Protein 4V0W (pdb70)

CATH classification: 3.60.21.10

Radius of gyration: 26.81 Å; Cα contacts (8 Å, |Δi|>4): 1479; chains: 4; bounding box: 70×72×64 Å

Secondary structure (DSSP, 8-state):
---HHHHHHHHHTTTTSPTT------HHHHHHHHHHHHHHHHHS-SEEEE-SSEEEE-B-TT-HHHHHHHHHHH--TTSS-EEE-S--SSSSS-HHHHHHHHHHHHHHSTTTEEE---TTSSHHHHTTSSHHHHHHHHS-HHHHHHHHHHHTT---EEEETTTEEEESS---TT-S-THHHHT--SS-PPPSSSHHHHHHH-EE-TT-SSEEE-TTSSSEEE-HHHHHHHHHHHT-SEEEE--S--TTSEEEETTTTEEEEB--TTGGGTS---EEEEEE-TT-EEEEEEEEE--/---EE-SPPEEEEE--/---HHHHHHHHHTT-------HHHHHHHHHHHHHHHHHS-SEEEE-SSEEEE-B-TT-HHHHHHHHHHH-STTSS-EEE-S--SSSSS-HHHHHHHHHHHHHHSTTTEEEPPPTTSSHHHHTTSSHHHHHHHHS-HHHHHHHHHHHTT---EEEETTTEEEESS---TT-S-THHHHT--SS-PPPSSSHHHHHHH-EE-SS-SSEEE-TTSSSEEE-HHHHHHHHHHTT-SEEEE--S--TTSEEEETTTTEEEEB--TTGGGT----EEEEEE-TT-EEEEEEEEE--/---EE-S--EEEEE-SS-----

InterPro domains:
  IPR004843 Calci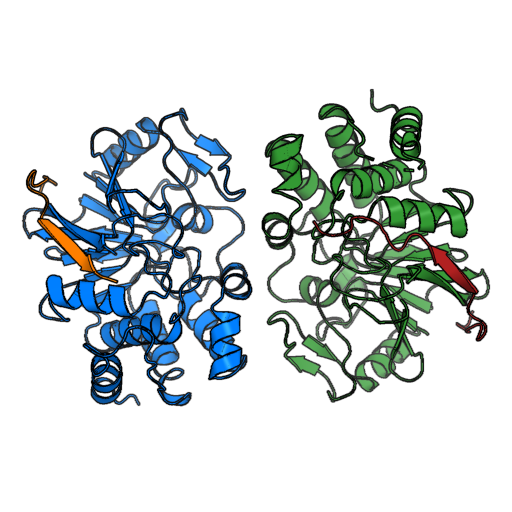neurin-like, phosphoesterase domain [PF00149] (59-251)
  IPR006186 Serine/threonine-specific protein phosphatase/bis(5-nucleosyl)-tetraphosphatase [PR00114] (58-85)
  IPR006186 Serine/threonine-specific protein phosphatase/bis(5-nucleosyl)-tetraphosphatase [PR00114] (87-114)
  IPR006186 Serine/threonine-specific protein phosphatase/bis(5-nucleosyl)-tetraphosphatase [PR00114] (120-144)
  IPR006186 Serine/threonine-specific protein phosphatase/bis(5-nucleosyl)-tetraphosphatase [PR00114] (154-180)
  IPR006186 Serine/threonine-specific protein phosphatase/bis(5-nucleosyl)-tetraphosphatase [PR00114] (183-210)
  IPR006186 Serine/threonine-specific protein phosphatase/bis(5-nucleosyl)-tetraphosphatase [PR00114] (240-260)
  IPR006186 Serine/threonine-specific protein phosphatase/bis(5-nucleosyl)-tetraphosphatase [PR00114] (262-278)
  IPR006186 Serine/threonine-specific protein phosphatase/bis(5-nucleosyl)-tetraphosphatase [PS00125] (121-126)
  IPR006186 Serine/threonine-specific protein phosphatase/bis(5-nucleosyl)-tetraphosphatase [SM00156] (30-300)
  IPR029052 Metallo-dependent phosphatase-like [G3DSA:3.60.21.10] (2-308)
  IPR029052 Metallo-dependent phosphatase-like [SSF56300] (9-301)
  IPR031675 Serine-threonine protein phosphatase, N-terminal [PF16891] (9-56)
  IPR050341 Serine/threonine-protein phosphatase PP1 catalytic subunit [PTHR11668] (12-305)

Foldseek 3Di:
DAPLVVLLCQLLPCQPPDQPDDRQDDLVNLLVLLVQLLVLLQVAFLAAEAEDFAKEFEAAAQRSNLVVVCCVVVPPPPVGAYEYAEHQHFLYDGSPSRVSNLSSSCNVPVRRYAYAYALCLACVNVVPRPPCVNCCVSPRNVSVVSSNLSSLRHRAWYDYPLAETEHAADAAPQDDDCVVSRPDDPSDGQDQDDGSQRRRHEEEDQPDDAWAPDPVNGHIYGYLVVLVVVCVSSVYQAYEYEHDQDAAQKDAHNVNRYMYGHAHACRSVPRQHKGWMWGQHNVRDIDIDIGGDDD/DDDDDDPDDDDDDDDD/DQPLVVLLVQLVVVCPDRQDPLVNLLVLLVLLLVLLQVAFLAAEAEDFAKEFEAAAQVSVLVVVCCVVVPPPPVHAYEYAEHQHFLDDGSSSRVSNLSSSCNVPVRRYAYAYALCLACVRVCPRPPCVVCPVSPRNVSVVSSNLRSLSHRAWYDYPLAETEHAADAAPPDDDPVVSRVDDPSDGQDQDDGSQRRRHEHEDDPDDAWAPDPVNGGIYGYLVVLVVVCVSSVYQAYEYENDADAFQKDAHNVNRYMYGHRHACRSVPHQHWGWMWGQHNVRDIDIDIGGDDD/DDDDDDPDDDDDDDDPPDDPDD

Solvent-accessible surface area: 25692 Å² total; per-residue (Å²): 244,49,96,30,59,35,0,12,120,65,0,23,125,6,112,84,31,163,88,42,111,79,14,109,5,119,60,111,30,3,47,14,0,2,80,90,0,74,107,19,2,78,94,21,77,9,1,5,124,14,136,10,83,7,39,0,0,0,2,0,3,1,29,2,19,19,0,2,53,0,0,80,90,8,15,42,10,69,141,21,38,0,0,0,0,0,3,0,0,0,111,19,164,10,1,3,2,0,0,2,0,0,0,0,4,2,20,74,42,43,120,54,0,12,1,0,0,0,5,20,0,7,17,37,12,1,33,30,47,25,0,6,77,8,0,83,160,33,39,50,29,127,0,8,62,20,0,22,70,1,2,21,0,1,5,0,0,0,20,0,31,141,35,0,0,0,0,0,0,0,2,7,54,79,11,105,52,22,70,57,0,101,174,34,153,39,92,33,56,14,66,87,147,33,20,11,0,2,0,0,20,0,6,16,50,177,125,32,167,26,82,20,89,4,90,70,5,20,16,73,15,0,1,47,82,28,0,29,131,18,11,159,118,37,100,14,26,0,0,0,0,0,11,58,46,10,130,62,0,41,92,52,29,16,187,118,43,0,0,5,0,2,0,0,6,59,22,51,49,136,117,105,3,2,0,0,0,0,20,2,48,112,88,0,63,0,24,5,31,4,1,47,34,34,188,134,133,12,69,40,62,142,123,48,60,92,54,140,19,90,97,231,46,85,31,72,37,0,13,132,71,1,41,134,32,152,181,62,15,163,6,107,43,97,23,2,77,14,0,0,92,106,0,52,119,29,2,69,90,18,80,8,2,4,124,15,135,11,84,6,41,0,0,0,2,0,4,0,9,2,49,2,0,5,40,0,0,78,91,7,13,46,10,72,144,19,38,0,0,0,0,0,2,0,0,0,86,11,94,16,1,3,3,0,1,2,0,0,0,0,6,2,32,76,43,44,120,54,0,11,1,0,1,0,4,14,0,9,31,40,11,0,36,33,67,25,0,9,86,11,0,87,163,50,47,64,25,114,0,2,63,10,1,25,57,0,2,28,0,2,5,0,0,0,18,0,30,142,48,0,0,0,0,0,0,0,2,5,48,66,11,103,49,25,99,53,0,97,184,32,152,38,74,30,69,13,58,69,146,26,26,11,0,1,0,0,21,0,6,19,50,189,135,34,148,24,82,21,97,3,99,71,10,19,12,58,16,0,1,44,123,24,0,39,139,16,10,157,94,40,102,13,29,0,0,0,0,0,14,59,49,11,133,76,0,43,98,56,31,17,199,104,53,0,0,6,0,2,0,0,0,27,13,10,34,131,90,127,4,1,0,0,1,0,18,2,58,112,78,0,76,0,30,6,31,10,2,72,13,48,232,140,140,12,63,38,77,149,134,45,63,121,50,176,15,40,25,147,65,106,10,140,80

B-factor: mean 25.32, std 13.74, range [8.3, 112.19]

Structure (mmCIF, N/CA/C/O backbone):
data_4V0W
#
_entry.id   4V0W
#
_cell.length_a   67.010
_cell.length_b   67.860
_cell.length_c   156.750
_cell.angle_alpha   90.00
_cell.angle_beta   90.00
_cell.angle_gamma   90.00
#
_symmetry.space_group_name_H-M   'P 21 21 21'
#
loop_
_entity.id
_entity.type
_entity.pdbx_description
1 polymer 'SERINE/THREONINE-PROTEIN PHOSPHATASE PP1-GAMMA CATALYTIC SUBUNIT'
2 polymer 'PROTEIN PHOSPHATASE 1 REGULATORY SUBUNIT 15B'
3 non-polymer 'MANGANESE (II) ION'
4 water water
#
loop_
_atom_site.group_PDB
_atom_site.id
_atom_site.type_symbol
_atom_site.label_atom_id
_atom_site.label_alt_id
_atom_site.label_comp_id
_atom_site.label_asym_id
_atom_site.label_entity_id
_atom_site.label_seq_id
_atom_site.pdbx_PDB_ins_code
_atom_site.Cartn_x
_atom_site.Cartn_y
_atom_site.Cartn_z
_atom_site.occupancy
_atom_site.B_iso_or_equiv
_atom_site.auth_seq_id
_atom_site.auth_comp_id
_atom_site.auth_asym_id
_atom_site.auth_atom_id
_atom_site.pdbx_PDB_model_num
ATOM 1 N N . MET A 1 1 ? 19.006 88.092 -11.163 1.00 59.02 6 MET A N 1
ATOM 2 C CA . MET A 1 1 ? 17.835 88.913 -11.442 1.00 54.14 6 MET A CA 1
ATOM 3 C C . MET A 1 1 ? 16.555 88.144 -11.136 1.00 50.44 6 MET A C 1
ATOM 4 O O . MET A 1 1 ? 16.252 87.129 -11.766 1.00 50.78 6 MET A O 1
ATOM 9 N N . LEU A 1 2 ? 15.805 88.635 -10.159 1.00 40.27 7 LEU A N 1
ATOM 10 C CA . LEU A 1 2 ? 14.615 87.938 -9.701 1.00 36.26 7 LEU A CA 1
ATOM 11 C C . LEU A 1 2 ? 13.379 88.275 -10.522 1.00 36.76 7 LEU A C 1
ATOM 12 O O . LEU A 1 2 ? 13.206 89.414 -10.965 1.00 46.22 7 LEU A O 1
ATOM 17 N N . ASN A 1 3 ? 12.523 87.281 -10.736 1.00 27.69 8 ASN A N 1
ATOM 18 C CA . ASN A 1 3 ? 11.154 87.584 -11.102 1.00 27.93 8 ASN A CA 1
ATOM 19 C C . ASN A 1 3 ? 10.319 87.522 -9.832 1.00 26.82 8 ASN A C 1
ATOM 20 O O . ASN A 1 3 ? 9.639 86.527 -9.558 1.00 23.16 8 ASN A O 1
ATOM 25 N N . ILE A 1 4 ? 10.388 88.600 -9.064 1.00 24.02 9 ILE A N 1
ATOM 26 C CA . ILE A 1 4 ? 9.780 88.623 -7.742 1.00 22.24 9 ILE A CA 1
ATOM 27 C C . ILE A 1 4 ? 8.268 88.447 -7.852 1.00 21.81 9 ILE A C 1
ATOM 28 O O . ILE A 1 4 ? 7.655 87.780 -7.021 1.00 21.99 9 ILE A O 1
ATOM 33 N N . ASP A 1 5 ? 7.665 88.999 -8.895 1.00 23.47 10 ASP A N 1
ATOM 34 C CA . ASP A 1 5 ? 6.230 88.868 -9.025 1.00 23.68 10 ASP A CA 1
ATOM 35 C C . ASP A 1 5 ? 5.836 87.423 -9.251 1.00 25.40 10 ASP A C 1
ATOM 36 O O . ASP A 1 5 ? 4.881 86.951 -8.653 1.00 23.72 10 ASP A O 1
ATOM 41 N N . SER A 1 6 ? 6.575 86.730 -10.114 1.00 23.64 11 SER A N 1
ATOM 42 C CA . SER A 1 6 ? 6.321 85.318 -10.383 1.00 24.40 11 SER A CA 1
ATOM 43 C C . SER A 1 6 ? 6.446 84.465 -9.125 1.00 21.20 11 SER A C 1
ATOM 44 O O . SER A 1 6 ? 5.648 83.563 -8.883 1.00 25.10 11 SER A O 1
ATOM 47 N N . ILE A 1 7 ? 7.466 84.751 -8.331 1.00 20.29 12 ILE A N 1
ATOM 48 C CA . ILE A 1 7 ? 7.700 84.003 -7.103 1.00 18.74 12 ILE A CA 1
ATOM 49 C C . ILE A 1 7 ? 6.555 84.221 -6.115 1.00 23.45 12 ILE A C 1
ATOM 50 O O . ILE A 1 7 ? 6.029 83.262 -5.547 1.00 18.44 12 ILE A O 1
ATOM 55 N N . ILE A 1 8 ? 6.143 85.473 -5.934 1.00 19.01 13 ILE A N 1
ATOM 56 C CA . ILE A 1 8 ? 5.061 85.761 -4.995 1.00 17.48 13 ILE A CA 1
ATOM 57 C C . ILE A 1 8 ? 3.746 85.128 -5.469 1.00 17.92 13 ILE A C 1
ATOM 58 O O . ILE A 1 8 ? 3.027 84.528 -4.669 1.00 17.31 13 ILE A O 1
ATOM 63 N N . GLN A 1 9 ? 3.433 85.248 -6.764 1.00 19.38 14 GLN A N 1
ATOM 64 C CA . GLN A 1 9 ? 2.225 84.626 -7.307 1.00 20.41 14 GLN A CA 1
ATOM 65 C C . GLN A 1 9 ? 2.179 83.126 -6.999 1.00 19.50 14 GLN A C 1
ATOM 66 O O . GLN A 1 9 ? 1.136 82.591 -6.614 1.00 20.22 14 GLN A O 1
ATOM 72 N N . ARG A 1 10 ? 3.312 82.450 -7.157 1.00 18.95 15 ARG A N 1
ATOM 73 C CA . ARG A 1 10 ? 3.347 81.012 -6.907 1.00 19.11 15 ARG A CA 1
ATOM 74 C C . ARG A 1 10 ? 3.233 80.661 -5.429 1.00 17.24 15 ARG A C 1
ATOM 75 O O . ARG A 1 10 ? 2.638 79.642 -5.076 1.00 18.15 15 ARG A O 1
ATOM 83 N N . LEU A 1 11 ? 3.793 81.504 -4.570 1.00 16.22 16 LEU A N 1
ATOM 84 C CA . LEU A 1 11 ? 3.662 81.290 -3.130 1.00 15.35 16 LEU A CA 1
ATOM 85 C C . LEU A 1 11 ? 2.210 81.500 -2.678 1.00 17.56 16 LEU A C 1
ATOM 86 O O . LEU A 1 11 ? 1.724 80.790 -1.795 1.00 16.94 16 LEU A O 1
ATOM 91 N N . LEU A 1 12 ? 1.523 82.474 -3.269 1.00 16.50 17 LEU A N 1
ATOM 92 C CA . LEU A 1 12 ? 0.148 82.777 -2.856 1.00 17.38 17 LEU A CA 1
ATOM 93 C C . LEU A 1 12 ? -0.893 81.871 -3.491 1.00 18.46 17 LEU A C 1
ATOM 94 O O . LEU A 1 12 ? -2.058 81.864 -3.084 1.00 19.47 17 LEU A O 1
ATOM 99 N N . GLU A 1 13 ? -0.520 81.122 -4.517 1.00 19.81 18 GLU A N 1
ATOM 100 C CA . GLU A 1 13 ? -1.580 80.437 -5.236 1.00 21.56 18 GLU A CA 1
ATOM 101 C C . GLU A 1 13 ? -2.096 79.215 -4.492 1.00 20.29 18 GLU A C 1
ATOM 102 O O . GLU A 1 13 ? -3.127 78.661 -4.859 1.00 21.93 18 GLU A O 1
ATOM 108 N N . VAL A 1 14 ? -1.405 78.816 -3.431 1.00 18.75 19 VAL A N 1
ATOM 109 C CA . VAL A 1 14 ? -1.866 77.701 -2.611 1.00 21.59 19 VAL A CA 1
ATOM 110 C C . VAL A 1 14 ? -2.916 78.102 -1.559 1.00 19.40 19 VAL A C 1
ATOM 111 O O . VAL A 1 14 ? -3.435 77.237 -0.858 1.00 20.20 19 VAL A O 1
ATOM 115 N N . ARG A 1 15 ? -3.255 79.389 -1.463 1.00 19.68 20 ARG A N 1
ATOM 116 C CA . ARG A 1 15 ? -4.364 79.804 -0.595 1.00 20.90 20 ARG A CA 1
ATOM 117 C C . ARG A 1 15 ? -5.645 79.030 -0.921 1.00 22.89 20 ARG A C 1
ATOM 118 O O . ARG A 1 15 ? -6.051 78.933 -2.086 1.00 24.27 20 ARG A O 1
ATOM 126 N N . GLY A 1 16 ? -6.283 78.475 0.102 1.00 23.60 21 GLY A N 1
ATOM 127 C CA . GLY A 1 16 ? -7.520 77.746 -0.102 1.00 25.85 21 GLY A CA 1
ATOM 128 C C . GLY A 1 16 ? -7.332 76.249 -0.272 1.00 25.77 21 GLY A C 1
ATOM 129 O O . GLY A 1 16 ? -8.288 75.492 -0.192 1.00 27.72 21 GLY A O 1
ATOM 130 N N A SER A 1 17 ? -6.102 75.815 -0.519 0.44 23.92 22 SER A N 1
ATOM 131 N N B SER A 1 17 ? -6.093 75.828 -0.507 0.56 23.90 22 SER A N 1
ATOM 132 C CA A SER A 1 17 ? -5.838 74.386 -0.642 0.44 24.21 22 SER A CA 1
ATOM 133 C CA B SER A 1 17 ? -5.778 74.407 -0.617 0.56 24.10 22 SER A CA 1
ATOM 134 C C A SER A 1 17 ? -5.810 73.741 0.737 0.44 25.97 22 SER A C 1
ATOM 135 C C B SER A 1 17 ? -5.817 73.742 0.754 0.56 25.37 22 SER A C 1
ATOM 136 O O A SER A 1 17 ? -5.730 74.435 1.748 0.44 28.69 22 SER A O 1
ATOM 137 O O B SER A 1 17 ? -5.792 74.425 1.775 0.56 29.06 22 SER A O 1
ATOM 142 N N . LYS A 1 18 ? -5.900 72.416 0.774 1.00 31.40 23 LYS A N 1
ATOM 143 C CA . LYS A 1 18 ? -5.804 71.680 2.033 1.00 42.22 23 LYS A CA 1
ATOM 144 C C . LYS A 1 18 ? -4.453 71.992 2.691 1.00 47.04 23 LYS A C 1
ATOM 145 O O . LYS A 1 18 ? -3.401 71.806 2.078 1.00 47.91 23 LYS A O 1
ATOM 151 N N . PRO A 1 19 ? -4.486 72.512 3.931 1.00 48.77 24 PRO A N 1
ATOM 152 C CA . PRO A 1 19 ? -3.287 72.993 4.632 1.00 47.41 24 PRO A CA 1
ATOM 153 C C . PRO A 1 19 ? -2.170 71.955 4.668 1.00 49.12 24 PRO A C 1
ATOM 154 O O . PRO A 1 19 ? -2.388 70.814 5.084 1.00 47.17 24 PRO A O 1
ATOM 158 N N . GLY A 1 20 ? -0.986 72.358 4.220 1.00 45.82 25 GLY A N 1
ATOM 159 C CA . GLY A 1 20 ? 0.142 71.454 4.114 1.00 45.26 25 GLY A CA 1
ATOM 160 C C . GLY A 1 20 ? 0.687 71.408 2.700 1.00 35.60 25 GLY A C 1
ATOM 161 O O . GLY A 1 20 ? 1.819 70.976 2.482 1.00 33.71 25 GLY A O 1
ATOM 162 N N . LYS A 1 21 ? -0.118 71.849 1.736 1.00 30.53 26 LYS A N 1
ATOM 163 C CA . LYS A 1 21 ? 0.318 71.872 0.339 1.00 30.09 26 LYS A CA 1
ATOM 164 C C . LYS A 1 21 ? 1.553 72.756 0.143 1.00 22.20 26 LYS A C 1
ATOM 165 O O . LYS A 1 21 ? 1.579 73.914 0.582 1.00 20.91 26 LYS A O 1
ATOM 171 N N . ASN A 1 22 ? 2.566 72.195 -0.513 1.00 20.63 27 ASN A N 1
ATOM 172 C CA . ASN A 1 22 ? 3.860 72.854 -0.677 1.00 19.14 27 ASN A CA 1
ATOM 173 C C . ASN A 1 22 ? 3.946 73.724 -1.916 1.00 19.76 27 ASN A C 1
ATOM 174 O O . ASN A 1 22 ? 3.235 73.512 -2.902 1.00 20.24 27 ASN A O 1
ATOM 179 N N . VAL A 1 23 ? 4.839 74.701 -1.856 1.00 20.02 28 VAL A N 1
ATOM 180 C CA . VAL A 1 23 ? 5.258 75.432 -3.035 1.00 17.77 28 VAL A CA 1
ATOM 181 C C . VAL A 1 23 ? 6.689 75.028 -3.315 1.00 21.57 28 VAL A C 1
ATOM 182 O O . VAL A 1 23 ? 7.539 75.116 -2.428 1.00 27.77 28 VAL A O 1
ATOM 186 N N . GLN A 1 24 ? 6.969 74.560 -4.526 1.00 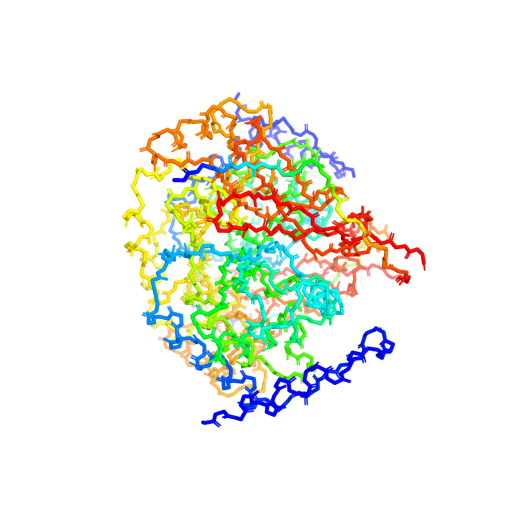24.38 29 GLN A N 1
ATOM 187 C CA . GLN A 1 24 ? 8.335 74.162 -4.821 1.00 27.43 29 GLN A CA 1
ATOM 188 C C . GLN A 1 24 ? 8.963 75.155 -5.785 1.00 26.48 29 GLN A C 1
ATOM 189 O O . GLN A 1 24 ? 8.989 74.948 -6.995 1.00 28.13 29 GLN A O 1
ATOM 195 N N . LEU A 1 25 ? 9.450 76.255 -5.225 1.00 20.72 30 LEU A N 1
ATOM 196 C CA . LEU A 1 25 ? 10.263 77.199 -5.975 1.00 21.25 30 LEU A CA 1
ATOM 197 C C . LEU A 1 25 ? 11.538 76.532 -6.466 1.00 23.61 30 LEU A C 1
ATOM 198 O O . LEU A 1 25 ? 11.957 75.494 -5.943 1.00 24.72 30 LEU A O 1
ATOM 203 N N . GLN A 1 26 ? 12.171 77.129 -7.468 1.00 24.79 31 GLN A N 1
ATOM 204 C CA . GLN A 1 26 ? 13.460 76.633 -7.903 1.00 27.45 31 GLN A CA 1
ATOM 205 C C . GLN A 1 26 ? 14.526 77.021 -6.894 1.00 27.67 31 GLN A C 1
ATOM 206 O O . GLN A 1 26 ? 14.449 78.081 -6.280 1.00 26.05 31 GLN A O 1
ATOM 212 N N . GLU A 1 27 ? 15.514 76.149 -6.728 1.00 20.92 32 GLU A N 1
ATOM 213 C CA . GLU A 1 27 ? 16.634 76.413 -5.835 1.00 18.04 32 GLU A CA 1
ATOM 214 C C . GLU A 1 27 ? 17.263 77.774 -6.114 1.00 22.05 32 GLU A C 1
ATOM 215 O O . GLU A 1 27 ? 17.510 78.553 -5.190 1.00 16.69 32 GLU A O 1
ATOM 221 N N . ASN A 1 28 ? 17.484 78.074 -7.391 1.00 22.85 33 ASN A N 1
ATOM 222 C CA . ASN A 1 28 ? 18.098 79.345 -7.769 1.00 20.53 33 ASN A CA 1
ATOM 223 C C . ASN A 1 28 ? 17.241 80.549 -7.395 1.00 18.43 33 ASN A C 1
ATOM 224 O O . ASN A 1 28 ? 17.762 81.629 -7.074 1.00 18.33 33 ASN A O 1
ATOM 229 N N . GLU A 1 29 ? 15.926 80.366 -7.423 1.00 18.75 34 GLU A N 1
ATOM 230 C CA . GLU A 1 29 ? 15.016 81.430 -6.987 1.00 16.90 34 GLU A CA 1
ATOM 231 C C . GLU A 1 29 ? 15.119 81.697 -5.493 1.00 19.20 34 GLU A C 1
ATOM 232 O O . GLU A 1 29 ? 15.122 82.847 -5.057 1.00 16.40 34 GLU A O 1
ATOM 238 N N . ILE A 1 30 ? 15.205 80.632 -4.706 1.00 15.18 35 ILE A N 1
ATOM 239 C CA . ILE A 1 30 ? 15.333 80.793 -3.266 1.00 13.83 35 ILE A CA 1
ATOM 240 C C . ILE A 1 30 ? 16.680 81.439 -2.925 1.00 14.36 35 ILE A C 1
ATOM 241 O O . ILE A 1 30 ? 16.749 82.338 -2.089 1.00 15.64 35 ILE A O 1
ATOM 246 N N A ARG A 1 31 ? 17.735 80.990 -3.602 0.54 15.86 36 ARG A N 1
ATOM 247 N N B ARG A 1 31 ? 17.746 81.006 -3.595 0.46 15.96 36 ARG A N 1
ATOM 248 C CA A ARG A 1 31 ? 19.056 81.587 -3.440 0.54 17.00 36 ARG A CA 1
ATOM 249 C CA B ARG A 1 31 ? 19.050 81.623 -3.373 0.46 14.25 36 ARG A CA 1
ATOM 250 C C A ARG A 1 31 ? 19.004 83.077 -3.768 0.54 16.43 36 ARG A C 1
ATOM 251 C C B ARG A 1 31 ? 19.000 83.101 -3.756 0.46 16.28 36 ARG A C 1
ATOM 252 O O A ARG A 1 31 ? 19.556 83.900 -3.044 0.54 15.78 36 ARG A O 1
ATOM 253 O O B ARG A 1 31 ? 19.560 83.943 -3.059 0.46 16.21 36 ARG A O 1
ATOM 268 N N . GLY A 1 32 ? 18.309 83.410 -4.849 1.00 17.59 37 GLY A N 1
ATOM 269 C CA . GLY A 1 32 ? 18.132 84.792 -5.265 1.00 19.35 37 GLY A CA 1
ATOM 270 C C . GLY A 1 32 ? 17.444 85.640 -4.207 1.00 14.61 37 GLY A C 1
ATOM 271 O O . GLY A 1 32 ? 17.850 86.768 -3.951 1.00 17.88 37 GLY A O 1
ATOM 272 N N . LEU A 1 33 ? 16.404 85.097 -3.579 1.00 15.33 38 LEU A N 1
ATOM 273 C CA . LEU A 1 33 ? 15.734 85.809 -2.496 1.00 14.31 38 LEU A CA 1
ATOM 274 C C . LEU A 1 33 ? 16.716 86.139 -1.376 1.00 14.73 38 LEU A C 1
ATOM 275 O O . LEU A 1 33 ? 16.711 87.245 -0.827 1.00 14.99 38 LEU A O 1
ATOM 280 N N . CYS A 1 34 ? 17.558 85.169 -1.035 1.00 13.63 39 CYS A N 1
ATOM 281 C CA . CYS A 1 34 ? 18.545 85.361 0.028 1.00 14.25 39 CYS A CA 1
ATOM 282 C C . CYS A 1 34 ? 19.578 86.411 -0.334 1.00 12.82 39 CYS A C 1
ATOM 283 O O . CYS A 1 34 ? 19.879 87.283 0.465 1.00 14.63 39 CYS A O 1
ATOM 286 N N . LEU A 1 35 ? 20.129 86.318 -1.538 1.00 14.74 40 LEU A N 1
ATOM 287 C CA . LEU A 1 35 ? 21.160 87.260 -1.965 1.00 15.24 40 LEU A CA 1
ATOM 288 C C . LEU A 1 35 ? 20.624 88.688 -2.037 1.00 16.56 40 LEU A C 1
ATOM 289 O O . LEU A 1 35 ? 21.276 89.619 -1.562 1.00 16.50 40 LEU A O 1
ATOM 294 N N . LYS A 1 36 ? 19.438 88.862 -2.618 1.00 15.84 41 LYS A N 1
ATOM 295 C CA . LYS A 1 36 ? 18.889 90.207 -2.807 1.00 15.21 41 LYS A CA 1
ATOM 296 C C . LYS A 1 36 ? 18.395 90.787 -1.491 1.00 14.63 41 LYS A C 1
ATOM 297 O O . LYS A 1 36 ? 18.604 91.971 -1.216 1.00 14.99 41 LYS A O 1
ATOM 303 N N . SER A 1 37 ? 17.751 89.973 -0.660 1.00 12.54 42 SER A N 1
ATOM 304 C CA . SER A 1 37 ? 17.302 90.501 0.627 1.00 10.34 42 SER A CA 1
ATOM 305 C C . SER A 1 37 ? 18.488 90.878 1.513 1.00 14.02 42 SER A C 1
ATOM 306 O O . SER A 1 37 ? 18.426 91.898 2.202 1.00 13.10 42 SER A O 1
ATOM 309 N N . ARG A 1 38 ? 19.569 90.097 1.476 1.00 12.24 43 ARG A N 1
ATOM 310 C CA . ARG A 1 38 ? 20.769 90.466 2.238 1.00 13.42 43 ARG A CA 1
ATOM 311 C C . ARG A 1 38 ? 21.274 91.867 1.885 1.00 14.80 43 ARG A C 1
ATOM 312 O O . ARG A 1 38 ? 21.625 92.647 2.771 1.00 14.59 43 ARG A O 1
ATOM 320 N N . GLU A 1 39 ? 21.320 92.179 0.592 1.00 13.41 44 GLU A N 1
ATOM 321 C CA . GLU A 1 39 ? 21.708 93.516 0.154 1.00 14.33 44 GLU A CA 1
ATOM 322 C C . GLU A 1 39 ? 20.820 94.580 0.783 1.00 15.53 44 GLU A C 1
ATOM 323 O O . GLU A 1 39 ? 21.302 95.621 1.248 1.00 15.57 44 GLU A O 1
ATOM 329 N N . ILE A 1 40 ? 19.519 94.313 0.795 1.00 13.48 45 ILE A N 1
ATOM 330 C CA . ILE A 1 40 ? 18.562 95.293 1.286 1.00 13.85 45 ILE A CA 1
ATOM 331 C C . ILE A 1 40 ? 18.709 95.454 2.795 1.00 13.97 45 ILE A C 1
ATOM 332 O O . ILE A 1 40 ? 18.729 96.575 3.296 1.00 14.87 45 ILE A O 1
ATOM 337 N N . PHE A 1 41 ? 18.841 94.334 3.509 1.00 10.30 46 PHE A N 1
ATOM 338 C CA . PHE A 1 41 ? 19.026 94.389 4.959 1.00 12.93 46 PHE A CA 1
ATOM 339 C C . PHE A 1 41 ? 20.263 95.214 5.310 1.00 13.65 46 PHE A C 1
ATOM 340 O O . PHE A 1 41 ? 20.223 96.067 6.197 1.00 14.43 46 PHE A O 1
ATOM 348 N N . LEU A 1 42 ? 21.367 94.976 4.613 1.00 11.98 47 LEU A N 1
ATOM 349 C CA . LEU A 1 42 ? 22.603 95.686 4.929 1.00 14.11 47 LEU A CA 1
ATOM 350 C C . LEU A 1 42 ? 22.526 97.168 4.580 1.00 17.98 47 LEU A C 1
ATOM 351 O O . LEU A 1 42 ? 23.151 97.993 5.249 1.00 17.74 47 LEU A O 1
ATOM 356 N N . SER A 1 43 ? 21.748 97.506 3.555 1.00 13.34 48 SER A N 1
ATOM 357 C CA . SER A 1 43 ? 21.581 98.893 3.128 1.00 14.54 48 SER A CA 1
ATOM 358 C C . SER A 1 43 ? 20.693 99.686 4.101 1.00 16.93 48 SER A C 1
ATOM 359 O O . SER A 1 43 ? 20.782 100.914 4.156 1.00 26.13 48 SER A O 1
ATOM 362 N N . GLN A 1 44 ? 19.846 98.991 4.863 1.00 15.31 49 GLN A N 1
ATOM 363 C CA . GLN A 1 44 ? 18.944 99.654 5.809 1.00 12.88 49 GLN A CA 1
ATOM 364 C C . GLN A 1 44 ? 19.548 99.605 7.211 1.00 14.84 49 GLN A C 1
ATOM 365 O O . GLN A 1 44 ? 20.437 98.799 7.460 1.00 15.63 49 GLN A O 1
ATOM 371 N N . PRO A 1 45 ? 19.088 100.485 8.125 1.00 15.47 50 PRO A N 1
ATOM 372 C CA . PRO A 1 45 ? 19.659 100.452 9.476 1.00 17.22 50 PRO A CA 1
ATOM 373 C C . PRO A 1 45 ? 19.459 99.126 10.199 1.00 13.61 50 PRO A C 1
ATOM 374 O O . PRO A 1 45 ? 18.489 98.401 9.944 1.00 14.43 50 PRO A O 1
ATOM 378 N N . ILE A 1 46 ? 20.355 98.836 11.134 1.00 13.00 51 ILE A N 1
ATOM 379 C CA . ILE A 1 46 ? 20.195 97.671 11.993 1.00 13.60 51 ILE A CA 1
ATOM 380 C C . ILE A 1 46 ? 19.169 97.962 13.100 1.00 12.58 51 ILE A C 1
ATOM 381 O O . ILE A 1 46 ? 18.555 97.035 13.653 1.00 12.36 51 ILE A O 1
ATOM 386 N N . LEU A 1 47 ? 18.962 99.248 13.384 1.00 14.22 52 LEU A N 1
ATOM 387 C CA . LEU A 1 47 ? 17.903 99.715 14.277 1.00 12.77 52 LEU A CA 1
ATOM 388 C C . LEU A 1 47 ? 16.925 100.526 13.440 1.00 12.82 52 LEU A C 1
ATOM 389 O O . LEU A 1 47 ? 17.193 101.684 13.108 1.00 15.85 52 LEU A O 1
ATOM 394 N N . LEU A 1 48 ? 15.804 99.904 13.079 1.00 12.04 53 LEU A N 1
ATOM 395 C CA . LEU A 1 48 ? 14.872 100.536 12.146 1.00 13.34 53 LEU A CA 1
ATOM 396 C C . LEU A 1 48 ? 14.140 101.695 12.791 1.00 15.52 53 LEU A C 1
ATOM 397 O O . LEU A 1 48 ? 13.857 101.680 14.002 1.00 14.68 53 LEU A O 1
ATOM 402 N N . GLU A 1 49 ? 13.858 102.713 11.981 1.00 13.97 54 GLU A N 1
ATOM 403 C CA . GLU A 1 49 ? 13.027 103.843 12.386 1.00 14.90 54 GLU A CA 1
ATOM 404 C C . GLU A 1 49 ? 11.777 103.876 11.510 1.00 16.32 54 GLU A C 1
ATOM 405 O O . GLU A 1 49 ? 11.824 104.263 10.331 1.00 19.67 54 GLU A O 1
ATOM 411 N N . LEU A 1 50 ? 10.662 103.439 12.085 1.00 13.53 55 LEU A N 1
ATOM 412 C CA . LEU A 1 50 ? 9.452 103.186 11.313 1.00 13.80 55 LEU A CA 1
ATOM 413 C C . LEU A 1 50 ? 8.360 104.163 11.661 1.00 18.34 55 LEU A C 1
ATOM 414 O O . LEU A 1 50 ? 8.313 104.685 12.779 1.00 18.75 55 LEU A O 1
ATOM 419 N N . GLU A 1 51 ? 7.489 104.414 10.687 1.00 17.04 56 GLU A N 1
ATOM 420 C CA . GLU A 1 51 ? 6.360 105.304 10.883 1.00 23.00 56 GLU A CA 1
ATOM 421 C C . GLU A 1 51 ? 5.058 104.525 10.817 1.00 22.05 56 GLU A C 1
ATOM 422 O O . GLU A 1 51 ? 4.863 103.700 9.926 1.00 26.20 56 GLU A O 1
ATOM 428 N N . ALA A 1 52 ? 4.180 104.776 11.778 1.00 17.54 57 ALA A N 1
ATOM 429 C CA . ALA A 1 52 ? 2.840 104.214 11.758 1.00 16.05 57 ALA A CA 1
ATOM 430 C C . ALA A 1 52 ? 2.017 104.933 10.678 1.00 16.89 57 ALA A C 1
ATOM 431 O O . ALA A 1 52 ? 2.333 106.068 10.312 1.00 24.23 57 ALA A O 1
ATOM 433 N N . PRO A 1 53 ? 0.940 104.303 10.173 1.00 17.44 58 PRO A N 1
ATOM 434 C CA . PRO A 1 53 ? 0.353 103.014 10.558 1.00 17.87 58 PRO A CA 1
ATOM 435 C C . PRO A 1 53 ? 1.140 101.809 10.090 1.00 15.27 58 PRO A C 1
ATOM 436 O O . PRO A 1 53 ? 1.805 101.849 9.051 1.00 16.94 58 PRO A O 1
ATOM 440 N N . LEU A 1 54 ? 1.057 100.736 10.870 1.00 13.27 59 LEU A N 1
ATOM 441 C CA . LEU A 1 54 ? 1.610 99.465 10.445 1.00 12.65 59 LEU A CA 1
ATOM 442 C C . LEU A 1 54 ? 1.046 98.365 11.311 1.00 16.60 59 LEU A C 1
ATOM 443 O O . LEU A 1 54 ? 0.432 98.633 12.337 1.00 16.73 59 LEU A O 1
ATOM 448 N N . LYS A 1 55 ? 1.244 97.130 10.877 1.00 13.47 60 LYS A N 1
ATOM 449 C CA . LYS A 1 55 ? 0.804 95.977 11.656 1.00 15.62 60 LYS A CA 1
ATOM 450 C C . LYS A 1 55 ? 2.019 95.201 12.114 1.00 13.91 60 LYS A C 1
ATOM 451 O O . LYS A 1 55 ? 2.960 94.995 11.353 1.00 12.85 60 LYS A O 1
ATOM 457 N N . ILE A 1 56 ? 2.008 94.799 13.385 1.00 11.60 61 ILE A N 1
ATOM 458 C CA . ILE A 1 56 ? 3.138 94.102 13.966 1.00 12.00 61 ILE A CA 1
ATOM 459 C C . ILE A 1 56 ? 2.756 92.674 14.321 1.00 11.77 61 ILE A C 1
ATOM 460 O O . ILE A 1 56 ? 1.715 92.441 14.942 1.00 12.09 61 ILE A O 1
ATOM 465 N N . CYS A 1 57 ? 3.607 91.730 13.912 1.00 13.32 62 CYS A N 1
ATOM 466 C CA . CYS A 1 57 ? 3.377 90.303 14.162 1.00 14.58 62 CYS A CA 1
ATOM 467 C C . CYS A 1 57 ? 4.528 89.673 14.905 1.00 10.59 62 CYS A C 1
ATOM 468 O O . CYS A 1 57 ? 5.682 90.033 14.682 1.00 13.37 62 CYS A O 1
ATOM 471 N N . GLY A 1 58 ? 4.209 88.698 15.752 1.00 12.95 63 GLY A N 1
ATOM 472 C CA . GLY A 1 58 ? 5.218 87.912 16.441 1.00 12.71 63 GLY A CA 1
ATOM 473 C C . GLY A 1 58 ? 5.545 86.608 15.722 1.00 12.68 63 GLY A C 1
ATOM 474 O O . GLY A 1 58 ? 5.414 86.518 14.495 1.00 13.70 63 GLY A O 1
ATOM 475 N N . ASP A 1 59 ? 5.978 85.607 16.497 1.00 12.72 64 ASP A N 1
ATOM 476 C CA . ASP A 1 59 ? 6.525 84.363 15.937 1.00 13.74 64 ASP A CA 1
ATOM 477 C C . ASP A 1 59 ? 5.584 83.697 14.939 1.00 11.08 64 ASP A C 1
ATOM 478 O O . ASP A 1 59 ? 4.378 83.623 15.188 1.00 12.42 64 ASP A O 1
ATOM 483 N N . ILE A 1 60 ? 6.153 83.161 13.864 1.00 13.58 65 ILE A N 1
ATOM 484 C CA . ILE A 1 60 ? 5.404 82.392 12.862 1.00 11.17 65 ILE A CA 1
ATOM 485 C C . ILE A 1 60 ? 5.797 80.908 12.863 1.00 11.71 65 ILE A C 1
ATOM 486 O O . ILE A 1 60 ? 4.947 80.018 12.734 1.00 12.85 65 ILE A O 1
ATOM 491 N N . HIS A 1 61 ? 7.090 80.646 13.034 1.00 13.88 66 HIS A N 1
ATOM 492 C CA . HIS A 1 61 ? 7.601 79.280 13.134 1.00 12.01 66 HIS A CA 1
ATOM 493 C C . HIS A 1 61 ? 7.083 78.339 12.049 1.00 13.87 66 HIS A C 1
ATOM 494 O O . HIS A 1 61 ? 6.596 77.247 12.326 1.00 15.97 66 HIS A O 1
ATOM 501 N N . GLY A 1 62 ? 7.200 78.772 10.801 1.00 14.20 67 GLY A N 1
ATOM 502 C CA . GLY A 1 62 ? 6.921 77.868 9.701 1.00 12.65 67 GLY A CA 1
ATOM 503 C C . GLY A 1 62 ? 5.470 77.489 9.510 1.00 15.91 67 GLY A C 1
ATOM 504 O O . GLY A 1 62 ? 5.173 76.591 8.722 1.00 14.91 67 GLY A O 1
ATOM 505 N N . GLN A 1 63 ? 4.560 78.156 10.215 1.00 14.21 68 GLN A N 1
ATOM 506 C CA . GLN A 1 63 ? 3.134 77.863 10.062 1.00 14.45 68 GLN A CA 1
ATOM 507 C C . GLN A 1 63 ? 2.589 78.697 8.901 1.00 14.30 68 GLN A C 1
ATOM 508 O O . GLN A 1 63 ? 1.917 79.708 9.099 1.00 15.41 68 GLN A O 1
ATOM 514 N N . TYR A 1 64 ? 2.904 78.250 7.688 1.00 14.97 69 TYR A N 1
ATOM 515 C CA . TYR A 1 64 ? 2.672 79.034 6.474 1.00 15.55 69 TYR A CA 1
ATOM 516 C C . TYR A 1 64 ? 1.210 79.396 6.233 1.00 15.68 69 TYR A C 1
ATOM 517 O O . TYR A 1 64 ? 0.909 80.527 5.823 1.00 15.44 69 TYR A O 1
ATOM 526 N N . TYR A 1 65 ? 0.297 78.460 6.464 1.00 16.01 70 TYR A N 1
ATOM 527 C CA . TYR A 1 65 ? -1.093 78.763 6.175 1.00 16.90 70 TYR A CA 1
ATOM 528 C C . TYR A 1 65 ? -1.660 79.725 7.210 1.00 19.05 70 TYR A C 1
ATOM 529 O O . TYR A 1 65 ? -2.598 80.463 6.908 1.00 18.77 70 TYR A O 1
ATOM 538 N N . ASP A 1 66 ? -1.063 79.760 8.403 1.00 16.05 71 ASP A N 1
ATOM 539 C CA . ASP A 1 66 ? -1.431 80.785 9.384 1.00 16.82 71 ASP A CA 1
ATOM 540 C C . ASP A 1 66 ? -0.887 82.166 8.991 1.00 17.09 71 ASP A C 1
ATOM 541 O O . ASP A 1 66 ? -1.563 83.178 9.177 1.00 17.98 71 ASP A O 1
ATOM 546 N N . LEU A 1 67 ? 0.322 82.213 8.439 1.00 14.32 72 LEU A N 1
ATOM 547 C CA . LEU A 1 67 ? 0.838 83.458 7.871 1.00 13.09 72 LEU A CA 1
ATOM 548 C C . LEU A 1 67 ? -0.083 83.968 6.754 1.00 16.50 72 LEU A C 1
ATOM 549 O O . LEU A 1 67 ? -0.407 85.162 6.699 1.00 14.54 72 LEU A O 1
ATOM 554 N N . LEU A 1 68 ? -0.544 83.068 5.892 1.00 14.25 73 LEU A N 1
ATOM 555 C CA . LEU A 1 68 ? -1.452 83.490 4.827 1.00 14.99 73 LEU A CA 1
ATOM 556 C C . LEU A 1 68 ? -2.732 84.095 5.412 1.00 16.95 73 LEU A C 1
ATOM 557 O O . LEU A 1 68 ? -3.241 85.093 4.902 1.00 17.51 73 LEU A O 1
ATOM 562 N N . ARG A 1 69 ? -3.259 83.494 6.473 1.00 16.16 74 ARG A N 1
ATOM 563 C CA . ARG A 1 69 ? -4.456 84.024 7.115 1.00 20.61 74 ARG A CA 1
ATOM 564 C C . ARG A 1 69 ? -4.207 85.398 7.751 1.00 18.26 74 ARG A C 1
ATOM 565 O O . ARG A 1 69 ? -5.079 86.271 7.704 1.00 17.58 74 ARG A O 1
ATOM 573 N N . LEU A 1 70 ? -3.028 85.593 8.333 1.00 15.71 75 LEU A N 1
ATOM 574 C CA . LEU A 1 70 ? -2.674 86.913 8.854 1.00 16.23 75 LEU A CA 1
ATOM 575 C C . LEU A 1 70 ? -2.796 87.965 7.744 1.00 16.59 75 LEU A C 1
ATOM 576 O O . LEU A 1 70 ? -3.422 89.010 7.928 1.00 16.45 75 LEU A O 1
ATOM 581 N N . PHE A 1 71 ? -2.233 87.677 6.580 1.00 14.00 76 PHE A N 1
ATOM 582 C CA . PHE A 1 71 ? -2.313 88.627 5.473 1.00 18.88 76 PHE A CA 1
ATOM 583 C C . PHE A 1 71 ? -3.742 88.783 4.964 1.00 19.36 76 PHE A C 1
ATOM 584 O O . PHE A 1 71 ? -4.147 89.882 4.577 1.00 16.04 76 PHE A O 1
ATOM 592 N N . GLU A 1 72 ? -4.505 87.691 4.964 1.00 16.27 77 GLU A N 1
ATOM 593 C CA . GLU A 1 72 ? -5.894 87.741 4.507 1.00 17.70 77 GLU A CA 1
ATOM 594 C C . GLU A 1 72 ? -6.720 88.703 5.362 1.00 23.19 77 GLU A C 1
ATOM 595 O O . GLU A 1 72 ? -7.576 89.431 4.838 1.00 25.93 77 GLU A O 1
ATOM 601 N N . TYR A 1 73 ? -6.453 88.727 6.668 1.00 21.53 78 TYR A N 1
ATOM 602 C CA . TYR A 1 73 ? -7.180 89.617 7.573 1.00 19.47 78 TYR A CA 1
ATOM 603 C C . TYR A 1 73 ? -6.537 90.992 7.707 1.00 26.57 78 TYR A C 1
ATOM 604 O O . TYR A 1 73 ? -7.233 91.985 7.915 1.00 34.76 78 TYR A O 1
ATOM 613 N N . GLY A 1 74 ? -5.215 91.052 7.588 1.00 20.37 79 GLY A N 1
ATOM 614 C CA . GLY A 1 74 ? -4.498 92.301 7.773 1.00 23.59 79 GLY A CA 1
ATOM 615 C C . GLY A 1 74 ? -4.406 93.113 6.496 1.00 23.13 79 GLY A C 1
ATOM 616 O O . GLY A 1 74 ? -4.242 94.329 6.536 1.00 25.39 79 GLY A O 1
ATOM 617 N N . GLY A 1 75 ? -4.506 92.429 5.361 1.00 17.09 80 GLY A N 1
ATOM 618 C CA . GLY A 1 75 ? -4.315 93.045 4.058 1.00 21.96 80 GLY A CA 1
ATOM 619 C C . GLY A 1 75 ? -2.968 92.657 3.475 1.00 18.92 80 GLY A C 1
ATOM 620 O O . GLY A 1 75 ? -1.951 92.759 4.150 1.00 20.14 80 GLY A O 1
ATOM 621 N N . PHE A 1 76 ? -2.949 92.196 2.226 1.00 17.51 81 PHE A N 1
ATOM 622 C CA . PHE A 1 76 ? -1.683 91.835 1.586 1.00 16.12 81 PHE A CA 1
ATOM 623 C C . PHE A 1 76 ? -0.842 93.049 1.245 1.00 16.65 81 PHE A C 1
ATOM 624 O O . PHE A 1 76 ? -1.373 94.072 0.827 1.00 20.66 81 PHE A O 1
ATOM 632 N N . PRO A 1 77 ? 0.472 92.934 1.424 1.00 14.63 82 PRO A N 1
ATOM 633 C CA . PRO A 1 77 ? 1.361 94.046 1.075 1.00 15.48 82 PRO A CA 1
ATOM 634 C C . PRO A 1 77 ? 1.104 94.506 -0.362 1.00 18.71 82 PRO A C 1
ATOM 635 O O . PRO A 1 77 ? 0.882 93.666 -1.233 1.00 18.29 82 PRO A O 1
ATOM 639 N N . PRO A 1 78 ? 1.125 95.822 -0.614 1.00 16.67 83 PRO A N 1
ATOM 640 C CA . PRO A 1 78 ? 1.407 96.913 0.320 1.00 17.82 83 PRO A CA 1
ATOM 641 C C . PRO A 1 78 ? 0.141 97.591 0.831 1.00 15.98 83 PRO A C 1
ATOM 642 O O . PRO A 1 78 ? 0.197 98.783 1.134 1.00 23.01 83 PRO A O 1
ATOM 646 N N . GLU A 1 79 ? -0.982 96.875 0.891 1.00 17.32 84 GLU A N 1
ATOM 647 C CA . GLU A 1 79 ? -2.224 97.456 1.417 1.00 21.38 84 GLU A CA 1
ATOM 648 C C . GLU A 1 79 ? -2.016 97.940 2.853 1.00 17.56 84 GLU A C 1
ATOM 649 O O . GLU A 1 79 ? -2.574 98.952 3.276 1.00 22.91 84 GLU A O 1
ATOM 655 N N . SER A 1 80 ? -1.211 97.187 3.587 1.00 14.48 85 SER A N 1
ATOM 656 C CA . SER A 1 80 ? -0.799 97.523 4.944 1.00 14.78 85 SER A CA 1
ATOM 657 C C . SER A 1 80 ? 0.696 97.389 5.049 1.00 13.22 85 SER A C 1
ATOM 658 O O . SER A 1 80 ? 1.288 96.538 4.380 1.00 15.59 85 SER A O 1
ATOM 661 N N . ASN A 1 81 ? 1.308 98.198 5.915 1.00 13.43 86 ASN A N 1
ATOM 662 C CA . ASN A 1 81 ? 2.720 98.032 6.260 1.00 11.73 86 ASN A CA 1
ATOM 663 C C . ASN A 1 81 ? 2.869 96.976 7.345 1.00 12.03 86 ASN A C 1
ATOM 664 O O . ASN A 1 81 ? 2.015 96.898 8.231 1.00 13.41 86 ASN A O 1
ATOM 669 N N . TYR A 1 82 ? 3.945 96.198 7.287 1.00 10.98 87 TYR A N 1
ATOM 670 C CA . TYR A 1 82 ? 4.189 95.153 8.281 1.00 11.41 87 TYR A CA 1
ATOM 671 C C . TYR A 1 82 ? 5.556 95.233 8.920 1.00 11.14 87 TYR A C 1
ATOM 672 O O . TYR A 1 82 ? 6.545 95.552 8.255 1.00 11.15 87 TYR A O 1
ATOM 681 N N . LEU A 1 83 ? 5.588 94.925 10.219 1.00 9.64 88 LEU A N 1
ATOM 682 C CA . LEU A 1 83 ? 6.802 94.622 10.952 1.00 10.37 88 LEU A CA 1
ATOM 683 C C . LEU A 1 83 ? 6.641 93.255 11.593 1.00 11.81 88 LEU A C 1
ATOM 684 O O . LEU A 1 83 ? 5.712 93.045 12.353 1.00 11.80 88 LEU A O 1
ATOM 689 N N . PHE A 1 84 ? 7.530 92.325 11.264 1.00 9.38 89 PHE A N 1
ATOM 690 C CA . PHE A 1 84 ? 7.560 91.020 11.928 1.00 9.63 89 PHE A CA 1
ATOM 691 C C . PHE A 1 84 ? 8.719 90.998 12.896 1.00 10.08 89 PHE A C 1
ATOM 692 O O . PHE A 1 84 ? 9.782 91.567 12.605 1.00 13.30 89 PHE A O 1
ATOM 700 N N . LEU A 1 85 ? 8.545 90.320 14.032 1.00 8.58 90 LEU A N 1
ATOM 701 C CA . LEU A 1 85 ? 9.515 90.387 15.125 1.00 10.99 90 LEU A CA 1
ATOM 702 C C . LEU A 1 85 ? 10.479 89.188 15.209 1.00 13.35 90 LEU A C 1
ATOM 703 O O . LEU A 1 85 ? 11.192 89.028 16.207 1.00 14.05 90 LEU A O 1
ATOM 708 N N . GLY A 1 86 ? 10.503 88.352 14.170 1.00 10.77 91 GLY A N 1
ATOM 709 C CA . GLY A 1 86 ? 11.426 87.225 14.131 1.00 10.11 91 GLY A CA 1
ATOM 710 C C . GLY A 1 86 ? 10.807 85.840 14.298 1.00 10.83 91 GLY A C 1
ATOM 711 O O . GLY A 1 86 ? 9.589 85.702 14.448 1.00 13.44 91 GLY A O 1
ATOM 712 N N . ASP A 1 87 ? 11.660 84.818 14.284 1.00 10.41 92 ASP A N 1
ATOM 713 C CA . ASP A 1 87 ? 11.248 83.413 14.463 1.00 9.92 92 ASP A CA 1
ATOM 714 C C . ASP A 1 87 ? 10.272 83.006 13.366 1.00 12.23 92 ASP A C 1
ATOM 715 O O . ASP A 1 87 ? 9.101 82.652 13.612 1.00 12.38 92 ASP A O 1
ATOM 720 N N . TYR A 1 88 ? 10.807 83.010 12.157 1.00 10.62 93 TYR A N 1
ATOM 721 C CA . TYR A 1 88 ? 10.079 82.651 10.943 1.00 11.19 93 TYR A CA 1
ATOM 722 C C . TYR A 1 88 ? 10.141 81.167 10.672 1.00 11.97 93 TYR A C 1
ATOM 723 O O . TYR A 1 88 ? 9.232 80.610 10.055 1.00 13.49 93 TYR A O 1
ATOM 732 N N . VAL A 1 89 ? 11.211 80.539 11.142 1.00 12.24 94 VAL A N 1
ATOM 733 C CA . VAL A 1 89 ? 11.500 79.144 10.830 1.00 12.25 94 VAL A CA 1
ATOM 734 C C . VAL A 1 89 ? 11.528 78.273 12.102 1.00 12.99 94 VAL A C 1
ATOM 735 O O . VAL A 1 89 ? 11.429 78.801 13.218 1.00 14.60 94 VAL A O 1
ATOM 739 N N . ASP A 1 90 ? 11.670 76.957 11.897 1.00 13.85 95 ASP A N 1
ATOM 740 C CA . ASP A 1 90 ? 11.665 75.897 12.925 1.00 13.27 95 ASP A CA 1
ATOM 741 C C . ASP A 1 90 ? 10.278 75.551 13.445 1.00 16.15 95 ASP A C 1
ATOM 742 O O . ASP A 1 90 ? 9.375 76.389 13.444 1.00 17.87 95 ASP A O 1
ATOM 747 N N . ARG A 1 91 ? 10.157 74.298 13.878 1.00 17.76 96 ARG A N 1
ATOM 748 C CA . ARG A 1 91 ? 8.994 73.730 14.580 1.00 21.37 96 ARG A CA 1
ATOM 749 C C . ARG A 1 91 ? 7.824 73.430 13.648 1.00 21.75 96 ARG A C 1
ATOM 750 O O . ARG A 1 91 ? 7.306 72.316 13.652 1.00 24.12 96 ARG A O 1
ATOM 758 N N . GLY A 1 92 ? 7.414 74.410 12.853 1.00 20.01 97 GLY A N 1
ATOM 759 C CA . GLY A 1 92 ? 6.338 74.211 11.899 1.00 19.20 97 GLY A CA 1
ATOM 760 C C . GLY A 1 92 ? 6.780 73.381 10.709 1.00 17.46 97 GLY A C 1
ATOM 761 O O . GLY A 1 92 ? 7.948 72.990 10.600 1.00 25.25 97 GLY A O 1
ATOM 762 N N . LYS A 1 93 ? 5.842 73.109 9.809 1.00 20.32 98 LYS A N 1
ATOM 763 C CA . LYS A 1 93 ? 6.102 72.158 8.735 1.00 21.22 98 LYS A CA 1
ATOM 764 C C . LYS A 1 93 ? 6.492 72.827 7.422 1.00 18.59 98 LYS A C 1
ATOM 765 O O . LYS A 1 93 ? 6.918 72.142 6.493 1.00 21.91 98 LYS A O 1
ATOM 771 N N . GLN A 1 94 ? 6.359 74.147 7.341 1.00 15.67 99 GLN A N 1
ATOM 772 C CA . GLN A 1 94 ? 6.625 74.861 6.083 1.00 15.11 99 GLN A CA 1
ATOM 773 C C . GLN A 1 94 ? 7.420 76.143 6.304 1.00 14.21 99 GLN A C 1
ATOM 774 O O . GLN A 1 94 ? 7.012 77.241 5.892 1.00 13.75 99 GLN A O 1
ATOM 780 N N . SER A 1 95 ? 8.573 75.984 6.938 1.00 16.18 100 SER A N 1
ATOM 781 C CA . SER A 1 95 ? 9.483 77.099 7.155 1.00 12.96 100 SER A CA 1
ATOM 782 C C . SER A 1 95 ? 9.940 77.698 5.834 1.00 13.79 100 SER A C 1
ATOM 783 O O . SER A 1 95 ? 10.094 78.910 5.741 1.00 13.92 100 SER A O 1
ATOM 786 N N . LEU A 1 96 ? 10.170 76.864 4.819 1.00 14.86 101 LEU A N 1
ATOM 787 C CA . LEU A 1 96 ? 10.673 77.381 3.540 1.00 13.48 101 LEU A CA 1
ATOM 788 C C . LEU A 1 96 ? 9.677 78.336 2.885 1.00 13.58 101 LEU A C 1
ATOM 789 O O . LEU A 1 96 ? 10.044 79.446 2.497 1.00 14.17 101 LEU A O 1
ATOM 794 N N . GLU A 1 97 ? 8.422 77.910 2.762 1.00 13.70 102 GLU A N 1
ATOM 795 C CA . GLU A 1 97 ? 7.413 78.777 2.161 1.00 13.32 102 GLU A CA 1
ATOM 796 C C . GLU A 1 97 ? 7.258 80.074 2.955 1.00 14.44 102 GLU A C 1
ATOM 797 O O . GLU A 1 97 ? 7.127 81.154 2.374 1.00 14.71 102 GLU A O 1
ATOM 803 N N . THR A 1 98 ? 7.267 79.950 4.280 1.00 11.96 103 THR A N 1
ATOM 804 C CA . THR A 1 98 ? 7.158 81.096 5.168 1.00 11.12 103 THR A CA 1
ATOM 805 C C . THR A 1 98 ? 8.279 82.113 4.945 1.00 11.22 103 THR A C 1
ATOM 806 O O . THR A 1 98 ? 8.018 83.284 4.682 1.00 12.67 103 THR A O 1
ATOM 810 N N . ILE A 1 99 ? 9.532 81.681 5.036 1.00 12.30 104 ILE A N 1
ATOM 811 C CA . ILE A 1 99 ? 10.610 82.657 4.913 1.00 10.60 104 ILE A CA 1
ATOM 812 C C . ILE A 1 99 ? 10.699 83.161 3.469 1.00 11.78 104 ILE A C 1
ATOM 813 O O . ILE A 1 99 ? 10.992 84.326 3.239 1.00 12.12 104 ILE A O 1
ATOM 818 N N . CYS A 1 100 ? 10.387 82.317 2.491 1.00 10.64 105 CYS A N 1
ATOM 819 C CA . CYS A 1 100 ? 10.422 82.787 1.104 1.00 13.21 105 CYS A CA 1
ATOM 820 C C . CYS A 1 100 ? 9.403 83.884 0.818 1.00 15.01 105 CYS A C 1
ATOM 821 O O . CYS A 1 100 ? 9.724 84.844 0.134 1.00 13.92 105 CYS A O 1
ATOM 824 N N . LEU A 1 101 ? 8.184 83.757 1.327 1.00 11.58 106 LEU A N 1
ATOM 825 C CA . LEU A 1 101 ? 7.200 84.819 1.118 1.00 9.91 106 LEU A CA 1
ATOM 826 C C . LEU A 1 101 ? 7.620 86.109 1.808 1.00 10.32 106 LEU A C 1
ATOM 827 O O . LEU A 1 101 ? 7.479 87.209 1.250 1.00 12.96 106 LEU A O 1
ATOM 832 N N . LEU A 1 102 ? 8.113 85.987 3.036 1.00 10.46 107 LEU A N 1
ATOM 833 C CA . LEU A 1 102 ? 8.542 87.168 3.774 1.00 10.51 107 LEU A CA 1
ATOM 834 C C . LEU A 1 102 ? 9.720 87.870 3.086 1.00 11.58 107 LEU A C 1
ATOM 835 O O . LEU A 1 102 ? 9.737 89.101 2.953 1.00 13.35 107 LEU A O 1
ATOM 840 N N . LEU A 1 103 ? 10.706 87.103 2.636 1.00 10.86 108 LEU A N 1
ATOM 841 C CA . LEU A 1 103 ? 11.827 87.709 1.935 1.00 10.44 108 LEU A CA 1
ATOM 842 C C . LEU A 1 103 ? 11.375 88.318 0.615 1.00 12.51 108 LEU A C 1
ATOM 843 O O . LEU A 1 103 ? 11.859 89.379 0.228 1.00 12.80 108 LEU A O 1
ATOM 848 N N . ALA A 1 104 ? 10.473 87.641 -0.089 1.00 10.98 109 ALA A N 1
ATOM 849 C CA . ALA A 1 104 ? 9.971 88.176 -1.358 1.00 10.74 109 ALA A CA 1
ATOM 850 C C . ALA A 1 104 ? 9.270 89.523 -1.156 1.00 14.61 109 ALA A C 1
ATOM 851 O O . ALA A 1 104 ? 9.501 90.457 -1.917 1.00 13.96 109 ALA A O 1
ATOM 853 N N . TYR A 1 105 ? 8.422 89.636 -0.140 1.00 12.76 110 TYR A N 1
ATOM 854 C CA . TYR A 1 105 ? 7.764 90.917 0.144 1.00 12.11 110 TYR A CA 1
ATOM 855 C C . TYR A 1 105 ? 8.759 91.995 0.579 1.00 12.88 110 TYR A C 1
ATOM 856 O O . TYR A 1 105 ? 8.570 93.180 0.287 1.00 14.44 110 TYR A O 1
ATOM 865 N N . LYS A 1 106 ? 9.798 91.606 1.320 1.00 11.95 111 LYS A N 1
ATOM 866 C CA . LYS A 1 106 ? 10.838 92.564 1.680 1.00 10.10 111 LYS A CA 1
ATOM 867 C C . LYS A 1 106 ? 11.521 93.132 0.438 1.00 15.00 111 LYS A C 1
ATOM 868 O O . LYS A 1 106 ? 11.811 94.327 0.351 1.00 14.66 111 LYS A O 1
ATOM 874 N N . ILE A 1 107 ? 11.768 92.271 -0.537 1.00 12.29 112 ILE A N 1
ATOM 875 C CA . ILE A 1 107 ? 12.403 92.708 -1.780 1.00 12.78 112 ILE A CA 1
ATOM 876 C C . ILE A 1 107 ? 11.474 93.577 -2.639 1.00 15.25 112 ILE A C 1
ATOM 877 O O . ILE A 1 107 ? 11.906 94.575 -3.225 1.00 14.90 112 ILE A O 1
ATOM 882 N N . LYS A 1 108 ? 10.197 93.215 -2.699 1.00 13.26 113 LYS A N 1
ATOM 883 C CA . LYS A 1 108 ? 9.273 93.965 -3.531 1.00 14.31 113 LYS A CA 1
ATOM 884 C C . LYS A 1 108 ? 8.896 95.310 -2.912 1.00 15.76 113 LYS A C 1
ATOM 885 O O . LYS A 1 108 ? 8.764 96.301 -3.631 1.00 14.98 113 LYS A O 1
ATOM 891 N N . TYR A 1 109 ? 8.721 95.341 -1.589 1.00 12.30 114 TYR A N 1
ATOM 892 C CA . TYR A 1 109 ? 8.273 96.556 -0.900 1.00 13.52 114 TYR A CA 1
ATOM 893 C C . TYR A 1 109 ? 9.184 96.895 0.286 1.00 12.14 114 TYR A C 1
ATOM 894 O O . TYR A 1 109 ? 8.755 96.872 1.442 1.00 12.72 114 TYR A O 1
ATOM 903 N N . PRO A 1 110 ? 10.448 97.237 -0.003 1.00 12.08 115 PRO A N 1
ATOM 904 C CA . PRO A 1 110 ? 11.461 97.349 1.056 1.00 13.23 115 PRO A CA 1
ATOM 905 C C . PRO A 1 110 ? 11.218 98.481 2.038 1.00 12.36 115 PRO A C 1
ATOM 906 O O . PRO A 1 110 ? 11.797 98.430 3.126 1.00 13.42 115 PRO A O 1
ATOM 910 N N . GLU A 1 111 ? 10.395 99.470 1.699 1.00 13.60 116 GLU A N 1
ATOM 911 C CA . GLU A 1 111 ? 10.091 100.509 2.688 1.00 13.91 116 GLU A CA 1
ATOM 912 C C . GLU A 1 111 ? 8.670 100.385 3.257 1.00 13.57 116 GLU A C 1
ATOM 913 O O . GLU A 1 111 ? 8.202 101.272 3.995 1.00 15.91 116 GLU A O 1
ATOM 919 N N . ASN A 1 112 ? 7.998 99.276 2.956 1.00 11.42 117 ASN A N 1
ATOM 920 C CA . ASN A 1 112 ? 6.645 99.026 3.484 1.00 10.00 117 ASN A CA 1
ATOM 921 C C . ASN A 1 112 ? 6.578 97.734 4.275 1.00 13.26 117 ASN A C 1
ATOM 922 O O . ASN A 1 112 ? 5.530 97.375 4.798 1.00 13.52 117 ASN A O 1
ATOM 927 N N . PHE A 1 113 ? 7.696 97.027 4.338 1.00 10.85 118 PHE A N 1
ATOM 928 C CA . PHE A 1 113 ? 7.696 95.667 4.857 1.00 13.44 118 PHE A CA 1
ATOM 929 C C . PHE A 1 113 ? 9.001 95.422 5.581 1.00 10.89 118 PHE A C 1
ATOM 930 O O . PHE A 1 113 ? 10.071 95.638 5.009 1.00 12.62 118 PHE A O 1
ATOM 938 N N . PHE A 1 114 ? 8.921 94.962 6.831 1.00 11.11 119 PHE A N 1
ATOM 939 C CA . PHE A 1 114 ? 10.113 94.866 7.670 1.00 10.97 119 PHE A CA 1
ATOM 940 C C . PHE A 1 114 ? 10.154 93.593 8.481 1.00 8.30 119 PHE A C 1
ATOM 941 O O . PHE A 1 114 ? 9.126 93.135 8.992 1.00 11.49 119 PHE A O 1
ATOM 949 N N . LEU A 1 115 ? 11.367 93.047 8.573 1.00 10.09 120 LEU A N 1
ATOM 950 C CA . LEU A 1 115 ? 11.644 91.802 9.274 1.00 9.71 120 LEU A CA 1
ATOM 951 C C . LEU A 1 115 ? 12.772 91.977 10.266 1.00 8.40 120 LEU A C 1
ATOM 952 O O . LEU A 1 115 ? 13.861 92.388 9.874 1.00 11.47 120 LEU A O 1
ATOM 957 N N . LEU A 1 116 ? 12.520 91.644 11.537 1.00 9.82 121 LEU A N 1
ATOM 958 C CA . LEU A 1 116 ? 13.589 91.591 12.521 1.00 9.70 121 LEU A CA 1
ATOM 959 C C . LEU A 1 116 ? 14.109 90.183 12.706 1.00 11.74 121 LEU A C 1
ATOM 960 O O . LEU A 1 116 ? 13.464 89.203 12.338 1.00 11.69 121 LEU A O 1
ATOM 965 N N . ARG A 1 117 ? 15.277 90.102 13.321 1.00 9.25 122 ARG A N 1
ATOM 966 C CA . ARG A 1 117 ? 15.882 88.816 13.616 1.00 10.30 122 ARG A CA 1
ATOM 967 C C . ARG A 1 117 ? 15.325 88.220 14.908 1.00 10.79 122 ARG A C 1
ATOM 968 O O . ARG A 1 117 ? 15.270 88.899 15.931 1.00 13.09 122 ARG A O 1
ATOM 976 N N . GLY A 1 118 ? 14.941 86.949 14.878 1.00 9.64 123 GLY A N 1
ATOM 977 C CA . GLY A 1 118 ? 14.609 86.247 16.114 1.00 11.47 123 GLY A CA 1
ATOM 978 C C . GLY A 1 118 ? 15.706 85.261 16.502 1.00 10.14 123 GLY A C 1
ATOM 979 O O . GLY A 1 118 ? 16.678 85.082 15.767 1.00 11.53 123 GLY A O 1
ATOM 980 N N . ASN A 1 119 ? 15.563 84.587 17.640 1.00 10.30 124 ASN A N 1
ATOM 981 C CA . ASN A 1 119 ? 16.638 83.695 18.052 1.00 10.40 124 ASN A CA 1
ATOM 982 C C . ASN A 1 119 ? 16.694 82.420 17.205 1.00 13.65 124 ASN A C 1
ATOM 983 O O . ASN A 1 119 ? 17.704 81.708 17.218 1.00 13.47 124 ASN A O 1
ATOM 988 N N . HIS A 1 120 ? 15.641 82.138 16.445 1.00 13.39 125 HIS A N 1
ATOM 989 C CA . HIS A 1 120 ? 15.692 80.994 15.536 1.00 12.24 125 HIS A CA 1
ATOM 990 C C . HIS A 1 120 ? 16.307 81.339 14.196 1.00 13.42 125 HIS A C 1
ATOM 991 O O . HIS A 1 120 ? 16.546 80.444 13.398 1.00 15.29 125 HIS A O 1
ATOM 998 N N . GLU A 1 121 ? 16.579 82.619 13.940 1.00 12.26 126 GLU A N 1
ATOM 999 C CA . GLU A 1 121 ? 17.296 82.990 12.714 1.00 12.20 126 GLU A CA 1
ATOM 1000 C C . GLU A 1 121 ? 18.783 82.979 13.029 1.00 13.70 126 GLU A C 1
ATOM 1001 O O . GLU A 1 121 ? 19.520 83.958 12.824 1.00 14.77 126 GLU A O 1
ATOM 1007 N N A CYS A 1 122 ? 19.220 81.812 13.480 0.67 13.06 127 CYS A N 1
ATOM 1008 N N B CYS A 1 122 ? 19.199 81.854 13.601 0.33 14.03 127 CYS A N 1
ATOM 1009 C CA A CYS A 1 122 ? 20.566 81.577 13.957 0.67 15.37 127 CYS A CA 1
ATOM 1010 C CA B CYS A 1 122 ? 20.577 81.580 13.969 0.33 15.29 127 CYS A CA 1
ATOM 1011 C C A CYS A 1 122 ? 20.887 80.115 13.713 0.67 14.70 127 CYS A C 1
ATOM 1012 C C B CYS A 1 122 ? 20.840 80.130 13.609 0.33 14.84 127 CYS A C 1
ATOM 1013 O O A CYS A 1 122 ? 20.113 79.235 14.105 0.67 16.97 127 CYS A O 1
ATOM 1014 O O B CYS A 1 122 ? 19.984 79.269 13.824 0.33 14.74 127 CYS A O 1
ATOM 1019 N N . ALA A 1 123 ? 22.016 79.854 13.061 1.00 14.58 128 ALA A N 1
ATOM 1020 C CA . ALA A 1 123 ? 22.332 78.505 12.598 1.00 18.26 128 ALA A CA 1
ATOM 1021 C C . ALA A 1 123 ? 22.409 77.499 13.740 1.00 22.41 128 ALA A C 1
ATOM 1022 O O . ALA A 1 123 ? 21.991 76.355 13.576 1.00 20.73 128 ALA A O 1
ATOM 1024 N N . SER A 1 124 ? 22.930 77.903 14.895 1.00 15.90 129 SER A N 1
ATOM 1025 C CA . SER A 1 124 ? 23.116 76.929 15.970 1.00 18.87 129 SER A CA 1
ATOM 1026 C C . SER A 1 124 ? 21.766 76.441 16.482 1.00 18.73 129 SER A C 1
ATOM 1027 O O . SER A 1 124 ? 21.661 75.343 17.035 1.00 28.45 129 SER A O 1
ATOM 1030 N N . ILE A 1 125 ? 20.739 77.264 16.302 1.00 16.15 130 ILE A N 1
ATOM 1031 C CA . ILE A 1 125 ? 19.392 76.916 16.730 1.00 16.38 130 ILE A CA 1
ATOM 1032 C C . ILE A 1 125 ? 18.605 76.220 15.620 1.00 16.05 130 ILE A C 1
ATOM 1033 O O . ILE A 1 125 ? 18.044 75.145 15.840 1.00 15.47 130 ILE A O 1
ATOM 1038 N N . ASN A 1 126 ? 18.565 76.807 14.426 1.00 12.63 131 ASN A N 1
ATOM 1039 C CA . ASN A 1 126 ? 17.708 76.213 13.409 1.00 12.22 131 ASN A CA 1
ATOM 1040 C C . ASN A 1 126 ? 18.338 75.007 12.715 1.00 14.55 131 ASN A C 1
ATOM 1041 O O . ASN A 1 126 ? 17.659 74.322 11.955 1.00 15.91 131 ASN A O 1
ATOM 1046 N N . ARG A 1 127 ? 19.598 74.697 13.026 1.00 13.55 132 ARG A N 1
ATOM 1047 C CA . ARG A 1 127 ? 20.176 73.426 12.598 1.00 15.04 132 ARG A CA 1
ATOM 1048 C C . ARG A 1 127 ? 19.432 72.286 13.277 1.00 15.73 132 ARG A C 1
ATOM 1049 O O . ARG A 1 127 ? 19.268 71.209 12.711 1.00 16.67 132 ARG A O 1
ATOM 1057 N N . ILE A 1 128 ? 18.979 72.550 14.503 1.00 15.10 133 ILE A N 1
ATOM 1058 C CA . ILE A 1 128 ? 18.414 71.524 15.361 1.00 17.77 133 ILE A CA 1
ATOM 1059 C C . ILE A 1 128 ? 16.888 71.444 15.339 1.00 18.86 133 ILE A C 1
ATOM 1060 O O . ILE A 1 128 ? 16.321 70.337 15.363 1.00 21.74 133 ILE A O 1
ATOM 1065 N N . TYR A 1 129 ? 16.227 72.599 15.283 1.00 16.44 134 TYR A N 1
ATOM 1066 C CA . TYR A 1 129 ? 14.782 72.651 15.524 1.00 17.62 134 TYR A CA 1
ATOM 1067 C C . TYR A 1 129 ? 13.929 72.610 14.252 1.00 16.49 134 TYR A C 1
ATOM 1068 O O . TYR A 1 129 ? 12.727 72.875 14.293 1.00 16.55 134 TYR A O 1
ATOM 1077 N N . GLY A 1 130 ? 14.540 72.245 13.134 1.00 15.63 135 GLY A N 1
ATOM 1078 C CA . GLY A 1 130 ? 13.752 71.838 11.984 1.00 18.98 135 GLY A CA 1
ATOM 1079 C C . GLY A 1 130 ? 14.123 72.422 10.637 1.00 19.75 135 GLY A C 1
ATOM 1080 O O . GLY A 1 130 ? 13.911 71.779 9.612 1.00 18.92 135 GLY A O 1
ATOM 1081 N N . PHE A 1 131 ? 14.676 73.629 10.624 1.00 13.25 136 PHE A N 1
ATOM 1082 C CA . PHE A 1 131 ? 14.878 74.314 9.347 1.00 12.52 136 PHE A CA 1
ATOM 1083 C C . PHE A 1 131 ? 15.941 73.638 8.508 1.00 14.04 136 PHE A C 1
ATOM 1084 O O . PHE A 1 131 ? 15.750 73.447 7.315 1.00 14.80 136 PHE A O 1
ATOM 1092 N N . TYR A 1 132 ? 17.059 73.270 9.123 1.00 15.94 137 TYR A N 1
ATOM 1093 C CA . TYR A 1 132 ? 18.107 72.580 8.391 1.00 14.86 137 TYR A CA 1
ATOM 1094 C C . TYR A 1 132 ? 17.585 71.277 7.790 1.00 20.86 137 TYR A C 1
ATOM 1095 O O . TYR A 1 132 ? 17.882 70.953 6.639 1.00 20.88 137 TYR A O 1
ATOM 1104 N N . ASP A 1 133 ? 16.800 70.536 8.564 1.00 17.79 138 ASP A N 1
ATOM 1105 C CA . ASP A 1 133 ? 16.209 69.295 8.059 1.00 18.66 138 ASP A CA 1
ATOM 1106 C C . ASP A 1 133 ? 15.293 69.537 6.874 1.00 22.31 138 ASP A C 1
ATOM 1107 O O . ASP A 1 133 ? 15.298 68.763 5.911 1.00 21.24 138 ASP A O 1
ATOM 1112 N N . GLU A 1 134 ? 14.498 70.599 6.941 1.00 17.16 139 GLU A N 1
ATOM 1113 C CA . GLU A 1 134 ? 13.581 70.898 5.850 1.00 15.97 139 GLU A CA 1
ATOM 1114 C C . GLU A 1 134 ? 14.372 71.262 4.585 1.00 16.33 139 GLU A C 1
ATOM 1115 O O . GLU A 1 134 ? 14.034 70.818 3.473 1.00 18.31 139 GLU A O 1
ATOM 1121 N N . CYS A 1 135 ? 15.431 72.050 4.758 1.00 18.78 140 CYS A N 1
ATOM 1122 C CA . CYS A 1 135 ? 16.287 72.446 3.639 1.00 19.05 140 CYS A CA 1
ATOM 1123 C C . CYS A 1 135 ? 16.964 71.257 2.975 1.00 19.14 140 CYS A C 1
ATOM 1124 O O . CYS A 1 135 ? 16.991 71.158 1.746 1.00 19.88 140 CYS A O 1
ATOM 1127 N N . LYS A 1 136 ? 17.538 70.380 3.788 1.00 19.79 141 LYS A N 1
ATOM 1128 C CA . LYS A 1 136 ? 18.258 69.215 3.282 1.00 22.86 141 LYS A CA 1
ATOM 1129 C C . LYS A 1 136 ? 17.310 68.244 2.574 1.00 25.73 141 LYS A C 1
ATOM 1130 O O . LYS A 1 136 ? 17.662 67.628 1.560 1.00 26.36 141 LYS A O 1
ATOM 1136 N N . ARG A 1 137 ? 16.109 68.099 3.121 1.00 20.98 142 ARG A N 1
ATOM 1137 C CA . ARG A 1 137 ? 15.110 67.191 2.559 1.00 22.75 142 ARG A CA 1
ATOM 1138 C C . ARG A 1 137 ? 14.606 67.665 1.198 1.00 18.58 142 ARG A C 1
ATOM 1139 O O . ARG A 1 137 ? 14.539 66.878 0.247 1.00 23.17 142 ARG A O 1
ATOM 1147 N N . ARG A 1 138 ? 14.276 68.950 1.106 1.00 18.60 143 ARG A N 1
ATOM 1148 C CA . ARG A 1 138 ? 13.616 69.494 -0.078 1.00 18.58 143 ARG A CA 1
ATOM 1149 C C . ARG A 1 138 ? 14.582 70.091 -1.097 1.00 22.88 143 ARG A C 1
ATOM 1150 O O . ARG A 1 138 ? 14.267 70.153 -2.295 1.00 20.68 143 ARG A O 1
ATOM 1158 N N . TYR A 1 139 ? 15.752 70.514 -0.627 1.00 21.86 144 TYR A N 1
ATOM 1159 C CA . TYR A 1 139 ? 16.777 71.064 -1.515 1.00 17.85 144 TYR A CA 1
ATOM 1160 C C . TYR A 1 139 ? 18.144 70.457 -1.178 1.00 20.43 144 TYR A C 1
ATOM 1161 O O . TYR A 1 139 ? 18.396 69.293 -1.517 1.00 24.19 144 TYR A O 1
ATOM 1170 N N . ASN A 1 140 ? 19.022 71.225 -0.531 1.00 18.79 145 ASN A N 1
ATOM 1171 C CA . ASN A 1 140 ? 20.328 70.705 -0.110 1.00 18.07 145 ASN A CA 1
ATOM 1172 C C . ASN A 1 140 ? 20.954 71.510 1.027 1.00 17.07 145 ASN A C 1
ATOM 1173 O O . ASN A 1 140 ? 20.438 72.550 1.416 1.00 17.69 145 ASN A O 1
ATOM 1178 N N . ILE A 1 141 ? 22.066 71.000 1.558 1.00 20.48 146 ILE A N 1
ATOM 1179 C CA . ILE A 1 141 ? 22.776 71.643 2.666 1.00 20.08 146 ILE A CA 1
ATOM 1180 C C . ILE A 1 141 ? 23.208 73.054 2.309 1.00 18.90 146 ILE A C 1
ATOM 1181 O O . ILE A 1 141 ? 23.121 73.975 3.130 1.00 18.88 146 ILE A O 1
ATOM 1186 N N . LYS A 1 142 ? 23.655 73.217 1.069 1.00 21.11 147 LYS A N 1
ATOM 1187 C CA . LYS A 1 142 ? 24.165 74.490 0.584 1.00 22.37 147 LYS A CA 1
ATOM 1188 C C . LYS A 1 142 ? 23.125 75.603 0.683 1.00 18.59 147 LYS A C 1
ATOM 1189 O O . LYS A 1 142 ? 23.458 76.744 0.977 1.00 18.10 147 LYS A O 1
ATOM 1195 N N . LEU A 1 143 ? 21.864 75.269 0.444 1.00 16.67 148 LEU A N 1
ATOM 1196 C CA . LEU A 1 143 ? 20.813 76.273 0.513 1.00 15.02 148 LEU A CA 1
ATOM 1197 C C . LEU A 1 143 ? 20.618 76.733 1.962 1.00 15.47 148 LEU A C 1
ATOM 1198 O O . LEU A 1 143 ? 20.408 77.916 2.230 1.00 14.67 148 LEU A O 1
ATOM 1203 N N . TRP A 1 144 ? 20.714 75.800 2.903 1.00 14.37 149 TRP A N 1
ATOM 1204 C CA . TRP A 1 144 ? 20.620 76.174 4.312 1.00 14.61 149 TRP A CA 1
ATOM 1205 C C . TRP A 1 144 ? 21.737 77.133 4.709 1.00 16.76 149 TRP A C 1
ATOM 1206 O O . TRP A 1 144 ? 21.511 78.077 5.466 1.00 16.48 149 TRP A O 1
ATOM 1217 N N . LYS A 1 145 ? 22.940 76.897 4.202 1.00 16.76 150 LYS A N 1
ATOM 1218 C CA . LYS A 1 145 ? 24.065 77.772 4.522 1.00 17.37 150 LYS A CA 1
ATOM 1219 C C . LYS A 1 145 ? 23.850 79.146 3.910 1.00 17.61 150 LYS A C 1
ATOM 1220 O O . LYS A 1 145 ? 24.255 80.156 4.476 1.00 16.84 150 LYS A O 1
ATOM 1226 N N . THR A 1 146 ? 23.181 79.178 2.763 1.00 15.82 151 THR A N 1
ATOM 1227 C CA . THR A 1 146 ? 22.826 80.435 2.121 1.00 15.38 151 THR A CA 1
ATOM 1228 C C . THR A 1 146 ? 21.823 81.222 2.974 1.00 15.54 151 THR A C 1
ATOM 1229 O O . THR A 1 146 ? 21.986 82.433 3.149 1.00 16.50 151 THR A O 1
ATOM 1233 N N . PHE A 1 147 ? 20.805 80.547 3.515 1.00 14.25 152 PHE A N 1
ATOM 1234 C CA . PHE A 1 147 ? 19.882 81.200 4.444 1.00 11.77 152 PHE A CA 1
ATOM 1235 C C . PHE A 1 147 ? 20.621 81.753 5.666 1.00 12.84 152 PHE A C 1
ATOM 1236 O O . PHE A 1 147 ? 20.314 82.836 6.152 1.00 15.13 152 PHE A O 1
ATOM 1244 N N . THR A 1 148 ? 21.585 81.000 6.178 1.00 13.92 153 THR A N 1
ATOM 1245 C CA . THR A 1 148 ? 22.322 81.440 7.352 1.00 13.51 153 THR A CA 1
ATOM 1246 C C . THR A 1 148 ? 23.025 82.764 7.102 1.00 15.14 153 THR A C 1
ATOM 1247 O O . THR A 1 148 ? 22.989 83.669 7.936 1.00 14.77 153 THR A O 1
ATOM 1251 N N . ASP A 1 149 ? 23.667 82.881 5.948 1.00 14.98 154 ASP A N 1
ATOM 1252 C CA . ASP A 1 149 ? 24.366 84.115 5.622 1.00 15.12 154 ASP A CA 1
ATOM 1253 C C . ASP A 1 149 ? 23.387 85.287 5.470 1.00 15.82 154 ASP A C 1
ATOM 1254 O O . ASP A 1 149 ? 23.718 86.425 5.825 1.00 18.82 154 ASP A O 1
ATOM 1259 N N . CYS A 1 150 ? 22.184 85.007 4.979 1.00 14.63 155 CYS A N 1
ATOM 1260 C CA . CYS A 1 150 ? 21.127 86.009 4.878 1.00 15.55 155 CYS A CA 1
ATOM 1261 C C . CYS A 1 150 ? 20.639 86.427 6.286 1.00 17.02 155 CYS A C 1
ATOM 1262 O O . CYS A 1 150 ? 20.562 87.616 6.600 1.00 16.08 155 CYS A O 1
ATOM 1265 N N . PHE A 1 151 ? 20.309 85.441 7.122 1.00 10.82 156 PHE A N 1
ATOM 1266 C CA . PHE A 1 151 ? 19.825 85.706 8.484 1.00 11.25 156 PHE A CA 1
ATOM 1267 C C . PHE A 1 151 ? 20.818 86.509 9.313 1.00 12.41 156 PHE A C 1
ATOM 1268 O O . PHE A 1 151 ? 20.426 87.297 10.198 1.00 12.85 156 PHE A O 1
ATOM 1276 N N . ASN A 1 152 ? 22.103 86.283 9.069 1.00 11.64 157 ASN A N 1
ATOM 1277 C CA . ASN A 1 152 ? 23.145 87.006 9.794 1.00 10.63 157 ASN A CA 1
ATOM 1278 C C . ASN A 1 152 ? 23.129 88.509 9.523 1.00 12.15 157 ASN A C 1
ATOM 1279 O O . ASN A 1 152 ? 23.830 89.265 10.197 1.00 12.21 157 ASN A O 1
ATOM 1284 N N . CYS A 1 153 ? 22.343 88.943 8.540 1.00 12.22 158 CYS A N 1
ATOM 1285 C CA . CYS A 1 153 ? 22.254 90.358 8.195 1.00 11.39 158 CYS A CA 1
ATOM 1286 C C . CYS A 1 153 ? 20.926 91.013 8.584 1.00 10.82 158 CYS A C 1
ATOM 1287 O O . CYS A 1 153 ? 20.720 92.189 8.280 1.00 13.10 158 CYS A O 1
ATOM 1290 N N . LEU A 1 154 ? 20.014 90.272 9.217 1.00 12.08 159 LEU A N 1
ATOM 1291 C CA . LEU A 1 154 ? 18.721 90.853 9.609 1.00 11.45 159 LEU A CA 1
ATOM 1292 C C . LEU A 1 154 ? 18.916 91.978 10.621 1.00 10.82 159 LEU A C 1
ATOM 1293 O O . LEU A 1 154 ? 19.847 91.937 11.444 1.00 13.08 159 LEU A O 1
ATOM 1298 N N . PRO A 1 155 ? 18.049 92.997 10.563 1.00 10.98 160 PRO A N 1
ATOM 1299 C CA . PRO A 1 155 ? 18.139 94.010 11.623 1.00 10.53 160 PRO A CA 1
ATOM 1300 C C . PRO A 1 155 ? 17.620 93.456 12.937 1.00 11.69 160 PRO A C 1
ATOM 1301 O O . PRO A 1 155 ? 16.972 92.417 12.949 1.00 10.91 160 PRO A O 1
ATOM 1305 N N . ILE A 1 156 ? 17.907 94.162 14.020 1.00 11.60 161 ILE A N 1
ATOM 1306 C CA . ILE A 1 156 ? 17.795 93.614 15.372 1.00 12.29 161 ILE A CA 1
ATOM 1307 C C . ILE A 1 156 ? 16.637 94.232 16.148 1.00 12.08 161 ILE A C 1
ATOM 1308 O O . ILE A 1 156 ? 16.029 93.578 16.994 1.00 14.59 161 ILE A O 1
ATOM 1313 N N . ALA A 1 157 ? 16.323 95.493 15.859 1.00 11.56 162 ALA A N 1
ATOM 1314 C CA . ALA A 1 157 ? 15.249 96.164 16.575 1.00 9.80 162 ALA A CA 1
ATOM 1315 C C . ALA A 1 157 ? 14.655 97.275 15.740 1.00 11.41 162 ALA A C 1
ATOM 1316 O O . ALA A 1 157 ? 15.210 97.643 14.706 1.00 11.87 162 ALA A O 1
ATOM 1318 N N . ALA A 1 158 ? 13.515 97.790 16.185 1.00 10.59 163 ALA A N 1
ATOM 1319 C CA . ALA A 1 158 ? 12.852 98.882 15.490 1.00 11.50 163 ALA A CA 1
ATOM 1320 C C . ALA A 1 158 ? 12.202 99.805 16.492 1.00 12.11 163 ALA A C 1
ATOM 1321 O O . ALA A 1 158 ? 11.772 99.372 17.555 1.00 14.66 163 ALA A O 1
ATOM 1323 N N . ILE A 1 159 ? 12.155 101.087 16.161 1.00 12.71 164 ILE A N 1
ATOM 1324 C CA . ILE A 1 159 ? 11.420 102.038 16.968 1.00 11.70 164 ILE A CA 1
ATOM 1325 C C . ILE A 1 159 ? 10.344 102.653 16.096 1.00 13.84 164 ILE A C 1
ATOM 1326 O O . ILE A 1 159 ? 10.640 103.198 15.034 1.00 14.86 164 ILE A O 1
ATOM 1331 N N . VAL A 1 160 ? 9.094 102.544 16.530 1.00 14.00 165 VAL A N 1
ATOM 1332 C CA . VAL A 1 160 ? 7.981 103.090 15.763 1.00 12.85 165 VAL A CA 1
ATOM 1333 C C . VAL A 1 160 ? 7.613 104.465 16.294 1.00 18.34 165 VAL A C 1
ATOM 1334 O O . VAL A 1 160 ? 7.228 104.584 17.456 1.00 16.17 165 VAL A O 1
ATOM 1338 N N . ASP A 1 161 ? 7.734 105.479 15.436 1.00 18.66 166 ASP A N 1
ATOM 1339 C CA . ASP A 1 161 ? 7.441 106.885 15.764 1.00 21.82 166 ASP A CA 1
ATOM 1340 C C . ASP A 1 161 ? 8.022 107.359 17.091 1.00 22.34 166 ASP A C 1
ATOM 1341 O O . ASP A 1 161 ? 7.362 108.075 17.854 1.00 21.45 166 ASP A O 1
ATOM 1346 N N . GLU A 1 162 ? 9.259 106.944 17.352 1.00 17.88 167 GLU A N 1
ATOM 1347 C CA . GLU A 1 162 ? 10.009 107.332 18.541 1.00 16.24 167 GLU A CA 1
ATOM 1348 C C . GLU A 1 162 ? 9.357 106.921 19.860 1.00 18.18 167 GLU A C 1
ATOM 1349 O O . GLU A 1 162 ? 9.757 107.414 20.917 1.00 19.27 167 GLU A O 1
ATOM 1355 N N . LYS A 1 163 ? 8.377 106.017 19.817 1.00 17.13 168 LYS A N 1
ATOM 1356 C CA . LYS A 1 163 ? 7.629 105.683 21.031 1.00 17.70 168 LYS A CA 1
ATOM 1357 C C . LYS A 1 163 ? 7.493 104.190 21.320 1.00 14.09 168 LYS A C 1
ATOM 1358 O O . LYS A 1 163 ? 7.326 103.808 22.473 1.00 15.19 168 LYS A O 1
ATOM 1364 N N . ILE A 1 164 ? 7.530 103.353 20.287 1.00 12.98 169 ILE A N 1
ATOM 1365 C CA . ILE A 1 164 ? 7.426 101.907 20.498 1.00 14.19 169 ILE A CA 1
ATOM 1366 C C . ILE A 1 164 ? 8.724 101.210 20.119 1.00 13.08 169 ILE A C 1
ATOM 1367 O O . ILE A 1 164 ? 9.126 101.244 18.962 1.00 14.83 169 ILE A O 1
ATOM 1372 N N . PHE A 1 165 ? 9.376 100.598 21.109 1.00 14.28 170 PHE A N 1
ATOM 1373 C CA . PHE A 1 165 ? 10.619 99.855 20.898 1.00 11.71 170 PHE A CA 1
ATOM 1374 C C . PHE A 1 165 ? 10.284 98.388 20.671 1.00 11.06 170 PHE A C 1
ATOM 1375 O O . PHE A 1 165 ? 9.628 97.772 21.504 1.00 13.51 170 PHE A O 1
ATOM 1383 N N . CYS A 1 166 ? 10.751 97.849 19.553 1.00 11.65 171 CYS A N 1
ATOM 1384 C CA . CYS A 1 166 ? 10.408 96.501 19.122 1.00 12.29 171 CYS A CA 1
ATOM 1385 C C . CYS A 1 166 ? 11.643 95.631 18.986 1.00 12.62 171 CYS A C 1
ATOM 1386 O O . CYS A 1 166 ? 12.613 96.029 18.363 1.00 11.16 171 CYS A O 1
ATOM 1389 N N . CYS A 1 167 ? 11.599 94.438 19.566 1.00 11.91 172 CYS A N 1
ATOM 1390 C CA . CYS A 1 167 ? 12.641 93.450 19.323 1.00 10.61 172 CYS A CA 1
ATOM 1391 C C . CYS A 1 167 ? 12.055 92.075 19.591 1.00 12.99 172 CYS A C 1
ATOM 1392 O O . CYS A 1 167 ? 10.931 91.959 20.067 1.00 12.91 172 CYS A O 1
ATOM 1395 N N . HIS A 1 168 ? 12.801 91.031 19.263 1.00 10.33 173 HIS A N 1
ATOM 1396 C CA . HIS A 1 168 ? 12.241 89.693 19.403 1.00 8.37 173 HIS A CA 1
ATOM 1397 C C . HIS A 1 168 ? 12.128 89.273 20.879 1.00 10.01 173 HIS A C 1
ATOM 1398 O O . HIS A 1 168 ? 11.068 88.825 21.336 1.00 11.35 173 HIS A O 1
ATOM 1405 N N . GLY A 1 169 ? 13.239 89.393 21.599 1.00 11.23 174 GLY A N 1
ATOM 1406 C CA . GLY A 1 169 ? 13.330 88.894 22.958 1.00 11.94 174 GLY A CA 1
ATOM 1407 C C . GLY A 1 169 ? 13.008 89.968 23.972 1.00 12.65 174 GLY A C 1
ATOM 1408 O O . GLY A 1 169 ? 11.887 90.081 24.418 1.00 15.50 174 GLY A O 1
ATOM 1409 N N . GLY A 1 170 ? 13.988 90.778 24.329 1.00 10.57 175 GLY A N 1
ATOM 1410 C CA . GLY A 1 170 ? 13.713 91.805 25.303 1.00 10.91 175 GLY A CA 1
ATOM 1411 C C . GLY A 1 170 ? 14.887 92.696 25.607 1.00 15.15 175 GLY A C 1
ATOM 1412 O O . GLY A 1 170 ? 15.782 92.894 24.794 1.00 13.15 175 GLY A O 1
ATOM 1413 N N . LEU A 1 171 ? 14.864 93.242 26.810 1.00 12.52 176 LEU A N 1
ATOM 1414 C CA . LEU A 1 171 ? 15.858 94.209 27.241 1.00 14.02 176 LEU A CA 1
ATOM 1415 C C . LEU A 1 171 ? 17.176 93.548 27.630 1.00 11.44 176 LEU A C 1
ATOM 1416 O O . LEU A 1 171 ? 17.278 92.331 27.716 1.00 16.17 176 LEU A O 1
ATOM 1421 N N . SER A 1 172 ? 18.200 94.364 27.834 1.00 12.38 177 SER A N 1
ATOM 1422 C CA . SER A 1 172 ? 19.538 93.874 28.165 1.00 14.13 177 SER A CA 1
ATOM 1423 C C . SER A 1 172 ? 20.105 94.720 29.294 1.00 13.97 177 SER A C 1
ATOM 1424 O O . SER A 1 172 ? 19.981 95.945 29.266 1.00 18.26 177 SER A O 1
ATOM 1427 N N . PRO A 1 173 ? 20.737 94.091 30.301 1.00 14.94 178 PRO A N 1
ATOM 1428 C CA . PRO A 1 173 ? 21.349 94.934 31.339 1.00 16.64 178 PRO A CA 1
ATOM 1429 C C . PRO A 1 173 ? 22.533 95.730 30.798 1.00 17.62 178 PRO A C 1
ATOM 1430 O O . PRO A 1 173 ? 23.031 96.665 31.434 1.00 24.29 178 PRO A O 1
ATOM 1434 N N . ASP A 1 174 ? 22.988 95.347 29.621 1.00 18.97 179 ASP A N 1
ATOM 1435 C CA . ASP A 1 174 ? 24.122 95.980 28.977 1.00 26.49 179 ASP A CA 1
ATOM 1436 C C . ASP A 1 174 ? 23.731 97.242 28.193 1.00 23.75 179 ASP A C 1
ATOM 1437 O O . ASP A 1 174 ? 24.593 98.049 27.842 1.00 32.15 179 ASP A O 1
ATOM 1442 N N . LEU A 1 175 ? 22.434 97.416 27.938 1.00 20.73 180 LEU A N 1
ATOM 1443 C CA . LEU A 1 175 ? 21.936 98.431 26.994 1.00 18.75 180 LEU A CA 1
ATOM 1444 C C . LEU A 1 175 ? 21.695 99.785 27.667 1.00 23.27 180 LEU A C 1
ATOM 1445 O O . LEU A 1 175 ? 20.786 99.920 28.481 1.00 24.83 180 LEU A O 1
ATOM 1450 N N . GLN A 1 176 ? 22.507 100.779 27.322 1.00 21.21 181 GLN A N 1
ATOM 1451 C CA . GLN A 1 176 ? 22.375 102.114 27.896 1.00 21.51 181 GLN A CA 1
ATOM 1452 C C . GLN A 1 176 ? 21.993 103.162 26.849 1.00 21.80 181 GLN A C 1
ATOM 1453 O O . GLN A 1 176 ? 21.266 104.111 27.143 1.00 24.26 181 GLN A O 1
ATOM 1459 N N . SER A 1 177 ? 22.493 102.991 25.632 1.00 20.86 182 SER A N 1
ATOM 1460 C CA . SER A 1 177 ? 22.146 103.880 24.530 1.00 19.94 182 SER A CA 1
ATOM 1461 C C . SER A 1 177 ? 21.762 103.067 23.306 1.00 19.33 182 SER A C 1
ATOM 1462 O O . SER A 1 177 ? 22.360 102.028 23.039 1.00 19.14 182 SER A O 1
ATOM 1465 N N . MET A 1 178 ? 20.786 103.556 22.546 1.00 17.87 183 MET A N 1
ATOM 1466 C CA . MET A 1 178 ? 20.412 102.888 21.300 1.00 17.39 183 MET A CA 1
ATOM 1467 C C . MET A 1 178 ? 21.612 102.817 20.363 1.00 18.95 183 MET A C 1
ATOM 1468 O O . MET A 1 178 ? 21.681 101.951 19.486 1.00 20.04 183 MET A O 1
ATOM 1473 N N . GLU A 1 179 ? 22.550 103.738 20.548 1.00 18.62 184 GLU A N 1
ATOM 1474 C CA . GLU A 1 179 ? 23.751 103.763 19.735 1.00 19.36 184 GLU A CA 1
ATOM 1475 C C . GLU A 1 179 ? 24.499 102.429 19.799 1.00 21.64 184 GLU A C 1
ATOM 1476 O O . GLU A 1 179 ? 25.140 102.034 18.823 1.00 19.28 184 GLU A O 1
ATOM 1482 N N . GLN A 1 180 ? 24.409 101.736 20.936 1.00 18.71 185 GLN A N 1
ATOM 1483 C CA . GLN A 1 180 ? 25.040 100.422 21.086 1.00 18.77 185 GLN A CA 1
ATOM 1484 C C . GLN A 1 180 ? 24.493 99.411 20.083 1.00 18.34 185 GLN A C 1
ATOM 1485 O O . GLN A 1 180 ? 25.229 98.568 19.582 1.00 20.60 185 GLN A O 1
ATOM 1491 N N . ILE A 1 181 ? 23.191 99.478 19.828 1.00 16.30 186 ILE A N 1
ATOM 1492 C CA . ILE A 1 181 ? 22.580 98.614 18.816 1.00 13.36 186 ILE A CA 1
ATOM 1493 C C . ILE A 1 181 ? 23.053 99.033 17.433 1.00 15.66 186 ILE A C 1
ATOM 1494 O O . ILE A 1 181 ? 23.390 98.193 16.599 1.00 16.77 186 ILE A O 1
ATOM 1499 N N . ARG A 1 182 ? 23.083 100.339 17.193 1.00 14.98 187 ARG A N 1
ATOM 1500 C CA . ARG A 1 182 ? 23.471 100.852 15.889 1.00 16.21 187 ARG A CA 1
ATOM 1501 C C . ARG A 1 182 ? 24.886 100.464 15.505 1.00 20.20 187 ARG A C 1
ATOM 1502 O O . ARG A 1 182 ? 25.205 100.339 14.318 1.00 24.61 187 ARG A O 1
ATOM 1510 N N . ARG A 1 183 ? 25.735 100.279 16.511 1.00 19.74 188 ARG A N 1
ATOM 1511 C CA . ARG A 1 183 ? 27.142 99.989 16.269 1.00 22.90 188 ARG A CA 1
ATOM 1512 C C . ARG A 1 183 ? 27.434 98.494 16.134 1.00 25.24 188 ARG A C 1
ATOM 1513 O O . ARG A 1 183 ? 28.584 98.102 15.938 1.00 27.46 188 ARG A O 1
ATOM 1521 N N . ILE A 1 184 ? 26.400 97.661 16.214 1.00 16.28 189 ILE A N 1
ATOM 1522 C CA . ILE A 1 184 ? 26.578 96.232 15.972 1.00 19.08 189 ILE A CA 1
ATOM 1523 C C . ILE A 1 184 ? 26.787 96.050 14.476 1.00 20.71 189 ILE A C 1
ATOM 1524 O O . ILE A 1 184 ? 25.984 96.530 13.680 1.00 21.27 189 ILE A O 1
ATOM 1529 N N . MET A 1 185 ? 27.879 95.387 14.102 1.00 23.37 190 MET A N 1
ATOM 1530 C CA . MET A 1 185 ? 28.228 95.236 12.697 1.00 21.65 190 MET A CA 1
ATOM 1531 C C . MET A 1 185 ? 27.623 93.959 12.142 1.00 19.91 190 MET A C 1
ATOM 1532 O O . MET A 1 185 ? 27.486 92.965 12.857 1.00 23.73 190 MET A O 1
ATOM 1537 N N . ARG A 1 186 ? 27.219 94.009 10.879 1.00 16.35 191 ARG A N 1
ATOM 1538 C CA . ARG A 1 186 ? 26.665 92.838 10.222 1.00 15.65 191 ARG A CA 1
ATOM 1539 C C . ARG A 1 186 ? 27.520 92.516 9.008 1.00 17.12 191 ARG A C 1
ATOM 1540 O O . ARG A 1 186 ? 28.165 93.403 8.430 1.00 19.75 191 ARG A O 1
ATOM 1548 N N . PRO A 1 187 ? 27.574 91.237 8.621 1.00 17.28 192 PRO A N 1
ATOM 1549 C CA . PRO A 1 187 ? 26.939 90.048 9.196 1.00 16.32 192 PRO A CA 1
ATOM 1550 C C . PRO A 1 187 ? 27.496 89.666 10.557 1.00 16.78 192 PRO A C 1
ATOM 1551 O O . PRO A 1 187 ? 28.664 89.887 10.862 1.00 17.88 192 PRO A O 1
ATOM 1555 N N . THR A 1 188 ? 26.646 89.067 11.368 1.00 15.53 193 THR A N 1
ATOM 1556 C CA . THR A 1 188 ? 27.098 88.555 12.634 1.00 18.75 193 THR A CA 1
ATOM 1557 C C . THR A 1 188 ? 26.274 87.354 13.024 1.00 19.05 193 THR A C 1
ATOM 1558 O O . THR A 1 188 ? 25.096 87.257 12.672 1.00 17.73 193 THR A O 1
ATOM 1562 N N . ASP A 1 189 ? 26.904 86.427 13.732 1.00 20.44 194 ASP A N 1
ATOM 1563 C CA . ASP A 1 189 ? 26.170 85.372 14.408 1.00 18.28 194 ASP A CA 1
ATOM 1564 C C . ASP A 1 189 ? 25.636 85.955 15.706 1.00 21.06 194 ASP A C 1
ATOM 1565 O O . ASP A 1 189 ? 25.992 87.070 16.098 1.00 21.74 194 ASP A O 1
ATOM 1570 N N . VAL A 1 190 ? 24.766 85.214 16.369 1.00 16.91 195 VAL A N 1
ATOM 1571 C CA . VAL A 1 190 ? 24.307 85.635 17.680 1.00 19.93 195 VAL A CA 1
ATOM 1572 C C . VAL A 1 190 ? 25.177 84.976 18.729 1.00 20.21 195 VAL A C 1
ATOM 1573 O O . VAL A 1 190 ? 25.290 83.754 18.766 1.00 26.10 195 VAL A O 1
ATOM 1577 N N . PRO A 1 191 ? 25.821 85.794 19.576 1.00 21.48 196 PRO A N 1
ATOM 1578 C CA . PRO A 1 191 ? 26.710 85.300 20.630 1.00 23.21 196 PRO A CA 1
ATOM 1579 C C . PRO A 1 191 ? 25.941 84.597 21.749 1.00 17.36 196 PRO A C 1
ATOM 1580 O O . PRO A 1 191 ? 24.733 84.790 21.877 1.00 18.50 196 PRO A O 1
ATOM 1584 N N . ASP A 1 192 ? 26.643 83.785 22.530 1.00 24.81 197 ASP A N 1
ATOM 1585 C CA . ASP A 1 192 ? 26.025 83.023 23.615 1.00 27.03 197 ASP A CA 1
ATOM 1586 C C . ASP A 1 192 ? 25.625 83.910 24.792 1.00 21.93 197 ASP A C 1
ATOM 1587 O O . ASP A 1 192 ? 24.851 83.498 25.654 1.00 24.05 197 ASP A O 1
ATOM 1592 N N . GLN A 1 193 ? 26.178 85.116 24.832 1.00 20.56 198 GLN A N 1
ATOM 1593 C CA . GLN A 1 193 ? 25.814 86.104 25.840 1.00 19.49 198 GLN A CA 1
ATOM 1594 C C . GLN A 1 193 ? 26.072 87.514 25.326 1.00 20.75 198 GLN A C 1
ATOM 1595 O O . GLN A 1 193 ? 26.748 87.702 24.317 1.00 20.67 198 GLN A O 1
ATOM 1601 N N . GLY A 1 194 ? 25.528 88.507 26.018 1.00 17.18 199 GLY A N 1
ATOM 1602 C CA . GLY A 1 194 ? 25.758 89.893 25.656 1.00 16.63 199 GLY A CA 1
ATOM 1603 C C . GLY A 1 194 ? 24.542 90.589 25.070 1.00 15.54 199 GLY A C 1
ATOM 1604 O O . GLY A 1 194 ? 23.449 90.024 25.010 1.00 17.41 199 GLY A O 1
ATOM 1605 N N . LEU A 1 195 ? 24.745 91.823 24.614 1.00 15.45 200 LEU A N 1
ATOM 1606 C CA . LEU A 1 195 ? 23.654 92.673 24.132 1.00 14.57 200 LEU A CA 1
ATOM 1607 C C . LEU A 1 195 ? 22.781 92.025 23.055 1.00 14.27 200 LEU A C 1
ATOM 1608 O O . LEU A 1 195 ? 21.547 91.971 23.159 1.00 15.41 200 LEU A O 1
ATOM 1613 N N . LEU A 1 196 ? 23.424 91.546 21.997 1.00 13.65 201 LEU A N 1
ATOM 1614 C CA . LEU A 1 196 ? 22.675 90.986 20.883 1.00 13.88 201 LEU A CA 1
ATOM 1615 C C . LEU A 1 196 ? 21.907 89.736 21.322 1.00 13.48 201 LEU A C 1
ATOM 1616 O O . LEU A 1 196 ? 20.735 89.558 20.962 1.00 14.74 201 LEU A O 1
ATOM 1621 N N . CYS A 1 197 ? 22.550 88.899 22.123 1.00 15.15 202 CYS A N 1
ATOM 1622 C CA . CYS A 1 197 ? 21.886 87.729 22.681 1.00 12.72 202 CYS A CA 1
ATOM 1623 C C . CYS A 1 197 ? 20.635 88.134 23.469 1.00 12.08 202 CYS A C 1
ATOM 1624 O O . CYS A 1 197 ? 19.537 87.620 23.232 1.00 12.55 202 CYS A O 1
ATOM 1627 N N . ASP A 1 198 ? 20.799 89.067 24.400 1.00 12.36 203 ASP A N 1
ATOM 1628 C CA . ASP A 1 198 ? 19.671 89.514 25.213 1.00 14.09 203 ASP A CA 1
ATOM 1629 C C . ASP A 1 198 ? 18.500 90.037 24.380 1.00 14.10 203 ASP A C 1
ATOM 1630 O O . ASP A 1 198 ? 17.338 89.736 24.671 1.00 14.63 203 ASP A O 1
ATOM 1635 N N . LEU A 1 199 ? 18.793 90.816 23.333 1.00 11.40 204 LEU A N 1
ATOM 1636 C CA . LEU A 1 199 ? 17.735 91.396 22.515 1.00 12.57 204 LEU A CA 1
ATOM 1637 C C . LEU A 1 199 ? 16.901 90.328 21.832 1.00 11.70 204 LEU A C 1
ATOM 1638 O O . LEU A 1 199 ? 15.742 90.552 21.537 1.00 14.42 204 LEU A O 1
ATOM 1643 N N . LEU A 1 200 ? 17.508 89.169 21.595 1.00 12.82 205 LEU A N 1
ATOM 1644 C CA . LEU A 1 200 ? 16.823 88.054 20.949 1.00 10.35 205 LEU A CA 1
ATOM 1645 C C . LEU A 1 200 ? 16.313 86.988 21.915 1.00 11.07 205 LEU A C 1
ATOM 1646 O O . LEU A 1 200 ? 15.497 86.170 21.507 1.00 12.09 205 LEU A O 1
ATOM 1651 N N . TRP A 1 201 ? 16.747 87.013 23.182 1.00 11.78 206 TRP A N 1
ATOM 1652 C CA . TRP A 1 201 ? 16.458 85.895 24.088 1.00 12.63 206 TRP A CA 1
ATOM 1653 C C . TRP A 1 201 ? 15.783 86.227 25.419 1.00 12.28 206 TRP A C 1
ATOM 1654 O O . TRP A 1 201 ? 15.218 85.332 26.051 1.00 13.10 206 TRP A O 1
ATOM 1665 N N . SER A 1 202 ? 15.870 87.469 25.890 1.00 12.35 207 SER A N 1
ATOM 1666 C CA . SER A 1 202 ? 15.448 87.731 27.270 1.00 12.15 207 SER A CA 1
ATOM 1667 C C . SER A 1 202 ? 13.919 87.784 27.395 1.00 11.68 207 SER A C 1
ATOM 1668 O O . SER A 1 202 ? 13.210 87.894 26.396 1.00 12.42 207 SER A O 1
ATOM 1671 N N . ASP A 1 203 ? 13.426 87.636 28.627 1.00 11.68 208 ASP A N 1
ATOM 1672 C CA . ASP A 1 203 ? 11.987 87.596 28.912 1.00 13.37 208 ASP A CA 1
ATOM 1673 C C . ASP A 1 203 ? 11.633 88.496 30.080 1.00 14.14 208 ASP A C 1
ATOM 1674 O O . ASP A 1 203 ? 12.391 88.585 31.043 1.00 14.04 208 ASP A O 1
ATOM 1679 N N . PRO A 1 204 ? 10.442 89.107 30.037 1.00 12.28 209 PRO A N 1
ATOM 1680 C CA . PRO A 1 204 ? 9.902 89.741 31.238 1.00 13.35 209 PRO A CA 1
ATOM 1681 C C . PRO A 1 204 ? 9.439 88.675 32.222 1.00 16.63 209 PRO A C 1
ATOM 1682 O O . PRO A 1 204 ? 9.015 87.595 31.803 1.00 17.74 209 PRO A O 1
ATOM 1686 N N . ASP A 1 205 ? 9.532 88.976 33.510 1.00 15.54 210 ASP A N 1
ATOM 1687 C CA . ASP A 1 205 ? 9.065 88.068 34.555 1.00 18.02 210 ASP A CA 1
ATOM 1688 C C . ASP A 1 205 ? 8.446 88.893 35.681 1.00 18.23 210 ASP A C 1
ATOM 1689 O O . ASP A 1 205 ? 9.072 89.814 36.205 1.00 25.51 210 ASP A O 1
ATOM 1694 N N . LYS A 1 206 ? 7.215 88.571 36.060 1.00 22.76 211 LYS A N 1
ATOM 1695 C CA . LYS A 1 206 ? 6.539 89.342 37.103 1.00 25.49 211 LYS A CA 1
ATOM 1696 C C . LYS A 1 206 ? 7.106 89.088 38.500 1.00 30.33 211 LYS A C 1
ATOM 1697 O O . LYS A 1 206 ? 6.842 89.854 39.434 1.00 30.38 211 LYS A O 1
ATOM 1703 N N . ASP A 1 207 ? 7.883 88.019 38.649 1.00 24.91 212 ASP A N 1
ATOM 1704 C CA . ASP A 1 207 ? 8.384 87.641 39.964 1.00 27.25 212 ASP A CA 1
ATOM 1705 C C . ASP A 1 207 ? 9.840 88.035 40.206 1.00 26.08 212 ASP A C 1
ATOM 1706 O O . ASP A 1 207 ? 10.387 87.762 41.275 1.00 38.98 212 ASP A O 1
ATOM 1711 N N . VAL A 1 208 ? 10.467 88.691 39.240 1.00 23.69 213 VAL A N 1
ATOM 1712 C CA . VAL A 1 208 ? 11.849 89.110 39.412 1.00 24.41 213 VAL A CA 1
ATOM 1713 C C . VAL A 1 208 ? 11.912 90.605 39.742 1.00 23.51 213 VAL A C 1
ATOM 1714 O O . VAL A 1 208 ? 11.135 91.409 39.217 1.00 25.68 213 VAL A O 1
ATOM 1718 N N . LEU A 1 209 ? 12.822 90.966 40.635 1.00 25.62 214 LEU A N 1
ATOM 1719 C CA . LEU A 1 209 ? 13.132 92.361 40.907 1.00 26.63 214 LEU A CA 1
ATOM 1720 C C . LEU A 1 209 ? 14.525 92.625 40.364 1.00 23.99 214 LEU A C 1
ATOM 1721 O O . LEU A 1 209 ? 15.506 92.051 40.849 1.00 26.55 214 LEU A O 1
ATOM 1726 N N . GLY A 1 210 ? 14.603 93.478 39.350 1.00 22.75 215 GLY A N 1
ATOM 1727 C CA . GLY A 1 210 ? 15.830 93.669 38.600 1.00 22.02 215 GLY A CA 1
ATOM 1728 C C . GLY A 1 210 ? 15.998 92.618 37.512 1.00 20.25 215 GLY A C 1
ATOM 1729 O O . GLY A 1 210 ? 15.081 92.370 36.713 1.00 18.93 215 GLY A O 1
ATOM 1730 N N . TRP A 1 211 ? 17.177 92.001 37.497 1.00 17.60 216 TRP A N 1
ATOM 1731 C CA . TRP A 1 211 ? 17.531 90.966 36.529 1.00 16.67 216 TRP A CA 1
ATOM 1732 C C . TRP A 1 211 ? 17.660 89.613 37.199 1.00 17.45 216 TRP A C 1
ATOM 1733 O O . TRP A 1 211 ? 18.071 89.523 38.347 1.00 19.30 216 TRP A O 1
ATOM 1744 N N . GLY A 1 212 ? 17.304 88.567 36.470 1.00 16.42 217 GLY A N 1
ATOM 1745 C CA . GLY A 1 212 ? 17.445 87.217 36.970 1.00 15.51 217 GLY A CA 1
ATOM 1746 C C . GLY A 1 212 ? 17.960 86.302 35.882 1.00 15.68 217 GLY A C 1
ATOM 1747 O O . GLY A 1 212 ? 17.989 86.656 34.706 1.00 14.40 217 GLY A O 1
ATOM 1748 N N . GLU A 1 213 ? 18.399 85.119 36.293 1.00 20.91 218 GLU A N 1
ATOM 1749 C CA . GLU A 1 213 ? 18.815 84.088 35.350 1.00 18.56 218 GLU A CA 1
ATOM 1750 C C . GLU A 1 213 ? 17.582 83.481 34.689 1.00 18.46 218 GLU A C 1
ATOM 1751 O O . GLU A 1 213 ? 16.628 83.103 35.367 1.00 24.97 218 GLU A O 1
ATOM 1757 N N . ASN A 1 214 ? 17.600 83.407 33.362 1.00 16.35 219 ASN A N 1
ATOM 1758 C CA . ASN A 1 214 ? 16.458 82.909 32.607 1.00 14.63 219 ASN A CA 1
ATOM 1759 C C . ASN A 1 214 ? 16.404 81.383 32.633 1.00 17.57 219 ASN A C 1
ATOM 1760 O O . ASN A 1 214 ? 17.415 80.720 32.381 1.00 18.30 219 ASN A O 1
ATOM 1765 N N . ASP A 1 215 ? 15.226 80.829 32.938 1.00 20.16 220 ASP A N 1
ATOM 1766 C CA . ASP A 1 215 ? 15.003 79.376 32.934 1.00 25.35 220 ASP A CA 1
ATOM 1767 C C . ASP A 1 215 ? 15.313 78.689 31.602 1.00 26.79 220 ASP A C 1
ATOM 1768 O O . ASP A 1 215 ? 15.541 77.470 31.568 1.00 27.39 220 ASP A O 1
ATOM 1773 N N . ARG A 1 216 ? 15.306 79.457 30.513 1.00 20.96 221 ARG A N 1
ATOM 1774 C CA . ARG A 1 216 ? 15.688 78.943 29.202 1.00 23.98 221 ARG A CA 1
ATOM 1775 C C . ARG A 1 216 ? 17.122 78.437 29.190 1.00 21.65 221 ARG A C 1
ATOM 1776 O O . ARG A 1 216 ? 17.478 77.582 28.380 1.00 22.49 221 ARG A O 1
ATOM 1784 N N . GLY A 1 217 ? 17.958 78.994 30.059 1.00 19.88 222 GLY A N 1
ATOM 1785 C CA . GLY A 1 217 ? 19.365 78.641 30.044 1.00 21.44 222 GLY A CA 1
ATOM 1786 C C . GLY A 1 217 ? 20.203 79.609 29.233 1.00 20.53 222 GLY A C 1
ATOM 1787 O O . GLY A 1 217 ? 21.420 79.452 29.149 1.00 19.32 222 GLY A O 1
ATOM 1788 N N . VAL A 1 218 ? 19.539 80.596 28.632 1.00 16.07 223 VAL A N 1
ATOM 1789 C CA . VAL A 1 218 ? 20.182 81.658 27.862 1.00 13.49 223 VAL A CA 1
ATOM 1790 C C . VAL A 1 218 ? 19.674 83.005 28.365 1.00 13.02 223 VAL A C 1
ATOM 1791 O O . VAL A 1 218 ? 18.475 83.149 28.621 1.00 14.00 223 VAL A O 1
ATOM 1795 N N . SER A 1 219 ? 20.576 83.973 28.530 1.00 13.39 224 SER A N 1
ATOM 1796 C CA . SER A 1 219 ? 20.194 85.354 28.852 1.00 12.31 224 SER A CA 1
ATOM 1797 C C . SER A 1 219 ? 19.464 85.467 30.191 1.00 13.44 224 SER A C 1
ATOM 1798 O O . SER A 1 219 ? 19.687 84.656 31.101 1.00 13.77 224 SER A O 1
ATOM 1801 N N . PHE A 1 220 ? 18.594 86.471 30.288 1.00 12.68 225 PHE A N 1
ATOM 1802 C CA . PHE A 1 220 ? 18.047 86.931 31.562 1.00 12.45 225 PHE A CA 1
ATOM 1803 C C . PHE A 1 220 ? 16.530 87.072 31.561 1.00 13.10 225 PHE A C 1
ATOM 1804 O O . PHE A 1 220 ? 15.894 87.088 30.504 1.00 13.37 225 PHE A O 1
ATOM 1812 N N . THR A 1 221 ? 15.961 87.178 32.758 1.00 11.67 226 THR A N 1
ATOM 1813 C CA . THR A 1 221 ? 14.639 87.757 32.950 1.00 13.65 226 THR A CA 1
ATOM 1814 C C . THR A 1 221 ? 14.796 89.174 33.466 1.00 16.12 226 THR A C 1
ATOM 1815 O O . THR A 1 221 ? 15.820 89.508 34.063 1.00 15.10 226 THR A O 1
ATOM 1819 N N . PHE A 1 222 ? 13.782 90.005 33.244 1.00 13.38 227 PHE A N 1
ATOM 1820 C CA . PHE A 1 222 ? 13.790 91.353 33.801 1.00 13.49 227 PHE A CA 1
ATOM 1821 C C . PHE A 1 222 ? 12.399 91.690 34.307 1.00 16.23 227 PHE A C 1
ATOM 1822 O O . PHE A 1 222 ? 11.390 91.178 33.802 1.00 14.69 227 PHE A O 1
ATOM 1830 N N . GLY A 1 223 ? 12.345 92.547 35.321 1.00 15.11 228 GLY A N 1
ATOM 1831 C CA . GLY A 1 223 ? 11.089 92.865 35.962 1.00 15.83 228 GLY A CA 1
ATOM 1832 C C . GLY A 1 223 ? 10.439 94.146 35.488 1.00 15.97 228 GLY A C 1
ATOM 1833 O O . GLY A 1 223 ? 10.949 94.838 34.600 1.00 15.88 228 GLY A O 1
ATOM 1834 N N . ALA A 1 224 ? 9.319 94.470 36.121 1.00 17.50 229 ALA A N 1
ATOM 1835 C CA . ALA A 1 224 ? 8.499 95.599 35.703 1.00 16.49 229 ALA A CA 1
ATOM 1836 C C . ALA A 1 224 ? 9.160 96.960 35.915 1.00 22.59 229 ALA A C 1
ATOM 1837 O O . ALA A 1 224 ? 8.895 97.899 35.163 1.00 19.78 229 ALA A O 1
ATOM 1839 N N . GLU A 1 225 ? 9.996 97.089 36.937 1.00 20.09 230 GLU A N 1
ATOM 1840 C CA . GLU A 1 225 ? 10.652 98.374 37.151 1.00 20.24 230 GLU A CA 1
ATOM 1841 C C . GLU A 1 225 ? 11.781 98.596 36.135 1.00 21.61 230 GLU A C 1
ATOM 1842 O O . GLU A 1 225 ? 12.059 99.737 35.756 1.00 21.72 230 GLU A O 1
ATOM 1848 N N . VAL A 1 226 ? 12.427 97.517 35.691 1.00 16.49 231 VAL A N 1
ATOM 1849 C CA . VAL A 1 226 ? 13.423 97.624 34.628 1.00 15.18 231 VAL A CA 1
ATOM 1850 C C . VAL A 1 226 ? 12.778 98.215 33.376 1.00 19.69 231 VAL A C 1
ATOM 1851 O O . VAL A 1 226 ? 13.338 99.080 32.702 1.00 18.74 231 VAL A O 1
ATOM 1855 N N . VAL A 1 227 ? 11.580 97.736 33.081 1.00 14.79 232 VAL A N 1
ATOM 1856 C CA . VAL A 1 227 ? 10.812 98.232 31.951 1.00 12.72 232 VAL A CA 1
ATOM 1857 C C . VAL A 1 227 ? 10.476 99.714 32.124 1.00 15.22 232 VAL A C 1
ATOM 1858 O O . VAL A 1 227 ? 10.685 100.529 31.216 1.00 15.06 232 VAL A O 1
ATOM 1862 N N . ALA A 1 228 ? 9.968 100.073 33.296 1.00 16.83 233 ALA A N 1
ATOM 1863 C CA . ALA A 1 228 ? 9.611 101.462 33.542 1.00 18.44 233 ALA A CA 1
ATOM 1864 C C . ALA A 1 228 ? 10.812 102.394 33.385 1.00 16.81 233 ALA A C 1
ATOM 1865 O O . ALA A 1 228 ? 10.696 103.468 32.795 1.00 20.03 233 ALA A O 1
ATOM 1867 N N . LYS A 1 229 ? 11.959 101.996 33.931 1.00 20.28 234 LYS A N 1
ATOM 1868 C CA . LYS A 1 229 ? 13.150 102.839 33.861 1.00 20.51 234 LYS A CA 1
ATOM 1869 C C . LYS A 1 229 ? 13.616 102.983 32.412 1.00 19.42 234 LYS A C 1
ATOM 1870 O O . LYS A 1 229 ? 14.024 104.071 31.987 1.00 22.42 234 LYS A O 1
ATOM 1876 N N . PHE A 1 230 ? 13.531 101.889 31.663 1.00 15.11 235 PHE A N 1
ATOM 1877 C CA . PHE A 1 230 ? 13.917 101.891 30.247 1.00 16.40 235 PHE A CA 1
ATOM 1878 C C . PHE A 1 230 ? 13.053 102.878 29.466 1.00 18.70 235 PHE A C 1
ATOM 1879 O O . PHE A 1 230 ? 13.558 103.718 28.708 1.00 19.60 235 PHE A O 1
ATOM 1887 N N . LEU A 1 231 ? 11.743 102.792 29.664 1.00 17.18 236 LEU A N 1
ATOM 1888 C CA . LEU A 1 231 ? 10.833 103.680 28.961 1.00 19.54 236 LEU A CA 1
ATOM 1889 C C . LEU A 1 231 ? 11.105 105.134 29.321 1.00 18.15 236 LEU A C 1
ATOM 1890 O O . LEU A 1 231 ? 11.054 106.006 28.454 1.00 19.99 236 LEU A O 1
ATOM 1895 N N . HIS A 1 232 ? 11.400 105.408 30.592 1.00 18.80 237 HIS A N 1
ATOM 1896 C CA . HIS A 1 232 ? 11.632 106.791 30.970 1.00 20.97 237 HIS A CA 1
ATOM 1897 C C . HIS A 1 232 ? 12.954 107.333 30.440 1.00 23.35 237 HIS A C 1
ATOM 1898 O O . HIS A 1 232 ? 13.026 108.489 30.017 1.00 23.90 237 HIS A O 1
ATOM 1905 N N . LYS A 1 233 ? 13.998 106.513 30.457 1.00 24.15 238 LYS A N 1
ATOM 1906 C CA . LYS A 1 233 ? 15.306 106.978 30.010 1.00 22.92 238 LYS A CA 1
ATOM 1907 C C . LYS A 1 233 ? 15.318 107.299 28.519 1.00 26.09 238 LYS A C 1
ATOM 1908 O O . LYS A 1 233 ? 15.985 108.238 28.080 1.00 27.44 238 LYS A O 1
ATOM 1914 N N . HIS A 1 234 ? 14.576 106.518 27.742 1.00 20.72 239 HIS A N 1
ATOM 1915 C CA . HIS A 1 234 ? 14.600 106.669 26.292 1.00 21.66 239 HIS A CA 1
ATOM 1916 C C . HIS A 1 234 ? 13.368 107.379 25.732 1.00 22.19 239 HIS A C 1
ATOM 1917 O O . HIS A 1 234 ? 13.193 107.460 24.512 1.00 26.46 239 HIS A O 1
ATOM 1924 N N . ASP A 1 235 ? 12.522 107.892 26.623 1.00 22.98 240 ASP A N 1
ATOM 1925 C CA . ASP A 1 235 ? 11.337 108.644 26.222 1.00 23.91 240 ASP A CA 1
ATOM 1926 C C . ASP A 1 235 ? 10.416 107.800 25.340 1.00 23.38 240 ASP A C 1
ATOM 1927 O O . ASP A 1 235 ? 9.893 108.270 24.326 1.00 25.25 240 ASP A O 1
ATOM 1932 N N . LEU A 1 236 ? 10.233 106.545 25.734 1.00 18.71 241 LEU A N 1
ATOM 1933 C CA . LEU A 1 236 ? 9.351 105.621 25.034 1.00 19.81 241 LEU A CA 1
ATOM 1934 C C . LEU A 1 236 ? 8.048 105.364 25.796 1.00 18.35 241 LEU A C 1
ATOM 1935 O O . LEU A 1 236 ? 7.975 105.593 27.010 1.00 20.31 241 LEU A O 1
ATOM 1940 N N . ASP A 1 237 ? 7.033 104.874 25.081 1.00 18.87 242 ASP A N 1
ATOM 1941 C CA . ASP A 1 237 ? 5.743 104.540 25.691 1.00 23.74 242 ASP A CA 1
ATOM 1942 C C . ASP A 1 237 ? 5.529 103.037 25.857 1.00 18.28 242 ASP A C 1
ATOM 1943 O O . ASP A 1 237 ? 4.789 102.613 26.744 1.00 21.31 242 ASP A O 1
ATOM 1948 N N . LEU A 1 238 ? 6.153 102.234 24.998 1.00 15.84 243 LEU A N 1
ATOM 1949 C CA . LEU A 1 238 ? 5.820 100.813 24.913 1.00 14.29 243 LEU A CA 1
ATOM 1950 C C . LEU A 1 238 ? 7.001 99.975 24.433 1.00 15.66 243 LEU A C 1
ATOM 1951 O O . LEU A 1 238 ? 7.730 100.397 23.533 1.00 15.07 243 LEU A O 1
ATOM 1956 N N . ILE A 1 239 ? 7.196 98.808 25.044 1.00 12.33 244 ILE A N 1
ATOM 1957 C CA . ILE A 1 239 ? 8.083 97.788 24.478 1.00 14.39 244 ILE A CA 1
ATOM 1958 C C . ILE A 1 239 ? 7.194 96.751 23.834 1.00 13.92 244 ILE A C 1
ATOM 1959 O O . ILE A 1 239 ? 6.248 96.292 24.470 1.00 13.58 244 ILE A O 1
ATOM 1964 N N . CYS A 1 240 ? 7.487 96.402 22.580 1.00 13.62 245 CYS A N 1
ATOM 1965 C CA . CYS A 1 240 ? 6.726 95.391 21.835 1.00 12.34 245 CYS A CA 1
ATOM 1966 C C . CYS A 1 240 ? 7.681 94.268 21.452 1.00 11.22 245 CYS A C 1
ATOM 1967 O O . CYS A 1 240 ? 8.667 94.487 20.762 1.00 15.23 245 CYS A O 1
ATOM 1970 N N . ARG A 1 241 ? 7.400 93.065 21.924 1.00 10.75 246 ARG A N 1
ATOM 1971 C CA . ARG A 1 241 ? 8.314 91.959 21.688 1.00 10.46 246 ARG A CA 1
ATOM 1972 C C . ARG A 1 241 ? 7.522 90.672 21.465 1.00 10.64 246 ARG A C 1
ATOM 1973 O O . ARG A 1 241 ? 6.299 90.698 21.437 1.00 11.91 246 ARG A O 1
ATOM 1981 N N . ALA A 1 242 ? 8.229 89.560 21.282 1.00 10.64 247 ALA A N 1
ATOM 1982 C CA . ALA A 1 242 ? 7.584 88.310 20.908 1.00 10.50 247 ALA A CA 1
ATOM 1983 C C . ALA A 1 242 ? 8.130 87.190 21.774 1.00 13.36 247 ALA A C 1
ATOM 1984 O O . ALA A 1 242 ? 8.166 87.355 22.985 1.00 12.88 247 ALA A O 1
ATOM 1986 N N . HIS A 1 243 ? 8.483 86.050 21.172 1.00 12.72 248 HIS A N 1
ATOM 1987 C CA . HIS A 1 243 ? 9.385 85.059 21.798 1.00 12.21 248 HIS A CA 1
ATOM 1988 C C . HIS A 1 243 ? 8.733 84.146 22.842 1.00 15.76 248 HIS A C 1
ATOM 1989 O O . HIS A 1 243 ? 9.246 83.067 23.114 1.00 21.00 248 HIS A O 1
ATOM 1996 N N . GLN A 1 244 ? 7.612 84.557 23.423 1.00 15.07 249 GLN A N 1
ATOM 1997 C CA . GLN A 1 244 ? 6.917 83.692 24.368 1.00 16.54 249 GLN A CA 1
ATOM 1998 C C . GLN A 1 244 ? 5.515 83.365 23.904 1.00 14.98 249 GLN A C 1
ATOM 1999 O O . GLN A 1 244 ? 4.770 84.258 23.518 1.00 16.38 249 GLN A O 1
ATOM 2005 N N . VAL A 1 245 ? 5.152 82.089 23.967 1.00 18.56 250 VAL A N 1
ATOM 2006 C CA . VAL A 1 245 ? 3.786 81.689 23.675 1.00 20.86 250 VAL A CA 1
ATOM 2007 C C . VAL A 1 245 ? 2.870 82.236 24.756 1.00 23.18 250 VAL A C 1
ATOM 2008 O O . VAL A 1 245 ? 3.118 82.053 25.949 1.00 28.24 250 VAL A O 1
ATOM 2012 N N . VAL A 1 246 ? 1.826 82.936 24.342 1.00 19.70 251 VAL A N 1
ATOM 2013 C CA . VAL A 1 246 ? 0.868 83.474 25.283 1.00 19.74 251 VAL A CA 1
ATOM 2014 C C . VAL A 1 246 ? -0.528 83.066 24.809 1.00 22.78 251 VAL A C 1
ATOM 2015 O O . VAL A 1 246 ? -0.791 82.998 23.605 1.00 22.94 251 VAL A O 1
ATOM 2019 N N . GLU A 1 247 ? -1.416 82.768 25.753 1.00 22.55 252 GLU A N 1
ATOM 2020 C CA . GLU A 1 247 ? -2.648 82.050 25.428 1.00 26.94 252 GLU A CA 1
ATOM 2021 C C . GLU A 1 247 ? -3.570 82.809 24.473 1.00 28.64 252 GLU A C 1
ATOM 2022 O O . GLU A 1 247 ? -4.265 82.195 23.650 1.00 26.77 252 GLU A O 1
ATOM 2028 N N . ASP A 1 248 ? -3.572 84.136 24.568 1.00 23.58 253 ASP A N 1
ATOM 2029 C CA . ASP A 1 248 ? -4.476 84.936 23.753 1.00 26.36 253 ASP A CA 1
ATOM 2030 C C . ASP A 1 248 ? -3.752 85.587 22.583 1.00 21.86 253 ASP A C 1
ATOM 2031 O O . ASP A 1 248 ? -4.309 86.450 21.907 1.00 22.17 253 ASP A O 1
ATOM 2036 N N . GLY A 1 249 ? -2.511 85.176 22.343 1.00 20.05 254 GLY A N 1
ATOM 2037 C CA . GLY A 1 249 ? -1.727 85.743 21.256 1.00 18.30 254 GLY A CA 1
ATOM 2038 C C . GLY A 1 249 ? -1.024 87.039 21.615 1.00 16.98 254 GLY A C 1
ATOM 2039 O O . GLY A 1 249 ? 0.023 87.379 21.051 1.00 17.71 254 GLY A O 1
ATOM 2040 N N . TYR A 1 250 ? -1.602 87.789 22.548 1.00 17.91 255 TYR A N 1
ATOM 2041 C CA . TYR A 1 250 ? -0.925 88.966 23.061 1.00 16.84 255 TYR A CA 1
ATOM 2042 C C . TYR A 1 250 ? -1.095 88.980 24.561 1.00 17.81 255 TYR A C 1
ATOM 2043 O O . TYR A 1 250 ? -2.073 88.446 25.089 1.00 19.64 255 TYR A O 1
ATOM 2052 N N . GLU A 1 251 ? -0.146 89.607 25.241 1.00 18.07 256 GLU A N 1
ATOM 2053 C CA . GLU A 1 251 ? -0.177 89.659 26.692 1.00 17.98 256 GLU A CA 1
ATOM 2054 C C . GLU A 1 251 ? 0.585 90.883 27.179 1.00 17.23 256 GLU A C 1
ATOM 2055 O O . GLU A 1 251 ? 1.726 91.104 26.793 1.00 15.65 256 GLU A O 1
ATOM 2061 N N . PHE A 1 252 ? -0.070 91.684 28.014 1.00 18.65 257 PHE A N 1
ATOM 2062 C CA . PHE A 1 252 ? 0.569 92.867 28.578 1.00 19.30 257 PHE A CA 1
ATOM 2063 C C . PHE A 1 252 ? 1.415 92.512 29.787 1.00 18.66 257 PHE A C 1
ATOM 2064 O O . PHE A 1 252 ? 1.146 91.531 30.489 1.00 20.28 257 PHE A O 1
ATOM 2072 N N . PHE A 1 253 ? 2.414 93.350 30.035 1.00 17.86 258 PHE A N 1
ATOM 2073 C CA . PHE A 1 253 ? 3.293 93.235 31.195 1.00 18.47 258 PHE A CA 1
ATOM 2074 C C . PHE A 1 253 ? 3.499 94.635 31.758 1.00 19.40 258 PHE A C 1
ATOM 2075 O O . PHE A 1 253 ? 3.566 95.592 30.986 1.00 18.24 258 PHE A O 1
ATOM 2083 N N . ALA A 1 254 ? 3.617 94.755 33.076 1.00 20.65 259 ALA A N 1
ATOM 2084 C CA . ALA A 1 254 ? 3.959 96.025 33.723 1.00 22.18 259 ALA A CA 1
ATOM 2085 C C . ALA A 1 254 ? 2.998 97.166 33.373 1.00 21.85 259 ALA A C 1
ATOM 2086 O O . ALA A 1 254 ? 3.426 98.209 32.862 1.00 21.02 259 ALA A O 1
ATOM 2088 N N . LYS A 1 255 ? 1.713 96.949 33.635 1.00 23.52 260 LYS A N 1
ATOM 2089 C CA . LYS A 1 255 ? 0.658 97.941 33.390 1.00 24.70 260 LYS A CA 1
ATOM 2090 C C . LYS A 1 255 ? 0.701 98.483 31.956 1.00 29.10 260 LYS A C 1
ATOM 2091 O O . LYS A 1 255 ? 0.732 99.695 31.716 1.00 26.68 260 LYS A O 1
ATOM 2097 N N . ARG A 1 256 ? 0.698 97.547 31.019 1.00 24.23 261 ARG A N 1
ATOM 2098 C CA . ARG A 1 256 ? 0.695 97.829 29.583 1.00 21.41 261 ARG A CA 1
ATOM 2099 C C . ARG A 1 256 ? 1.918 98.601 29.078 1.00 19.21 261 ARG A C 1
ATOM 2100 O O . ARG A 1 256 ? 1.876 99.200 27.997 1.00 21.65 261 ARG A O 1
ATOM 2108 N N . GLN A 1 257 ? 3.018 98.559 29.822 1.00 18.10 262 GLN A N 1
ATOM 2109 C CA . GLN A 1 257 ? 4.252 99.184 29.350 1.00 16.87 262 GLN A CA 1
ATOM 2110 C C . GLN A 1 257 ? 5.011 98.279 28.397 1.00 17.71 262 GLN A C 1
ATOM 2111 O O . GLN A 1 257 ? 5.904 98.729 27.667 1.00 15.25 262 GLN A O 1
ATOM 2117 N N . LEU A 1 258 ? 4.664 96.999 28.408 1.00 14.89 263 LEU A N 1
ATOM 2118 C CA . LEU A 1 258 ? 5.263 96.050 27.483 1.00 13.52 263 LEU A CA 1
ATOM 2119 C C . LEU A 1 258 ? 4.177 95.123 26.975 1.00 13.71 263 LEU A C 1
ATOM 2120 O O . LEU A 1 258 ? 3.259 94.786 27.710 1.00 16.21 263 LEU A O 1
ATOM 2125 N N . VAL A 1 259 ? 4.267 94.734 25.708 1.00 13.93 264 VAL A N 1
ATOM 2126 C CA . VAL A 1 259 ? 3.332 93.740 25.189 1.00 14.55 264 VAL A CA 1
ATOM 2127 C C . VAL A 1 259 ? 4.126 92.656 24.480 1.00 12.07 264 VAL A C 1
ATOM 2128 O O . VAL A 1 259 ? 5.135 92.928 23.824 1.00 14.49 264 VAL A O 1
ATOM 2132 N N . THR A 1 260 ? 3.695 91.416 24.695 1.00 12.66 265 THR A N 1
ATOM 2133 C CA . THR A 1 260 ? 4.206 90.242 23.987 1.00 13.20 265 THR A CA 1
ATOM 2134 C C . THR A 1 260 ? 3.218 89.841 22.905 1.00 13.77 265 THR A C 1
ATOM 2135 O O . THR A 1 260 ? 2.022 89.738 23.175 1.00 14.98 265 THR A O 1
ATOM 2139 N N . LEU A 1 261 ? 3.720 89.642 21.687 1.00 12.28 266 LEU A N 1
ATOM 2140 C CA . LEU A 1 261 ? 2.921 89.162 20.564 1.00 13.60 266 LEU A CA 1
ATOM 2141 C C . LEU A 1 261 ? 3.451 87.822 20.073 1.00 15.14 266 LEU A C 1
ATOM 2142 O O . LEU A 1 261 ? 4.660 87.640 19.907 1.00 14.50 266 LEU A O 1
ATOM 2147 N N . PHE A 1 262 ? 2.547 86.888 19.820 1.00 14.53 267 PHE A N 1
ATOM 2148 C CA . PHE A 1 262 ? 2.921 85.578 19.307 1.00 13.28 267 PHE A CA 1
ATOM 2149 C C . PHE A 1 262 ? 1.901 85.239 18.238 1.00 14.85 267 PHE A C 1
ATOM 2150 O O . PHE A 1 262 ? 0.709 85.317 18.482 1.00 15.36 267 PHE A O 1
ATOM 2158 N N . SER A 1 263 ? 2.348 84.880 17.038 1.00 15.30 268 SER A N 1
ATOM 2159 C CA . SER A 1 263 ? 1.426 84.855 15.906 1.00 15.36 268 SER A CA 1
ATOM 2160 C C . SER A 1 263 ? 1.264 83.481 15.276 1.00 19.13 268 SER A C 1
ATOM 2161 O O . SER A 1 263 ? 0.768 83.362 14.165 1.00 22.08 268 SER A O 1
ATOM 2164 N N . ALA A 1 264 ? 1.654 82.439 15.998 1.00 16.43 269 ALA A N 1
ATOM 2165 C CA . ALA A 1 264 ? 1.501 81.080 15.512 1.00 17.67 269 ALA A CA 1
ATOM 2166 C C . ALA A 1 264 ? 0.470 80.350 16.366 1.00 18.96 269 ALA A C 1
ATOM 2167 O O . ALA A 1 264 ? 0.786 79.872 17.460 1.00 20.30 269 ALA A O 1
ATOM 2169 N N . PRO A 1 265 ? -0.774 80.275 15.879 1.00 20.39 270 PRO A N 1
ATOM 2170 C CA . PRO A 1 265 ? -1.838 79.620 16.646 1.00 22.07 270 PRO A CA 1
ATOM 2171 C C . PRO A 1 265 ? -1.566 78.130 16.826 1.00 23.15 270 PRO A C 1
ATOM 2172 O O . PRO A 1 265 ? -0.960 77.509 15.950 1.00 23.20 270 PRO A O 1
ATOM 2176 N N . ASN A 1 266 ? -2.043 77.577 17.939 1.00 24.37 271 ASN A N 1
ATOM 2177 C CA . ASN A 1 266 ? -1.820 76.175 18.295 1.00 25.82 271 ASN A CA 1
ATOM 2178 C C . ASN A 1 266 ? -0.389 75.733 18.017 1.00 24.79 271 ASN A C 1
ATOM 2179 O O . ASN A 1 266 ? -0.152 74.773 17.285 1.00 27.81 271 ASN A O 1
ATOM 2184 N N . TYR A 1 267 ? 0.551 76.460 18.614 1.00 32.22 272 TYR A N 1
ATOM 2185 C CA . TYR A 1 267 ? 1.980 76.270 18.396 1.00 32.64 272 TYR A CA 1
ATOM 2186 C C . TYR A 1 267 ? 2.423 74.832 18.651 1.00 35.79 272 TYR A C 1
ATOM 2187 O O . TYR A 1 267 ? 2.115 74.261 19.696 1.00 37.46 272 TYR A O 1
ATOM 2196 N N . CYS A 1 268 ? 3.124 74.260 17.670 1.00 39.48 273 CYS A N 1
ATOM 2197 C CA . CYS A 1 268 ? 3.587 72.871 17.694 1.00 43.33 273 CYS A CA 1
ATOM 2198 C C . CYS A 1 268 ? 2.435 71.867 17.775 1.00 43.33 273 CYS A C 1
ATOM 2199 O O . CYS A 1 268 ? 2.663 70.662 17.874 1.00 55.39 273 CYS A O 1
ATOM 2202 N N . GLY A 1 269 ? 1.203 72.363 17.722 1.00 41.48 274 GLY A N 1
ATOM 2203 C CA . GLY A 1 269 ? 0.037 71.525 17.939 1.00 44.70 274 GLY A CA 1
ATOM 2204 C C . GLY A 1 269 ? -0.046 71.064 19.384 1.00 48.27 274 GLY A C 1
ATOM 2205 O O . GLY A 1 269 ? -0.610 70.008 19.678 1.00 50.04 274 GLY A O 1
ATOM 2206 N N . GLU A 1 270 ? 0.513 71.861 20.291 1.00 46.93 275 GLU A N 1
ATOM 2207 C CA . GLU A 1 270 ? 0.591 71.476 21.698 1.00 52.74 275 GLU A CA 1
ATOM 2208 C C . GLU A 1 270 ? -0.042 72.504 22.639 1.00 51.60 275 GLU A C 1
ATOM 2209 O O . GLU A 1 270 ? -0.621 72.139 23.662 1.00 60.97 275 GLU A O 1
ATOM 2215 N N . PHE A 1 271 ? 0.068 73.784 22.294 1.00 43.85 276 PHE A N 1
ATOM 2216 C CA . PHE A 1 271 ? -0.245 74.854 23.243 1.00 45.76 276 PHE A CA 1
ATOM 2217 C C . PHE A 1 271 ? -1.688 75.365 23.209 1.00 48.71 276 PHE A C 1
ATOM 2218 O O . PHE A 1 271 ? -2.158 75.946 24.191 1.00 53.18 276 PHE A O 1
ATOM 2226 N N . ASP A 1 272 ? -2.379 75.155 22.090 1.00 40.93 277 ASP A N 1
ATOM 2227 C CA . ASP A 1 272 ? -3.768 75.599 21.918 1.00 36.62 277 ASP A CA 1
ATOM 2228 C C . ASP A 1 272 ? -3.927 77.116 22.121 1.00 36.01 277 ASP A C 1
ATOM 2229 O O . ASP A 1 272 ? -4.982 77.605 22.522 1.00 37.22 277 ASP A O 1
ATOM 2234 N N . ASN A 1 273 ? -2.866 77.853 21.829 1.00 32.08 278 ASN A N 1
ATOM 2235 C CA . ASN A 1 273 ? -2.867 79.303 21.956 1.00 29.79 278 ASN A CA 1
ATOM 2236 C C . ASN A 1 273 ? -3.466 79.994 20.739 1.00 28.28 278 ASN A C 1
ATOM 2237 O O . ASN A 1 273 ? -3.471 79.436 19.649 1.00 28.57 278 ASN A O 1
ATOM 2242 N N . ALA A 1 274 ? -3.952 81.215 20.924 1.00 26.96 279 ALA A N 1
ATOM 2243 C CA . ALA A 1 274 ? -4.290 82.066 19.787 1.00 25.58 279 ALA A CA 1
ATOM 2244 C C . ALA A 1 274 ? -3.035 82.742 19.262 1.00 23.84 279 ALA A C 1
ATOM 2245 O O . ALA A 1 274 ? -2.018 82.816 19.955 1.00 23.48 279 ALA A O 1
ATOM 2247 N N . GLY A 1 275 ? -3.111 83.231 18.032 1.00 23.05 280 GLY A N 1
ATOM 2248 C CA . GLY A 1 275 ? -2.067 84.071 17.479 1.00 21.53 280 GLY A CA 1
ATOM 2249 C C . GLY A 1 275 ? -2.606 85.483 17.340 1.00 23.22 280 GLY A C 1
ATOM 2250 O O . GLY A 1 275 ? -3.783 85.660 17.033 1.00 27.80 280 GLY A O 1
ATOM 2251 N N . ALA A 1 276 ? -1.773 86.488 17.581 1.00 19.22 281 ALA A N 1
ATOM 2252 C CA . ALA A 1 276 ? -2.227 87.875 17.485 1.00 18.52 281 ALA A CA 1
ATOM 2253 C C . ALA A 1 276 ? -1.411 88.721 16.518 1.00 17.57 281 ALA A C 1
ATOM 2254 O O . ALA A 1 276 ? -0.246 88.435 16.232 1.00 17.90 281 ALA A O 1
ATOM 2256 N N . MET A 1 277 ? -2.045 89.788 16.059 1.00 17.56 282 MET A N 1
ATOM 2257 C CA . MET A 1 277 ? -1.417 90.804 15.242 1.00 16.98 282 MET A CA 1
ATOM 2258 C C . MET A 1 277 ? -1.833 92.136 15.835 1.00 17.21 282 MET A C 1
ATOM 2259 O O . MET A 1 277 ? -3.007 92.327 16.153 1.00 20.00 282 MET A O 1
ATOM 2264 N N . MET A 1 278 ? -0.888 93.051 16.016 1.00 15.91 283 MET A N 1
ATOM 2265 C CA . MET A 1 278 ? -1.216 94.350 16.602 1.00 15.93 283 MET A CA 1
ATOM 2266 C C . MET A 1 278 ? -1.185 95.420 15.518 1.00 16.34 283 MET A C 1
ATOM 2267 O O . MET A 1 278 ? -0.169 95.621 14.864 1.00 18.66 283 MET A O 1
ATOM 2272 N N . SER A 1 279 ? -2.314 96.089 15.331 1.00 17.56 284 SER A N 1
ATOM 2273 C CA . SER A 1 279 ? -2.387 97.227 14.420 1.00 18.46 284 SER A CA 1
ATOM 2274 C C . SER A 1 279 ? -2.072 98.509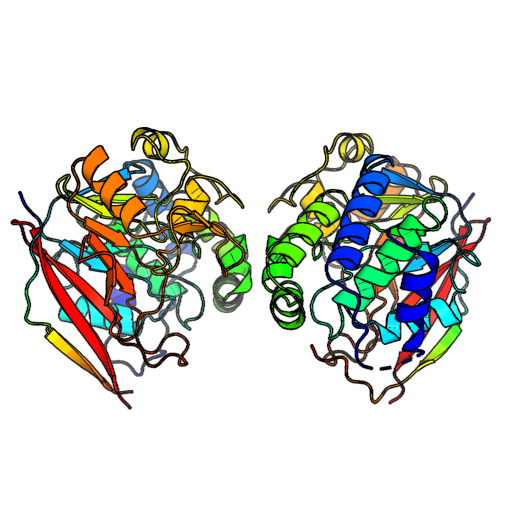 15.173 1.00 23.42 284 SER A C 1
ATOM 2275 O O . SER A 1 279 ? -2.620 98.758 16.247 1.00 21.16 284 SER A O 1
ATOM 2278 N N . VAL A 1 280 ? -1.164 99.303 14.626 1.00 18.13 285 VAL A N 1
ATOM 2279 C CA . VAL A 1 280 ? -0.819 100.592 15.212 1.00 19.23 285 VAL A CA 1
ATOM 2280 C C . VAL A 1 280 ? -1.278 101.676 14.253 1.00 21.14 285 VAL A C 1
ATOM 2281 O O . VAL A 1 280 ? -0.825 101.692 13.123 1.00 20.50 285 VAL A O 1
ATOM 2285 N N . ASP A 1 281 ? -2.189 102.567 14.650 1.00 21.62 286 ASP A N 1
ATOM 2286 C CA . ASP A 1 281 ? -2.628 103.572 13.676 1.00 23.87 286 ASP A CA 1
ATOM 2287 C C . ASP A 1 281 ? -1.737 104.817 13.746 1.00 24.09 286 ASP A C 1
ATOM 2288 O O . ASP A 1 281 ? -0.786 104.863 14.530 1.00 22.42 286 ASP A O 1
ATOM 2293 N N . GLU A 1 282 ? -2.030 105.813 12.917 1.00 26.84 287 GLU A N 1
ATOM 2294 C CA . GLU A 1 282 ? -1.157 106.975 12.801 1.00 27.47 287 GLU A CA 1
ATOM 2295 C C . GLU A 1 282 ? -1.031 107.761 14.112 1.00 27.30 287 GLU A C 1
ATOM 2296 O O . GLU A 1 282 ? -0.050 108.473 14.316 1.00 32.22 287 GLU A O 1
ATOM 2302 N N . THR A 1 283 ? -2.016 107.623 14.998 1.00 29.91 288 THR A N 1
ATOM 2303 C CA . THR A 1 283 ? -1.976 108.292 16.300 1.00 27.05 288 THR A CA 1
ATOM 2304 C C . THR A 1 283 ? -1.332 107.413 17.372 1.00 26.07 288 THR A C 1
ATOM 2305 O O . THR A 1 283 ? -1.260 107.801 18.540 1.00 27.76 288 THR A O 1
ATOM 2309 N N . LEU A 1 284 ? -0.885 106.233 16.952 1.00 22.94 289 LEU A N 1
ATOM 2310 C CA . LEU A 1 284 ? -0.312 105.204 17.822 1.00 23.37 289 LEU A CA 1
ATOM 2311 C C . LEU A 1 284 ? -1.355 104.604 18.754 1.00 23.86 289 LEU A C 1
ATOM 2312 O O . LEU A 1 284 ? -1.027 104.154 19.852 1.00 22.57 289 LEU A O 1
ATOM 2317 N N . MET A 1 285 ? -2.612 104.586 18.319 1.00 23.21 290 MET A N 1
ATOM 2318 C CA . MET A 1 285 ? -3.586 103.728 18.982 1.00 22.53 290 MET A CA 1
ATOM 2319 C C . MET A 1 285 ? -3.381 102.293 18.508 1.00 23.53 290 MET A C 1
ATOM 2320 O O . MET A 1 285 ? -3.424 102.016 17.304 1.00 23.37 290 MET A O 1
ATOM 2325 N N . CYS A 1 286 ? -3.148 101.393 19.459 1.00 21.47 291 CYS A N 1
ATOM 2326 C CA . CYS A 1 286 ? -2.886 99.988 19.166 1.00 20.64 291 CYS A CA 1
ATOM 2327 C C . CYS A 1 286 ? -4.126 99.147 19.405 1.00 26.72 291 CYS A C 1
ATOM 2328 O O . CYS A 1 286 ? -4.836 99.320 20.410 1.00 25.07 291 CYS A O 1
ATOM 2331 N N . SER A 1 287 ? -4.387 98.235 18.476 1.00 19.69 292 SER A N 1
ATOM 2332 C CA . SER A 1 287 ? -5.532 97.345 18.583 1.00 20.75 292 SER A CA 1
ATOM 2333 C C . SER A 1 287 ? -5.103 95.957 18.164 1.00 20.48 292 SER A C 1
ATOM 2334 O O . SER A 1 287 ? -4.092 95.793 17.483 1.00 18.83 292 SER A O 1
ATOM 2337 N N . PHE A 1 288 ? -5.875 94.954 18.563 1.00 20.99 293 PHE A N 1
ATOM 2338 C CA . PHE A 1 288 ? -5.437 93.576 18.398 1.00 19.79 293 PHE A CA 1
ATOM 2339 C C . PHE A 1 288 ? -6.429 92.765 17.593 1.00 21.04 293 PHE A C 1
ATOM 2340 O O . PHE A 1 288 ? -7.643 92.863 17.787 1.00 22.62 293 PHE A O 1
ATOM 2348 N N . GLN A 1 289 ? -5.896 91.984 16.664 1.00 21.26 294 GLN A N 1
ATOM 2349 C CA . GLN A 1 289 ? -6.669 90.975 15.953 1.00 23.46 294 GLN A CA 1
ATOM 2350 C C . GLN A 1 289 ? -6.104 89.639 16.358 1.00 24.95 294 GLN A C 1
ATOM 2351 O O . GLN A 1 289 ? -4.895 89.455 16.348 1.00 22.68 294 GLN A O 1
ATOM 2357 N N . ILE A 1 290 ? -6.955 88.696 16.726 1.00 23.91 295 ILE A N 1
ATOM 2358 C CA . ILE A 1 290 ? -6.398 87.414 17.110 1.00 25.26 295 ILE A CA 1
ATOM 2359 C C . ILE A 1 290 ? -7.020 86.285 16.299 1.00 23.73 295 ILE A C 1
ATOM 2360 O O . ILE A 1 290 ? -8.200 86.328 15.933 1.00 25.11 295 ILE A O 1
ATOM 2365 N N . LEU A 1 291 ? -6.187 85.297 15.988 1.00 24.49 296 LEU A N 1
ATOM 2366 C CA . LEU A 1 291 ? -6.628 84.084 15.314 1.00 24.97 296 LEU A CA 1
ATOM 2367 C C . LEU A 1 291 ? -6.696 82.940 16.315 1.00 25.94 296 LEU A C 1
ATOM 2368 O O . LEU A 1 291 ? -5.668 82.492 16.815 1.00 25.49 296 LEU A O 1
ATOM 2373 N N . LYS A 1 292 ? -7.906 82.459 16.595 1.00 27.59 297 LYS A N 1
ATOM 2374 C CA . LYS A 1 292 ? -8.103 81.415 17.595 1.00 33.87 297 LYS A CA 1
ATOM 2375 C C . LYS A 1 292 ? -8.265 80.048 16.944 1.00 31.86 297 LYS A C 1
ATOM 2376 O O . LYS A 1 292 ? -9.095 79.877 16.054 1.00 33.25 297 LYS A O 1
ATOM 2382 N N . PRO A 1 293 ? -7.481 79.061 17.398 1.00 31.12 298 PRO A N 1
ATOM 2383 C CA . PRO A 1 293 ? -7.575 77.723 16.804 1.00 32.94 298 PRO A CA 1
ATOM 2384 C C . PRO A 1 293 ? -8.882 77.028 17.163 1.00 40.02 298 PRO A C 1
ATOM 2385 O O . PRO A 1 293 ? -9.300 77.051 18.324 1.00 38.83 298 PRO A O 1
ATOM 2389 N N . ALA A 1 294 ? -9.522 76.427 16.166 1.00 36.53 299 ALA A N 1
ATOM 2390 C CA . ALA A 1 294 ? -10.732 75.647 16.395 1.00 39.00 299 ALA A CA 1
ATOM 2391 C C . ALA A 1 294 ? -10.558 74.245 15.831 1.00 43.04 299 ALA A C 1
ATOM 2392 O O . ALA A 1 294 ? -9.713 74.015 14.966 1.00 43.50 299 ALA A O 1
ATOM 2394 N N . GLU A 1 295 ? -11.352 73.310 16.338 1.00 43.47 300 GLU A N 1
ATOM 2395 C CA . GLU A 1 295 ? -11.322 71.935 15.860 1.00 45.81 300 GLU A CA 1
ATOM 2396 C C . GLU A 1 295 ? -11.600 71.880 14.359 1.00 51.98 300 GLU A C 1
ATOM 2397 O O . GLU A 1 295 ? -11.104 71.003 13.648 1.00 53.11 300 GLU A O 1
ATOM 2404 N N . LYS B 2 14 ? 3.361 112.263 19.851 1.00 55.99 639 LYS B N 1
ATOM 2405 C CA . LYS B 2 14 ? 2.288 111.276 19.905 1.00 49.56 639 LYS B CA 1
ATOM 2406 C C . LYS B 2 14 ? 2.325 110.485 21.209 1.00 46.15 639 LYS B C 1
ATOM 2407 O O . LYS B 2 14 ? 3.289 110.568 21.973 1.00 50.42 639 LYS B O 1
ATOM 2413 N N . LYS B 2 15 ? 1.270 109.716 21.457 1.00 35.84 640 LYS B N 1
ATOM 2414 C CA . LYS B 2 15 ? 1.157 108.926 22.675 1.00 30.83 640 LYS B CA 1
ATOM 2415 C C . LYS B 2 15 ? 0.462 107.594 22.398 1.00 29.14 640 LYS B C 1
ATOM 2416 O O . LYS B 2 15 ? -0.633 107.564 21.830 1.00 28.65 640 LYS B O 1
ATOM 2422 N N . VAL B 2 16 ? 1.103 106.496 22.794 1.00 31.00 641 VAL B N 1
ATOM 2423 C CA . VAL B 2 16 ? 0.517 105.173 22.623 1.00 27.74 641 VAL B CA 1
ATOM 2424 C C . VAL B 2 16 ? -0.760 105.026 23.441 1.00 32.01 641 VAL B C 1
ATOM 2425 O O . VAL B 2 16 ? -0.777 105.316 24.637 1.00 34.30 641 VAL B O 1
ATOM 2429 N N . THR B 2 17 ? -1.832 104.591 22.786 1.00 26.89 642 THR B N 1
ATOM 2430 C CA . THR B 2 17 ? -3.064 104.230 23.482 1.00 27.54 642 THR B CA 1
ATOM 2431 C C . THR B 2 17 ? -3.522 102.862 22.995 1.00 27.92 642 THR B C 1
ATOM 2432 O O . THR B 2 17 ? -2.970 102.324 22.031 1.00 26.27 642 THR B O 1
ATOM 2436 N N . PHE B 2 18 ? -4.537 102.307 23.649 1.00 27.14 643 PHE B N 1
ATOM 2437 C CA . PHE B 2 18 ? -4.978 100.956 23.321 1.00 27.11 643 PHE B CA 1
ATOM 2438 C C . PHE B 2 18 ? -6.476 100.892 23.128 1.00 33.66 643 PHE B C 1
ATOM 2439 O O . PHE B 2 18 ? -7.236 101.497 23.880 1.00 31.71 643 PHE B O 1
ATOM 2447 N N . LEU B 2 19 ? -6.890 100.168 22.095 1.00 34.88 644 LEU B N 1
ATOM 2448 C CA . LEU B 2 19 ? -8.299 99.902 21.868 1.00 39.16 644 LEU B CA 1
ATOM 2449 C C . LEU B 2 19 ? -8.727 98.737 22.751 1.00 40.52 644 LEU B C 1
ATOM 2450 O O . LEU B 2 19 ? -8.085 97.688 22.772 1.00 37.62 644 LEU B O 1
ATOM 2455 N N . GLU B 2 20 ? -9.810 98.932 23.490 1.00 51.75 645 GLU B N 1
ATOM 2456 C CA . GLU B 2 20 ? -10.303 97.907 24.396 1.00 55.44 645 GLU B CA 1
ATOM 2457 C C . GLU B 2 20 ? -10.882 96.724 23.627 1.00 53.33 645 GLU B C 1
ATOM 2458 O O . GLU B 2 20 ? -10.709 95.572 24.022 1.00 59.04 645 GLU B O 1
ATOM 2464 N N . GLU B 2 21 ? -11.558 97.014 22.522 1.00 48.92 646 GLU B N 1
ATOM 2465 C CA . GLU B 2 21 ? -12.226 95.976 21.750 1.00 49.54 646 GLU B CA 1
ATOM 2466 C C . GLU B 2 21 ? -11.239 95.135 20.955 1.00 46.61 646 GLU B C 1
ATOM 2467 O O . GLU B 2 21 ? -10.518 95.648 20.101 1.00 41.61 646 GLU B O 1
ATOM 2473 N N . VAL B 2 22 ? -11.224 93.838 21.242 1.00 44.09 647 VAL B N 1
ATOM 2474 C CA . VAL B 2 22 ? -10.371 92.892 20.538 1.00 40.30 647 VAL B CA 1
ATOM 2475 C C . VAL B 2 22 ? -11.172 92.181 19.450 1.00 41.64 647 VAL B C 1
ATOM 2476 O O . VAL B 2 22 ? -12.298 91.744 19.684 1.00 45.28 647 VAL B O 1
ATOM 2480 N N . THR B 2 23 ? -10.594 92.077 18.259 1.00 39.12 648 THR B N 1
ATOM 2481 C CA . THR B 2 23 ? -11.255 91.402 17.146 1.00 40.46 648 THR B CA 1
ATOM 2482 C C . THR B 2 23 ? -10.773 89.959 17.034 1.00 41.10 648 THR B C 1
ATOM 2483 O O . THR B 2 23 ? -9.574 89.707 16.928 1.00 35.82 648 THR B O 1
ATOM 2487 N N . GLU B 2 24 ? -11.705 89.014 17.064 1.00 56.39 649 GLU B N 1
ATOM 2488 C CA . GLU B 2 24 ? -11.341 87.601 17.081 1.00 56.23 649 GLU B CA 1
ATOM 2489 C C . GLU B 2 24 ? -11.802 86.841 15.842 1.00 56.13 649 GLU B C 1
ATOM 2490 O O . GLU B 2 24 ? -12.936 86.995 15.387 1.00 57.05 649 GLU B O 1
ATOM 2496 N N . TYR B 2 25 ? -10.909 86.012 15.311 1.00 55.21 650 TYR B N 1
ATOM 2497 C CA . TYR B 2 25 ? -11.237 85.114 14.213 1.00 55.32 650 TYR B CA 1
ATOM 2498 C C . TYR B 2 25 ? -10.942 83.683 14.633 1.00 56.94 650 TYR B C 1
ATOM 2499 O O . TYR B 2 25 ? -9.954 83.425 15.317 1.00 55.38 650 TYR B O 1
ATOM 2508 N N . TYR B 2 26 ? -11.798 82.754 14.234 1.00 57.20 651 TYR B N 1
ATOM 2509 C CA . TYR B 2 26 ? -11.552 81.349 14.520 1.00 60.84 651 TYR B CA 1
ATOM 2510 C C . TYR B 2 26 ? -10.981 80.642 13.301 1.00 62.10 651 TYR B C 1
ATOM 2511 O O . TYR B 2 26 ? -11.418 80.873 12.174 1.00 65.19 651 TYR B O 1
ATOM 2520 N N . ILE B 2 27 ? -9.993 79.787 13.535 1.00 57.09 652 ILE B N 1
ATOM 2521 C CA . ILE B 2 27 ? -9.386 79.010 12.467 1.00 56.60 652 ILE B CA 1
ATOM 2522 C C . ILE B 2 27 ? -9.707 77.530 12.646 1.00 58.60 652 ILE B C 1
ATOM 2523 O O . ILE B 2 27 ? -9.002 76.821 13.364 1.00 58.96 652 ILE B O 1
ATOM 2528 N N . SER B 2 28 ? -10.774 77.070 11.997 1.00 61.60 653 SER B N 1
ATOM 2529 C CA . SER B 2 28 ? -11.180 75.672 12.093 1.00 69.04 653 SER B CA 1
ATOM 2530 C C . SER B 2 28 ? -10.135 74.764 11.454 1.00 78.85 653 SER B C 1
ATOM 2531 O O . SER B 2 28 ? -9.460 75.155 10.501 1.00 67.18 653 SER B O 1
ATOM 2534 N N . GLY B 2 29 ? -10.006 73.552 11.984 1.00 37.39 654 GLY B N 1
ATOM 2535 C CA . GLY B 2 29 ? -8.964 72.642 11.544 1.00 51.13 654 GLY B CA 1
ATOM 2536 C C . GLY B 2 29 ? -7.696 72.829 12.356 1.00 58.78 654 GLY B C 1
ATOM 2537 O O . GLY B 2 29 ? -6.639 72.296 12.016 1.00 64.23 654 GLY B O 1
ATOM 2538 N N . MET C 1 1 ? 33.593 69.928 53.556 1.00 50.26 6 MET C N 1
ATOM 2539 C CA . MET C 1 1 ? 34.704 69.699 52.641 1.00 39.18 6 MET C CA 1
ATOM 2540 C C . MET C 1 1 ? 34.323 68.705 51.564 1.00 38.67 6 MET C C 1
ATOM 2541 O O . MET C 1 1 ? 33.478 67.838 51.783 1.00 47.02 6 MET C O 1
ATOM 2546 N N . LEU C 1 2 ? 34.956 68.831 50.405 1.00 33.27 7 LEU C N 1
ATOM 2547 C CA . LEU C 1 2 ? 34.821 67.838 49.357 1.00 34.59 7 LEU C CA 1
ATOM 2548 C C . LEU C 1 2 ? 35.576 66.582 49.779 1.00 34.12 7 LEU C C 1
ATOM 2549 O O . LEU C 1 2 ? 36.802 66.532 49.685 1.00 48.25 7 LEU C O 1
ATOM 2554 N N . ASN C 1 3 ? 34.854 65.581 50.268 1.00 34.54 8 ASN C N 1
ATOM 2555 C CA . ASN C 1 3 ? 35.478 64.312 50.636 1.00 34.52 8 ASN C CA 1
ATOM 2556 C C . ASN C 1 3 ? 35.493 63.389 49.423 1.00 35.51 8 ASN C C 1
ATOM 2557 O O . ASN C 1 3 ? 34.528 62.668 49.182 1.00 34.00 8 ASN C O 1
ATOM 2562 N N . ILE C 1 4 ? 36.581 63.412 48.660 1.00 31.97 9 ILE C N 1
ATOM 2563 C CA . ILE C 1 4 ? 36.583 62.727 47.370 1.00 31.04 9 ILE C CA 1
ATOM 2564 C C . ILE C 1 4 ? 36.384 61.216 47.536 1.00 31.86 9 ILE C C 1
ATOM 2565 O O . ILE C 1 4 ? 35.648 60.605 46.760 1.00 32.81 9 ILE C O 1
ATOM 2570 N N . ASP C 1 5 ? 36.986 60.621 48.562 1.00 32.87 10 ASP C N 1
ATOM 2571 C CA . ASP C 1 5 ? 36.840 59.186 48.770 1.00 33.72 10 ASP C CA 1
ATOM 2572 C C . ASP C 1 5 ? 35.380 58.831 49.022 1.00 34.54 10 ASP C C 1
ATOM 2573 O O . ASP C 1 5 ? 34.871 57.852 48.486 1.00 34.68 10 ASP C O 1
ATOM 2578 N N . SER C 1 6 ? 34.716 59.632 49.852 1.00 39.11 11 SER C N 1
ATOM 2579 C CA . SER C 1 6 ? 33.321 59.392 50.202 1.00 36.23 11 SER C CA 1
ATOM 2580 C C . SER C 1 6 ? 32.380 59.572 49.008 1.00 36.83 11 SER C C 1
ATOM 2581 O O . SER C 1 6 ? 31.374 58.871 48.890 1.00 37.90 11 SER C O 1
ATOM 2584 N N . ILE C 1 7 ? 32.705 60.519 48.133 1.00 33.97 12 ILE C N 1
ATOM 2585 C CA . ILE C 1 7 ? 31.897 60.762 46.943 1.00 33.11 12 ILE C CA 1
ATOM 2586 C C . ILE C 1 7 ? 31.990 59.575 45.988 1.00 32.79 12 ILE C C 1
ATOM 2587 O O . ILE C 1 7 ? 30.979 59.105 45.462 1.00 33.03 12 ILE C O 1
ATOM 2592 N N . ILE C 1 8 ? 33.203 59.076 45.792 1.00 32.40 13 ILE C N 1
ATOM 2593 C CA . ILE C 1 8 ? 33.408 57.936 44.908 1.00 32.23 13 ILE C CA 1
ATOM 2594 C C . ILE C 1 8 ? 32.707 56.701 45.475 1.00 33.56 13 ILE C C 1
ATOM 2595 O O . ILE C 1 8 ? 32.088 55.940 44.736 1.00 33.68 13 ILE C O 1
ATOM 2600 N N . GLN C 1 9 ? 32.758 56.526 46.791 1.00 34.67 14 GLN C N 1
ATOM 2601 C CA . GLN C 1 9 ? 32.106 55.372 47.386 1.00 36.05 14 GLN C CA 1
ATOM 2602 C C . GLN C 1 9 ? 30.590 55.400 47.167 1.00 36.55 14 GLN C C 1
ATOM 2603 O O . GLN C 1 9 ? 29.995 54.381 46.826 1.00 37.24 14 GLN C O 1
ATOM 2609 N N . ARG C 1 10 ? 29.972 56.565 47.328 1.00 36.37 15 ARG C N 1
ATOM 2610 C CA . ARG C 1 10 ? 28.531 56.685 47.131 1.00 36.91 15 ARG C CA 1
ATOM 2611 C C . ARG C 1 10 ? 28.154 56.467 45.678 1.00 37.25 15 ARG C C 1
ATOM 2612 O O . ARG C 1 10 ? 27.121 55.874 45.370 1.00 36.67 15 ARG C O 1
ATOM 2620 N N . LEU C 1 11 ? 28.999 56.960 44.784 1.00 35.23 16 LEU C N 1
ATOM 2621 C CA . LEU C 1 11 ? 28.751 56.791 43.365 1.00 33.74 16 LEU C CA 1
ATOM 2622 C C . LEU C 1 11 ? 28.832 55.322 42.963 1.00 34.30 16 LEU C C 1
ATOM 2623 O O . LEU C 1 11 ? 28.071 54.860 42.105 1.00 34.43 16 LEU C O 1
ATOM 2628 N N . LEU C 1 12 ? 29.761 54.598 43.578 1.00 34.68 17 LEU C N 1
ATOM 2629 C CA . LEU C 1 12 ? 29.970 53.193 43.259 1.00 36.60 17 LEU C CA 1
ATOM 2630 C C . LEU C 1 12 ? 28.982 52.286 43.994 1.00 40.15 17 LEU C C 1
ATOM 2631 O O . LEU C 1 12 ? 28.929 51.082 43.735 1.00 42.63 17 LEU C O 1
ATOM 2636 N N . GLU C 1 13 ? 28.195 52.871 44.895 1.00 37.76 18 GLU C N 1
ATOM 2637 C CA . GLU C 1 13 ? 27.180 52.132 45.639 1.00 47.01 18 GLU C CA 1
ATOM 2638 C C . GLU C 1 13 ? 26.120 51.506 44.721 1.00 43.71 18 GLU C C 1
ATOM 2639 O O . GLU C 1 13 ? 25.539 50.474 45.056 1.00 49.02 18 GLU C O 1
ATOM 2645 N N . VAL C 1 14 ? 25.880 52.115 43.561 1.00 42.39 19 VAL C N 1
ATOM 2646 C CA . VAL C 1 14 ? 24.864 51.608 42.640 1.00 44.81 19 VAL C CA 1
ATOM 2647 C C . VAL C 1 14 ? 25.242 50.254 42.033 1.00 51.52 19 VAL C C 1
ATOM 2648 O O . VAL C 1 14 ? 24.408 49.598 41.410 1.00 53.94 19 VAL C O 1
ATOM 2652 N N . ARG C 1 15 ? 26.494 49.842 42.211 1.00 50.41 20 ARG C N 1
ATOM 2653 C CA . ARG C 1 15 ? 26.916 48.503 41.802 1.00 52.59 20 ARG C CA 1
ATOM 2654 C C . ARG C 1 15 ? 26.285 47.435 42.693 1.00 45.87 20 ARG C C 1
ATOM 2655 O O . ARG C 1 15 ? 26.621 47.313 43.877 1.00 53.58 20 ARG C O 1
ATOM 2663 N N . LYS C 1 21 ? 19.244 52.969 39.470 1.00 67.79 26 LYS C N 1
ATOM 2664 C CA . LYS C 1 21 ? 18.788 53.997 40.400 1.00 64.47 26 LYS C CA 1
ATOM 2665 C C . LYS C 1 21 ? 19.828 55.096 40.589 1.00 62.08 26 LYS C C 1
ATOM 2666 O O . LYS C 1 21 ? 21.000 54.922 40.254 1.00 62.97 26 LYS C O 1
ATOM 2672 N N . ASN C 1 22 ? 19.389 56.227 41.134 1.00 58.31 27 ASN C N 1
ATOM 2673 C CA . ASN C 1 22 ? 20.224 57.420 41.207 1.00 50.39 27 ASN C CA 1
ATOM 2674 C C . ASN C 1 22 ? 21.121 57.490 42.435 1.00 46.96 27 ASN C C 1
ATOM 2675 O O . ASN C 1 22 ? 20.924 56.772 43.418 1.00 47.71 27 ASN C O 1
ATOM 2680 N N . VAL C 1 23 ? 22.110 58.373 42.358 1.00 37.71 28 VAL C N 1
ATOM 2681 C CA . VAL C 1 23 ? 22.917 58.753 43.509 1.00 39.12 28 VAL C CA 1
ATOM 2682 C C . VAL C 1 23 ? 22.616 60.207 43.848 1.00 47.18 28 VAL C C 1
ATOM 2683 O O . VAL C 1 23 ? 22.735 61.088 42.986 1.00 43.78 28 VAL C O 1
ATOM 2687 N N . GLN C 1 24 ? 22.226 60.457 45.093 1.00 51.21 29 GLN C N 1
ATOM 2688 C CA . GLN C 1 24 ? 21.817 61.792 45.517 1.00 53.04 29 GLN C CA 1
ATOM 2689 C C . GLN C 1 24 ? 22.930 62.545 46.239 1.00 44.49 29 GLN C C 1
ATOM 2690 O O . GLN C 1 24 ? 22.861 62.772 47.446 1.00 55.97 29 GLN C O 1
ATOM 2696 N N . LEU C 1 25 ? 23.952 62.928 45.482 1.00 42.64 30 LEU C N 1
ATOM 2697 C CA . LEU C 1 25 ? 24.984 63.827 45.969 1.00 36.08 30 LEU C CA 1
ATOM 2698 C C . LEU C 1 25 ? 24.345 65.166 46.324 1.00 36.72 30 LEU C C 1
ATOM 2699 O O . LEU C 1 25 ? 23.341 65.551 45.730 1.00 37.02 30 LEU C O 1
ATOM 2704 N N . GLN C 1 26 ? 24.907 65.863 47.305 1.00 37.08 31 GLN C N 1
ATOM 2705 C CA . GLN C 1 26 ? 24.432 67.198 47.642 1.00 41.34 31 GLN C CA 1
ATOM 2706 C C . GLN C 1 26 ? 24.885 68.176 46.573 1.00 35.96 31 GLN C C 1
ATOM 2707 O O . GLN C 1 26 ? 25.939 67.984 45.972 1.00 34.42 31 GLN C O 1
ATOM 2713 N N . GLU C 1 27 ? 24.111 69.235 46.353 1.00 26.78 32 GLU C N 1
ATOM 2714 C CA . GLU C 1 27 ? 24.458 70.181 45.290 1.00 27.26 32 GLU C CA 1
ATOM 2715 C C . GLU C 1 27 ? 25.846 70.794 45.502 1.00 31.87 32 GLU C C 1
ATOM 2716 O O . GLU C 1 27 ? 26.604 70.957 44.543 1.00 26.50 32 GLU C O 1
ATOM 2722 N N . ASN C 1 28 ? 26.185 71.106 46.750 1.00 33.39 33 ASN C N 1
ATOM 2723 C CA . ASN C 1 28 ? 27.502 71.660 47.064 1.00 31.42 33 ASN C CA 1
ATOM 2724 C C . ASN C 1 28 ? 28.643 70.687 46.779 1.00 28.87 33 ASN C C 1
ATOM 2725 O O . ASN C 1 28 ? 29.762 71.110 46.495 1.00 27.37 33 ASN C O 1
ATOM 2730 N N . GLU C 1 29 ? 28.369 69.386 46.847 1.00 25.39 34 GLU C N 1
ATOM 2731 C CA . GLU C 1 29 ? 29.378 68.399 46.499 1.00 24.56 34 GLU C CA 1
ATOM 2732 C C . GLU C 1 29 ? 29.627 68.392 44.990 1.00 22.01 34 GLU C C 1
ATOM 2733 O O . GLU C 1 29 ? 30.769 68.328 44.538 1.00 22.89 34 GLU C O 1
ATOM 2739 N N . ILE C 1 30 ? 28.552 68.444 44.213 1.00 21.32 35 ILE C N 1
ATOM 2740 C CA . ILE C 1 30 ? 28.681 68.438 42.765 1.00 21.86 35 ILE C CA 1
ATOM 2741 C C . ILE C 1 30 ? 29.367 69.712 42.305 1.00 19.93 35 ILE C C 1
ATOM 2742 O O . ILE C 1 30 ? 30.215 69.676 41.411 1.00 18.88 35 ILE C O 1
ATOM 2747 N N . ARG C 1 31 ? 29.024 70.836 42.928 1.00 23.32 36 ARG C N 1
ATOM 2748 C CA . ARG C 1 31 ? 29.652 72.095 42.547 1.00 25.94 36 ARG C CA 1
ATOM 2749 C C . ARG C 1 31 ? 31.132 72.049 42.909 1.00 21.87 36 ARG C C 1
ATOM 2750 O O . ARG C 1 31 ? 31.976 72.496 42.133 1.00 21.88 36 ARG C O 1
ATOM 2758 N N . GLY C 1 32 ? 31.447 71.465 44.068 1.00 23.53 37 GLY C N 1
ATOM 2759 C CA . GLY C 1 32 ? 32.828 71.192 44.426 1.00 25.07 37 GLY C CA 1
ATOM 2760 C C . GLY C 1 32 ? 33.579 70.382 43.375 1.00 25.38 37 GLY C C 1
ATOM 2761 O O . GLY C 1 32 ? 34.713 70.716 43.028 1.00 21.47 37 GLY C O 1
ATOM 2762 N N . LEU C 1 33 ? 32.963 69.318 42.858 1.00 22.09 38 LEU C N 1
ATOM 2763 C CA . LEU C 1 33 ? 33.588 68.527 41.802 1.00 21.50 38 LEU C CA 1
ATOM 2764 C C . LEU C 1 33 ? 33.925 69.397 40.594 1.00 19.80 38 LEU C C 1
ATOM 2765 O O . LEU C 1 33 ? 35.022 69.316 40.041 1.00 18.29 38 LEU C O 1
ATOM 2770 N N . CYS C 1 34 ? 32.982 70.249 40.208 1.00 17.62 39 CYS C N 1
ATOM 2771 C CA . CYS C 1 34 ? 33.172 71.118 39.060 1.00 18.53 39 CYS C CA 1
ATOM 2772 C C . CYS C 1 34 ? 34.320 72.084 39.287 1.00 19.05 39 CYS C C 1
ATOM 2773 O O . CYS C 1 34 ? 35.164 72.273 38.412 1.00 20.56 39 CYS C O 1
ATOM 2776 N N . LEU C 1 35 ? 34.355 72.714 40.457 1.00 19.84 40 LEU C N 1
ATOM 2777 C CA . LEU C 1 35 ? 35.362 73.741 40.689 1.00 21.07 40 LEU C CA 1
ATOM 2778 C C . LEU C 1 35 ? 36.773 73.183 40.875 1.00 25.34 40 LEU C C 1
ATOM 2779 O O . LEU C 1 35 ? 37.749 73.763 40.384 1.00 22.35 40 LEU C O 1
ATOM 2784 N N . LYS C 1 36 ? 36.889 72.060 41.575 1.00 20.41 41 LYS C N 1
ATOM 2785 C CA . LYS C 1 36 ? 38.194 71.463 41.786 1.00 21.81 41 LYS C CA 1
ATOM 2786 C C . LYS C 1 36 ? 38.752 70.902 40.494 1.00 20.57 41 LYS C C 1
ATOM 2787 O O . LYS C 1 36 ? 39.944 71.048 40.229 1.00 22.24 41 LYS C O 1
ATOM 2793 N N . SER C 1 37 ? 37.905 70.256 39.691 1.00 17.47 42 SER C N 1
ATOM 2794 C CA . SER C 1 37 ? 38.389 69.701 38.425 1.00 16.65 42 SER C CA 1
ATOM 2795 C C . SER C 1 37 ? 38.732 70.816 37.439 1.00 17.71 42 SER C C 1
ATOM 2796 O O . SER C 1 37 ? 39.708 70.711 36.705 1.00 18.25 42 SER C O 1
ATOM 2799 N N . ARG C 1 38 ? 37.952 71.893 37.444 1.00 17.34 43 ARG C N 1
ATOM 2800 C CA . ARG C 1 38 ? 38.239 73.041 36.583 1.00 21.42 43 ARG C CA 1
ATOM 2801 C C . ARG C 1 38 ? 39.662 73.542 36.806 1.00 19.89 43 ARG C C 1
ATOM 2802 O O . ARG C 1 38 ? 40.404 73.793 35.858 1.00 21.23 43 ARG C O 1
ATOM 2810 N N . GLU C 1 39 ? 40.036 73.673 38.077 1.00 20.00 44 GLU C N 1
ATOM 2811 C CA . GLU C 1 39 ? 41.382 74.098 38.442 1.00 22.98 44 GLU C CA 1
ATOM 2812 C C . GLU C 1 39 ? 42.436 73.156 37.857 1.00 20.42 44 GLU C C 1
ATOM 2813 O O . GLU C 1 39 ? 43.469 73.597 37.342 1.00 21.28 44 GLU C O 1
ATOM 2819 N N . ILE C 1 40 ? 42.185 71.855 37.954 1.00 20.06 45 ILE C N 1
ATOM 2820 C CA . ILE C 1 40 ? 43.135 70.874 37.450 1.00 18.43 45 ILE C CA 1
ATOM 2821 C C . ILE C 1 40 ? 43.254 70.950 35.928 1.00 18.49 45 ILE C C 1
ATOM 2822 O O . ILE C 1 40 ? 44.360 70.944 35.397 1.00 19.98 45 ILE C O 1
ATOM 2827 N N . PHE C 1 41 ? 42.117 71.016 35.239 1.00 19.41 46 PHE C N 1
ATOM 2828 C CA . PHE C 1 41 ? 42.135 71.120 33.774 1.00 17.76 46 PHE C CA 1
ATOM 2829 C C . PHE C 1 41 ? 42.975 72.300 33.314 1.00 18.24 46 PHE C C 1
ATOM 2830 O O . PHE C 1 41 ? 43.761 72.167 32.377 1.00 20.72 46 PHE C O 1
ATOM 2838 N N . LEU C 1 42 ? 42.826 73.455 33.968 1.00 18.79 47 LEU C N 1
ATOM 2839 C CA . LEU C 1 42 ? 43.544 74.658 33.543 1.00 20.61 47 LEU C CA 1
ATOM 2840 C C . LEU C 1 42 ? 45.032 74.573 33.855 1.00 23.33 47 LEU C C 1
ATOM 2841 O O . LEU C 1 42 ? 45.855 75.214 33.192 1.00 26.02 47 LEU C O 1
ATOM 2846 N N . SER C 1 43 ? 45.372 73.785 34.870 1.00 24.39 48 SER C N 1
ATOM 2847 C CA . SER C 1 43 ? 46.758 73.621 35.282 1.00 26.20 48 SER C CA 1
ATOM 2848 C C . SER C 1 43 ? 47.498 72.674 34.352 1.00 22.50 48 SER C C 1
ATOM 2849 O O . SER C 1 43 ? 48.728 72.673 34.301 1.00 33.05 48 SER C O 1
ATOM 2852 N N . GLN C 1 44 ? 46.741 71.870 33.612 1.00 19.80 49 GLN C N 1
ATOM 2853 C CA . GLN C 1 44 ? 47.326 70.929 32.670 1.00 19.18 49 GLN C CA 1
ATOM 2854 C C . GLN C 1 44 ? 47.217 71.472 31.234 1.00 19.07 49 GLN C C 1
ATOM 2855 O O . GLN C 1 44 ? 46.412 72.363 30.973 1.00 21.87 49 GLN C O 1
ATOM 2861 N N . PRO C 1 45 ? 48.047 70.955 30.314 1.00 23.12 50 PRO C N 1
ATOM 2862 C CA . PRO C 1 45 ? 48.040 71.473 28.938 1.00 21.57 50 PRO C CA 1
ATOM 2863 C C . PRO C 1 45 ? 46.702 71.230 28.249 1.00 18.03 50 PRO C C 1
ATOM 2864 O O . PRO C 1 45 ? 46.010 70.276 28.595 1.00 18.39 50 PRO C O 1
ATOM 2868 N N . ILE C 1 46 ? 46.357 72.077 27.282 1.00 18.81 51 ILE C N 1
ATOM 2869 C CA . ILE C 1 46 ? 45.121 71.892 26.534 1.00 17.50 51 ILE C CA 1
ATOM 2870 C C . ILE C 1 46 ? 45.338 70.797 25.492 1.00 19.43 51 ILE C C 1
ATOM 2871 O O . ILE C 1 46 ? 44.388 70.187 24.986 1.00 17.91 51 ILE C O 1
ATOM 2876 N N . LEU C 1 47 ? 46.608 70.556 25.189 1.00 17.92 52 LEU C N 1
ATOM 2877 C CA . LEU C 1 47 ? 47.025 69.432 24.366 1.00 17.82 52 LEU C CA 1
ATOM 2878 C C . LEU C 1 47 ? 47.844 68.497 25.260 1.00 17.09 52 LEU C C 1
ATOM 2879 O O . LEU C 1 47 ? 49.018 68.761 25.543 1.00 19.31 52 LEU C O 1
ATOM 2884 N N . LEU C 1 48 ? 47.216 67.415 25.710 1.00 16.35 53 LEU C N 1
ATOM 2885 C CA . LEU C 1 48 ? 47.847 66.521 26.681 1.00 15.72 53 LEU C CA 1
ATOM 2886 C C . LEU C 1 48 ? 48.944 65.690 26.042 1.00 16.66 53 LEU C C 1
ATOM 2887 O O . LEU C 1 48 ? 48.840 65.290 24.877 1.00 18.28 53 LEU C O 1
ATOM 2892 N N . GLU C 1 49 ? 50.001 65.428 26.797 1.00 17.87 54 GLU C N 1
ATOM 2893 C CA . GLU C 1 49 ? 51.045 64.520 26.347 1.00 19.40 54 GLU C CA 1
ATOM 2894 C C . GLU C 1 49 ? 51.112 63.360 27.330 1.00 18.22 54 GLU C C 1
ATOM 2895 O O . GLU C 1 49 ? 51.572 63.503 28.470 1.00 25.26 54 GLU C O 1
ATOM 2901 N N . LEU C 1 50 ? 50.629 62.213 26.876 1.00 17.48 55 LEU C N 1
ATOM 2902 C CA . LEU C 1 50 ? 50.400 61.066 27.747 1.00 16.14 55 LEU C CA 1
ATOM 2903 C C . LEU C 1 50 ? 51.320 59.908 27.405 1.00 23.71 55 LEU C C 1
ATOM 2904 O O . LEU C 1 50 ? 51.805 59.796 26.279 1.00 23.24 55 LEU C O 1
ATOM 2909 N N . GLU C 1 51 ? 51.543 59.036 28.385 1.00 21.57 56 GLU C N 1
ATOM 2910 C CA . GLU C 1 51 ? 52.369 57.858 28.176 1.00 18.27 56 GLU C CA 1
ATOM 2911 C C . GLU C 1 51 ? 51.568 56.570 28.344 1.00 20.04 56 GLU C C 1
ATOM 2912 O O . GLU C 1 51 ? 50.770 56.437 29.273 1.00 25.70 56 GLU C O 1
ATOM 2918 N N . ALA C 1 52 ? 51.774 55.628 27.429 1.00 21.06 57 ALA C N 1
ATOM 2919 C CA . ALA C 1 52 ? 51.212 54.294 27.582 1.00 21.77 57 ALA C CA 1
ATOM 2920 C C . ALA C 1 52 ? 51.945 53.582 28.725 1.00 19.96 57 ALA C C 1
ATOM 2921 O O . ALA C 1 52 ? 53.105 53.896 29.003 1.00 22.97 57 ALA C O 1
ATOM 2923 N N . PRO C 1 53 ? 51.294 52.605 29.375 1.00 18.23 58 PRO C N 1
ATOM 2924 C CA . PRO C 1 53 ? 49.971 52.062 29.055 1.00 19.21 58 PRO C CA 1
ATOM 2925 C C . PRO C 1 53 ? 48.805 52.912 29.534 1.00 18.11 58 PRO C C 1
ATOM 2926 O O . PRO C 1 53 ? 48.915 53.646 30.523 1.00 18.88 58 PRO C O 1
ATOM 2930 N N . LEU C 1 54 ? 47.694 52.805 28.818 1.00 16.57 59 LEU C N 1
ATOM 2931 C CA . LEU C 1 54 ? 46.450 53.439 29.217 1.00 13.74 59 LEU C CA 1
ATOM 2932 C C . LEU C 1 54 ? 45.313 52.821 28.426 1.00 15.29 59 LEU C C 1
ATOM 2933 O O . LEU C 1 54 ? 45.528 52.139 27.417 1.00 18.38 59 LEU C O 1
ATOM 2938 N N . LYS C 1 55 ? 44.098 53.047 28.900 1.00 13.94 60 LYS C N 1
ATOM 2939 C CA . LYS C 1 55 ? 42.906 52.584 28.210 1.00 13.83 60 LYS C CA 1
ATOM 2940 C C . LYS C 1 55 ? 42.117 53.786 27.731 1.00 11.07 60 LYS C C 1
ATOM 2941 O O . LYS C 1 55 ? 42.017 54.794 28.446 1.00 13.18 60 LYS C O 1
ATOM 2947 N N . ILE C 1 56 ? 41.606 53.687 26.507 1.00 11.02 61 ILE C N 1
ATOM 2948 C CA . ILE C 1 56 ? 40.926 54.804 25.875 1.00 13.39 61 ILE C CA 1
ATOM 2949 C C . ILE C 1 56 ? 39.465 54.447 25.605 1.00 12.62 61 ILE C C 1
ATOM 2950 O O . ILE C 1 56 ? 39.156 53.374 25.070 1.00 13.88 61 ILE C O 1
ATOM 2955 N N . CYS C 1 57 ? 38.572 55.360 25.982 1.00 13.86 62 CYS C N 1
ATOM 2956 C CA . CYS C 1 57 ? 37.135 55.188 25.783 1.00 12.55 62 CYS C CA 1
ATOM 2957 C C . CYS C 1 57 ? 36.534 56.320 24.969 1.00 12.33 62 CYS C C 1
ATOM 2958 O O . CYS C 1 57 ? 36.975 57.465 25.083 1.00 12.81 62 CYS C O 1
ATOM 2961 N N . GLY C 1 58 ? 35.515 55.987 24.175 1.00 11.43 63 GLY C N 1
ATOM 2962 C CA . GLY C 1 58 ? 34.746 56.975 23.422 1.00 12.36 63 GLY C CA 1
ATOM 2963 C C . GLY C 1 58 ? 33.468 57.377 24.151 1.00 10.40 63 GLY C C 1
ATOM 2964 O O . GLY C 1 58 ? 33.425 57.305 25.381 1.00 11.58 63 GLY C O 1
ATOM 2965 N N . ASP C 1 59 ? 32.439 57.777 23.396 1.00 14.32 64 ASP C N 1
ATOM 2966 C CA . ASP C 1 59 ? 31.228 58.403 23.954 1.00 12.99 64 ASP C CA 1
ATOM 2967 C C . ASP C 1 59 ? 30.595 57.568 25.052 1.00 13.47 64 ASP C C 1
ATOM 2968 O O . ASP C 1 59 ? 30.497 56.351 24.914 1.00 13.94 64 ASP C O 1
ATOM 2973 N N . ILE C 1 60 ? 30.126 58.235 26.107 1.00 10.83 65 ILE C N 1
ATOM 2974 C CA . ILE C 1 60 ? 29.378 57.590 27.180 1.00 11.12 65 ILE C CA 1
ATOM 2975 C C . ILE C 1 60 ? 27.918 58.052 27.225 1.00 13.45 65 ILE C C 1
ATOM 2976 O O . ILE C 1 60 ? 27.017 57.263 27.513 1.00 14.92 65 ILE C O 1
ATOM 2981 N N . HIS C 1 61 ? 27.698 59.342 26.973 1.00 11.86 66 HIS C N 1
ATOM 2982 C CA . HIS C 1 61 ? 26.353 59.900 26.924 1.00 13.99 66 HIS C CA 1
ATOM 2983 C C . HIS C 1 61 ? 25.434 59.476 28.073 1.00 13.60 66 HIS C C 1
ATOM 2984 O O . HIS C 1 61 ? 24.320 58.995 27.847 1.00 16.05 66 HIS C O 1
ATOM 2991 N N . GLY C 1 62 ? 25.913 59.651 29.303 1.00 12.43 67 GLY C N 1
ATOM 2992 C CA . GLY C 1 62 ? 25.080 59.457 30.477 1.00 14.97 67 GLY C CA 1
ATOM 2993 C C . GLY C 1 62 ? 24.671 58.023 30.775 1.00 13.93 67 GLY C C 1
ATOM 2994 O O . GLY C 1 62 ? 23.788 57.788 31.604 1.00 17.07 67 GLY C O 1
ATOM 2995 N N . GLN C 1 63 ? 25.298 57.061 30.110 1.00 13.66 68 GLN C N 1
ATOM 2996 C CA . GLN C 1 63 ? 24.944 55.666 30.356 1.00 13.44 68 GLN C CA 1
ATOM 2997 C C . GLN C 1 63 ? 25.811 55.163 31.490 1.00 15.20 68 GLN C C 1
ATOM 2998 O O . GLN C 1 63 ? 26.805 54.482 31.291 1.00 14.94 68 GLN C O 1
ATOM 3004 N N . TYR C 1 64 ? 25.414 55.554 32.697 1.00 17.20 69 TYR C N 1
ATOM 3005 C CA . TYR C 1 64 ? 26.241 55.394 33.879 1.00 15.66 69 TYR C CA 1
ATOM 3006 C C . TYR C 1 64 ? 26.559 53.936 34.206 1.00 17.31 69 TYR C C 1
ATOM 3007 O O . TYR C 1 64 ? 27.689 53.615 34.567 1.00 17.80 69 TYR C O 1
ATOM 3016 N N . TYR C 1 65 ? 25.577 53.050 34.091 1.00 16.95 70 TYR C N 1
ATOM 3017 C CA . TYR C 1 65 ? 25.847 51.660 34.437 1.00 17.27 70 TYR C CA 1
ATOM 3018 C C . TYR C 1 65 ? 26.800 51.029 33.418 1.00 17.54 70 TYR C C 1
ATOM 3019 O O . TYR C 1 65 ? 27.544 50.108 33.748 1.00 20.64 70 TYR C O 1
ATOM 3028 N N . ASP C 1 66 ? 26.828 51.565 32.202 1.00 15.67 71 ASP C N 1
ATOM 3029 C CA . ASP C 1 66 ? 27.780 51.077 31.211 1.00 19.24 71 ASP C CA 1
ATOM 3030 C C . ASP C 1 66 ? 29.182 51.601 31.494 1.00 14.68 71 ASP C C 1
ATOM 3031 O O . ASP C 1 66 ? 30.149 50.878 31.273 1.00 16.81 71 ASP C O 1
ATOM 3036 N N . LEU C 1 67 ? 29.293 52.845 31.969 1.00 15.16 72 LEU C N 1
ATOM 3037 C CA . LEU C 1 67 ? 30.565 53.366 32.463 1.00 11.97 72 LEU C CA 1
ATOM 3038 C C . LEU C 1 67 ? 31.128 52.462 33.561 1.00 14.58 72 LEU C C 1
ATOM 3039 O O . LEU C 1 67 ? 32.313 52.135 33.552 1.00 14.93 72 LEU C O 1
ATOM 3044 N N . LEU C 1 68 ? 30.273 52.052 34.495 1.00 13.75 73 LEU C N 1
ATOM 3045 C CA . LEU C 1 68 ? 30.709 51.174 35.572 1.00 13.67 73 LEU C CA 1
ATOM 3046 C C . LEU C 1 68 ? 31.218 49.851 35.015 1.00 15.72 73 LEU C C 1
ATOM 3047 O O . LEU C 1 68 ? 32.210 49.307 35.498 1.00 18.04 73 LEU C O 1
ATOM 3052 N N . ARG C 1 69 ? 30.547 49.338 33.989 1.00 16.50 74 ARG C N 1
ATOM 3053 C CA . ARG C 1 69 ? 30.986 48.091 33.368 1.00 17.40 74 ARG C CA 1
ATOM 3054 C C . ARG C 1 69 ? 32.344 48.259 32.702 1.00 14.18 74 ARG C C 1
ATOM 3055 O O . ARG C 1 69 ? 33.178 47.355 32.757 1.00 16.76 74 ARG C O 1
ATOM 3063 N N . LEU C 1 70 ? 32.570 49.414 32.077 1.00 14.90 75 LEU C N 1
ATOM 3064 C CA . LEU C 1 70 ? 33.876 49.706 31.490 1.00 12.93 75 LEU C CA 1
ATOM 3065 C C . LEU C 1 70 ? 34.963 49.641 32.565 1.00 16.89 75 LEU C C 1
ATOM 3066 O O . LEU C 1 70 ? 36.006 49.028 32.364 1.00 16.63 75 LEU C O 1
ATOM 3071 N N . PHE C 1 71 ? 34.716 50.262 33.708 1.00 16.04 76 PHE C N 1
ATOM 3072 C CA . PHE C 1 71 ? 35.715 50.233 34.759 1.00 19.87 76 PHE C CA 1
ATOM 3073 C C . PHE C 1 71 ? 35.896 48.820 35.328 1.00 18.76 76 PHE C C 1
ATOM 3074 O O . PHE C 1 71 ? 37.017 48.417 35.649 1.00 17.52 76 PHE C O 1
ATOM 3082 N N . GLU C 1 72 ? 34.805 48.060 35.442 1.00 16.52 77 GLU C N 1
ATOM 3083 C CA . GLU C 1 72 ? 34.904 46.675 35.905 1.00 16.24 77 GLU C CA 1
ATOM 3084 C C . GLU C 1 72 ? 35.823 45.823 35.043 1.00 18.58 77 GLU C C 1
ATOM 3085 O O . GLU C 1 72 ? 36.616 45.029 35.556 1.00 19.48 77 GLU C O 1
ATOM 3091 N N . TYR C 1 73 ? 35.711 45.972 33.731 1.00 19.68 78 TYR C N 1
ATOM 3092 C CA . TYR C 1 73 ? 36.520 45.163 32.844 1.00 19.82 78 TYR C CA 1
ATOM 3093 C C . TYR C 1 73 ? 37.913 45.743 32.629 1.00 21.14 78 TYR C C 1
ATOM 3094 O O . TYR C 1 73 ? 38.870 44.990 32.450 1.00 24.23 78 TYR C O 1
ATOM 3103 N N . GLY C 1 74 ? 38.033 47.068 32.675 1.00 18.38 79 GLY C N 1
ATOM 3104 C CA . GLY C 1 74 ? 39.308 47.725 32.451 1.00 18.04 79 GLY C CA 1
ATOM 3105 C C . GLY C 1 74 ? 40.150 47.885 33.705 1.00 20.14 79 GLY C C 1
ATOM 3106 O O . GLY C 1 74 ? 41.376 47.997 33.630 1.00 21.10 79 GLY C O 1
ATOM 3107 N N . GLY C 1 75 ? 39.486 47.889 34.858 1.00 18.90 80 GLY C N 1
ATOM 3108 C CA . GLY C 1 75 ? 40.153 48.075 36.133 1.00 21.06 80 GLY C CA 1
ATOM 3109 C C . GLY C 1 75 ? 39.831 49.451 36.678 1.00 14.86 80 GLY C C 1
ATOM 3110 O O . GLY C 1 75 ? 39.907 50.438 35.963 1.00 17.30 80 GLY C O 1
ATOM 3111 N N . PHE C 1 76 ? 39.456 49.527 37.948 1.00 19.50 81 PHE C N 1
ATOM 3112 C CA . PHE C 1 76 ? 39.120 50.830 38.508 1.00 21.30 81 PHE C CA 1
ATOM 3113 C C . PHE C 1 76 ? 40.377 51.656 38.735 1.00 15.42 81 PHE C C 1
ATOM 3114 O O . PHE C 1 76 ? 41.403 51.109 39.141 1.00 21.61 81 PHE C O 1
ATOM 3122 N N . PRO C 1 77 ? 40.299 52.968 38.474 1.00 15.68 82 PRO C N 1
ATOM 3123 C CA . PRO C 1 77 ? 41.457 53.831 38.736 1.00 16.36 82 PRO C CA 1
ATOM 3124 C C . PRO C 1 77 ? 41.964 53.635 40.160 1.00 17.10 82 PRO C C 1
ATOM 3125 O O . PRO C 1 77 ? 41.152 53.449 41.064 1.00 20.59 82 PRO C O 1
ATOM 3129 N N . PRO C 1 78 ? 43.289 53.657 40.363 1.00 22.46 83 PRO C N 1
ATOM 3130 C CA . PRO C 1 78 ? 44.334 53.880 39.367 1.00 21.88 83 PRO C CA 1
ATOM 3131 C C . PRO C 1 78 ? 44.972 52.575 38.884 1.00 22.63 83 PRO C C 1
ATOM 3132 O O . PRO C 1 78 ? 46.152 52.572 38.524 1.00 22.70 83 PRO C O 1
ATOM 3136 N N . GLU C 1 79 ? 44.219 51.477 38.903 1.00 19.73 84 GLU C N 1
ATOM 3137 C CA . GLU C 1 79 ? 44.745 50.206 38.414 1.00 20.10 84 GLU C CA 1
ATOM 3138 C C . GLU C 1 79 ? 45.168 50.329 36.959 1.00 18.93 84 GLU C C 1
ATOM 3139 O O . GLU C 1 79 ? 46.124 49.680 36.518 1.00 22.69 84 GLU C O 1
ATOM 3145 N N . SER C 1 80 ? 44.419 51.139 36.219 1.00 17.38 85 SER C N 1
ATOM 3146 C CA . SER C 1 80 ? 44.738 51.457 34.837 1.00 14.85 85 SER C CA 1
ATOM 3147 C C . SER C 1 80 ? 44.650 52.954 34.682 1.00 21.06 85 SER C C 1
ATOM 3148 O O . SER C 1 80 ? 43.845 53.579 35.371 1.00 16.64 85 SER C O 1
ATOM 3151 N N . ASN C 1 81 ? 45.473 53.529 33.808 1.00 17.91 86 ASN C N 1
ATOM 3152 C CA . ASN C 1 81 ? 45.289 54.918 33.390 1.00 16.69 86 ASN C CA 1
ATOM 3153 C C . ASN C 1 81 ? 44.170 54.984 32.366 1.00 16.14 86 ASN C C 1
ATOM 3154 O O . ASN C 1 81 ? 43.990 54.044 31.590 1.00 14.50 86 ASN C O 1
ATOM 3159 N N . TYR C 1 82 ? 43.419 56.084 32.364 1.00 13.01 87 TYR C N 1
ATOM 3160 C CA . TYR C 1 82 ? 42.327 56.266 31.399 1.00 13.66 87 TYR C CA 1
ATOM 3161 C C . TYR C 1 82 ? 42.411 57.570 30.641 1.00 12.59 87 TYR C C 1
ATOM 3162 O O . TYR C 1 82 ? 42.813 58.602 31.188 1.00 13.59 87 TYR C O 1
ATOM 3171 N N . LEU C 1 83 ? 41.998 57.505 29.380 1.00 11.42 88 LEU C N 1
ATOM 3172 C CA . LEU C 1 83 ? 41.700 58.678 28.582 1.00 10.74 88 LEU C CA 1
ATOM 3173 C C . LEU C 1 83 ? 40.311 58.510 28.016 1.00 11.59 88 LEU C C 1
ATOM 3174 O O . LEU C 1 83 ? 40.046 57.540 27.333 1.00 13.01 88 LEU C O 1
ATOM 3179 N N . PHE C 1 84 ? 39.432 59.457 28.303 1.00 11.06 89 PHE C N 1
ATOM 3180 C CA . PHE C 1 84 ? 38.123 59.509 27.674 1.00 10.05 89 PHE C CA 1
ATOM 3181 C C . PHE C 1 84 ? 38.095 60.590 26.617 1.00 12.43 89 PHE C C 1
ATOM 3182 O O . PHE C 1 84 ? 38.716 61.644 26.782 1.00 13.16 89 PHE C O 1
ATOM 3190 N N . LEU C 1 85 ? 37.376 60.326 25.528 1.00 10.40 90 LEU C N 1
ATOM 3191 C CA . LEU C 1 85 ? 37.422 61.206 24.361 1.00 10.38 90 LEU C CA 1
ATOM 3192 C C . LEU C 1 85 ? 36.242 62.174 24.266 1.00 11.14 90 LEU C C 1
ATOM 3193 O O . LEU C 1 85 ? 36.040 62.787 23.216 1.00 13.44 90 LEU C O 1
ATOM 3198 N N . GLY C 1 86 ? 35.459 62.291 25.335 1.00 10.85 91 GLY C N 1
ATOM 3199 C CA . GLY C 1 86 ? 34.359 63.244 25.350 1.00 12.42 91 GLY C CA 1
ATOM 3200 C C . GLY C 1 86 ? 32.953 62.678 25.294 1.00 13.03 91 GLY C C 1
ATOM 3201 O O . GLY C 1 86 ? 32.755 61.460 25.233 1.00 13.75 91 GLY C O 1
ATOM 3202 N N . ASP C 1 87 ? 31.978 63.587 25.286 1.00 13.44 92 ASP C N 1
ATOM 3203 C CA . ASP C 1 87 ? 30.559 63.258 25.187 1.00 11.11 92 ASP C CA 1
ATOM 3204 C C . ASP C 1 87 ? 30.147 62.401 26.371 1.00 13.65 92 ASP C C 1
ATOM 3205 O O . ASP C 1 87 ? 29.772 61.243 26.209 1.00 13.28 92 ASP C O 1
ATOM 3210 N N . TYR C 1 88 ? 30.241 62.998 27.560 1.00 11.06 93 TYR C N 1
ATOM 3211 C CA . TYR C 1 88 ? 29.892 62.350 28.824 1.00 12.96 93 TYR C CA 1
ATOM 3212 C C . TYR C 1 88 ? 28.418 62.479 29.125 1.00 12.08 93 TYR C C 1
ATOM 3213 O O . TYR C 1 88 ? 27.857 61.651 29.848 1.00 12.98 93 TYR C O 1
ATOM 3222 N N . VAL C 1 89 ? 27.817 63.539 28.591 1.00 13.26 94 VAL C N 1
ATOM 3223 C CA . VAL C 1 89 ? 26.446 63.901 28.923 1.00 16.41 94 VAL C CA 1
ATOM 3224 C C . VAL C 1 89 ? 25.532 63.878 27.701 1.00 17.61 94 VAL C C 1
ATOM 3225 O O . VAL C 1 89 ? 25.991 63.670 26.566 1.00 14.32 94 VAL C O 1
ATOM 3229 N N . ASP C 1 90 ? 24.242 64.093 27.971 1.00 19.65 95 ASP C N 1
ATOM 3230 C CA . ASP C 1 90 ? 23.152 64.121 26.985 1.00 16.55 95 ASP C CA 1
ATOM 3231 C C . ASP C 1 90 ? 22.715 62.722 26.558 1.00 15.93 95 ASP C C 1
ATOM 3232 O O . ASP C 1 90 ? 23.499 61.774 26.607 1.00 18.98 95 ASP C O 1
ATOM 3237 N N . ARG C 1 91 ? 21.448 62.635 26.159 1.00 16.17 96 ARG C N 1
ATOM 3238 C CA . ARG C 1 91 ? 20.816 61.446 25.575 1.00 20.62 96 ARG C CA 1
ATOM 3239 C C . ARG C 1 91 ? 20.485 60.354 26.583 1.00 20.83 96 ARG C C 1
ATOM 3240 O O . ARG C 1 91 ? 19.371 59.833 26.571 1.00 24.32 96 ARG C O 1
ATOM 3248 N N . GLY C 1 92 ? 21.437 60.012 27.445 1.00 19.15 97 GLY C N 1
ATOM 3249 C CA . GLY C 1 92 ? 21.248 58.942 28.417 1.00 19.57 97 GLY C CA 1
ATOM 3250 C C . GLY C 1 92 ? 20.477 59.348 29.659 1.00 20.10 97 GLY C C 1
ATOM 3251 O O . GLY C 1 92 ? 20.093 60.512 29.814 1.00 22.90 97 GLY C O 1
ATOM 3252 N N . LYS C 1 93 ? 20.265 58.382 30.555 1.00 18.03 98 LYS C N 1
ATOM 3253 C CA . LYS C 1 93 ? 19.410 58.572 31.732 1.00 22.03 98 LYS C CA 1
ATOM 3254 C C . LYS C 1 93 ? 20.117 59.210 32.923 1.00 22.61 98 LYS C C 1
ATOM 3255 O O . LYS C 1 93 ? 19.473 59.820 33.783 1.00 24.86 98 LYS C O 1
ATOM 3261 N N . GLN C 1 94 ? 21.433 59.050 32.992 1.00 19.97 99 GLN C N 1
ATOM 3262 C CA . GLN C 1 94 ? 22.166 59.404 34.204 1.00 20.35 99 GLN C CA 1
ATOM 3263 C C . GLN C 1 94 ? 23.441 60.155 33.868 1.00 17.46 99 GLN C C 1
ATOM 3264 O O . GLN C 1 94 ? 24.545 59.728 34.221 1.00 15.23 99 GLN C O 1
ATOM 3270 N N . SER C 1 95 ? 23.288 61.276 33.176 1.00 16.52 100 SER C N 1
ATOM 3271 C CA . SER C 1 95 ? 24.432 62.110 32.870 1.00 14.59 100 SER C CA 1
ATOM 3272 C C . SER C 1 95 ? 25.096 62.623 34.143 1.00 13.43 100 SER C C 1
ATOM 3273 O O . SER C 1 95 ? 26.307 62.744 34.190 1.00 14.88 100 SER C O 1
ATOM 3276 N N . LEU C 1 96 ? 24.309 62.915 35.173 1.00 16.28 101 LEU C N 1
ATOM 3277 C CA . LEU C 1 96 ? 24.883 63.526 36.372 1.00 16.07 101 LEU C CA 1
ATOM 3278 C C . LEU C 1 96 ? 25.833 62.563 37.068 1.00 14.75 101 LEU C C 1
ATOM 3279 O O . LEU C 1 96 ? 26.959 62.938 37.397 1.00 16.76 101 LEU C O 1
ATOM 3284 N N . GLU C 1 97 ? 25.397 61.318 37.255 1.00 14.62 102 GLU C N 1
ATOM 3285 C CA . GLU C 1 97 ? 26.246 60.305 37.881 1.00 14.57 102 GLU C CA 1
ATOM 3286 C C . GLU C 1 97 ? 27.498 60.082 37.055 1.00 15.68 102 GLU C C 1
ATOM 3287 O O . GLU C 1 97 ? 28.596 59.974 37.588 1.00 15.50 102 GLU C O 1
ATOM 3293 N N . THR C 1 98 ? 27.319 60.018 35.741 1.00 14.63 103 THR C N 1
ATOM 3294 C CA . THR C 1 98 ? 28.429 59.770 34.838 1.00 17.04 103 THR C CA 1
ATOM 3295 C C . THR C 1 98 ? 29.520 60.831 34.971 1.00 15.62 103 THR C C 1
ATOM 3296 O O . THR C 1 98 ? 30.674 60.523 35.230 1.00 13.83 103 THR C O 1
ATOM 3300 N N . ILE C 1 99 ? 29.153 62.095 34.817 1.00 13.99 104 ILE C N 1
ATOM 3301 C CA . ILE C 1 99 ? 30.179 63.120 34.840 1.00 11.79 104 ILE C CA 1
ATOM 3302 C C . ILE C 1 99 ? 30.717 63.300 36.271 1.00 14.88 104 ILE C C 1
ATOM 3303 O O . ILE C 1 99 ? 31.900 63.582 36.459 1.00 14.39 104 ILE C O 1
ATOM 3308 N N . CYS C 1 100 ? 29.881 63.072 37.285 1.00 14.93 105 CYS C N 1
ATOM 3309 C CA . CYS C 1 100 ? 30.365 63.220 38.655 1.00 15.69 105 CYS C CA 1
ATOM 3310 C C . CYS C 1 100 ? 31.454 62.197 38.963 1.00 16.03 105 CYS C C 1
ATOM 3311 O O . CYS C 1 100 ? 32.446 62.535 39.596 1.00 17.06 105 CYS C O 1
ATOM 3314 N N . LEU C 1 101 ? 31.289 60.955 38.506 1.00 13.69 106 LEU C N 1
ATOM 3315 C CA . LEU C 1 101 ? 32.295 59.944 38.804 1.00 13.33 106 LEU C CA 1
ATOM 3316 C C . LEU C 1 101 ? 33.566 60.252 38.036 1.00 15.45 106 LEU C C 1
ATOM 3317 O O . LEU C 1 101 ? 34.668 60.130 38.576 1.00 14.95 106 LEU C O 1
ATOM 3322 N N . LEU C 1 102 ? 33.419 60.680 36.777 1.00 12.01 107 LEU C N 1
ATOM 3323 C CA . LEU C 1 102 ? 34.586 61.040 35.984 1.00 10.92 107 LEU C CA 1
ATOM 3324 C C . LEU C 1 102 ? 35.366 62.200 36.595 1.00 13.22 107 LEU C C 1
ATOM 3325 O O . LEU C 1 102 ? 36.591 62.150 36.673 1.00 14.51 107 LEU C O 1
ATOM 3330 N N . LEU C 1 103 ? 34.659 63.243 37.024 1.00 12.67 108 LEU C N 1
ATOM 3331 C CA . LEU C 1 103 ? 35.322 64.383 37.671 1.00 14.57 108 LEU C CA 1
ATOM 3332 C C . LEU C 1 103 ? 35.948 63.995 39.010 1.00 14.81 108 LEU C C 1
ATOM 3333 O O . LEU C 1 103 ? 37.012 64.493 39.373 1.00 15.71 108 LEU C O 1
ATOM 3338 N N . ALA C 1 104 ? 35.286 63.114 39.750 1.00 13.13 109 ALA C N 1
ATOM 3339 C CA . ALA C 1 104 ? 35.837 62.686 41.032 1.00 15.93 109 ALA C CA 1
ATOM 3340 C C . ALA C 1 104 ? 37.162 61.945 40.825 1.00 14.75 109 ALA C C 1
ATOM 3341 O O . ALA C 1 104 ? 38.128 62.162 41.554 1.00 16.17 109 ALA C O 1
ATOM 3343 N N . TYR C 1 105 ? 37.209 61.066 39.833 1.00 14.97 110 TYR C N 1
ATOM 3344 C CA . TYR C 1 105 ? 38.450 60.360 39.537 1.00 13.99 110 TYR C CA 1
ATOM 3345 C C . TYR C 1 105 ? 39.544 61.303 39.014 1.00 13.72 110 TYR C C 1
ATOM 3346 O O . TYR C 1 105 ? 40.721 61.121 39.304 1.00 15.92 110 TYR C O 1
ATOM 3355 N N . LYS C 1 106 ? 39.162 62.315 38.237 1.00 13.43 111 LYS C N 1
ATOM 3356 C CA . LYS C 1 106 ? 40.133 63.313 37.801 1.00 13.20 111 LYS C CA 1
ATOM 3357 C C . LYS C 1 106 ? 40.747 64.037 39.005 1.00 17.12 111 LYS C C 1
ATOM 3358 O O . LYS C 1 106 ? 41.940 64.323 39.034 1.00 17.90 111 LYS C O 1
ATOM 3364 N N . ILE C 1 107 ? 39.919 64.344 39.993 1.00 13.47 112 ILE C N 1
ATOM 3365 C CA . ILE C 1 107 ? 40.394 65.062 41.176 1.00 14.57 112 ILE C CA 1
ATOM 3366 C C . ILE C 1 107 ? 41.280 64.178 42.047 1.00 14.44 112 ILE C C 1
ATOM 3367 O O . ILE C 1 107 ? 42.288 64.636 42.601 1.00 18.39 112 ILE C O 1
ATOM 3372 N N . LYS C 1 108 ? 40.920 62.901 42.154 1.00 14.31 113 LYS C N 1
ATOM 3373 C CA . LYS C 1 108 ? 41.680 62.000 43.011 1.00 15.03 113 LYS C CA 1
ATOM 3374 C C . LYS C 1 108 ? 43.000 61.568 42.370 1.00 15.85 113 LYS C C 1
ATOM 3375 O O . LYS C 1 108 ? 44.027 61.476 43.053 1.00 17.43 113 LYS C O 1
ATOM 3381 N N . TYR C 1 109 ? 42.977 61.313 41.060 1.00 17.21 114 TYR C N 1
ATOM 3382 C CA . TYR C 1 109 ? 44.165 60.833 40.351 1.00 17.15 114 TYR C CA 1
ATOM 3383 C C . TYR C 1 109 ? 44.463 61.691 39.118 1.00 13.54 114 TYR C C 1
ATOM 3384 O O . TYR C 1 109 ? 44.406 61.208 37.989 1.00 15.33 114 TYR C O 1
ATOM 3393 N N . PRO C 1 110 ? 44.813 62.965 39.336 1.00 15.95 115 PRO C N 1
ATOM 3394 C CA . PRO C 1 110 ? 44.880 63.934 38.233 1.00 15.60 115 PRO C CA 1
ATOM 3395 C C . PRO C 1 110 ? 45.923 63.613 37.163 1.00 18.75 115 PRO C C 1
ATOM 3396 O O . PRO C 1 110 ? 45.799 64.138 36.054 1.00 17.63 115 PRO C O 1
ATOM 3400 N N . GLU C 1 111 ? 46.922 62.786 37.472 1.00 16.79 116 GLU C N 1
ATOM 3401 C CA . GLU C 1 111 ? 47.923 62.453 36.455 1.00 18.51 116 GLU C CA 1
ATOM 3402 C C . GLU C 1 111 ? 47.799 61.017 35.950 1.00 17.66 116 GLU C C 1
ATOM 3403 O O . GLU C 1 111 ? 48.669 60.531 35.232 1.00 18.09 116 GLU C O 1
ATOM 3409 N N . ASN C 1 112 ? 46.712 60.346 36.322 1.00 13.89 117 ASN C N 1
ATOM 3410 C CA . ASN C 1 112 ? 46.452 58.981 35.863 1.00 13.66 117 ASN C CA 1
ATOM 3411 C C . ASN C 1 112 ? 45.120 58.867 35.137 1.00 13.99 117 ASN C C 1
ATOM 3412 O O . ASN C 1 112 ? 44.741 57.797 34.676 1.00 14.49 117 ASN C O 1
ATOM 3417 N N . PHE C 1 113 ? 44.404 59.978 35.050 1.00 13.70 118 PHE C N 1
ATOM 3418 C CA . PHE C 1 113 ? 43.018 59.971 34.593 1.00 13.01 118 PHE C CA 1
ATOM 3419 C C . PHE C 1 113 ? 42.779 61.232 33.779 1.00 12.01 118 PHE C C 1
ATOM 3420 O O . PHE C 1 113 ? 43.063 62.336 34.260 1.00 12.62 118 PHE C O 1
ATOM 3428 N N . PHE C 1 114 ? 42.283 61.072 32.548 1.00 11.46 119 PHE C N 1
ATOM 3429 C CA . PHE C 1 114 ? 42.192 62.207 31.624 1.00 13.98 119 PHE C CA 1
ATOM 3430 C C . PHE C 1 114 ? 40.885 62.227 30.865 1.00 11.08 119 PHE C C 1
ATOM 3431 O O . PHE C 1 114 ? 40.363 61.189 30.470 1.00 11.27 119 PHE C O 1
ATOM 3439 N N . LEU C 1 115 ? 40.371 63.438 30.684 1.00 14.01 120 LEU C N 1
ATOM 3440 C CA . LEU C 1 115 ? 39.101 63.691 30.028 1.00 11.98 120 LEU C CA 1
ATOM 3441 C C . LEU C 1 115 ? 39.282 64.745 28.952 1.00 12.90 120 LEU C C 1
ATOM 3442 O O . LEU C 1 115 ? 39.702 65.855 29.272 1.00 12.89 120 LEU C O 1
ATOM 3447 N N . LEU C 1 116 ? 38.968 64.410 27.700 1.00 13.09 121 LEU C N 1
ATOM 3448 C CA . LEU C 1 116 ? 38.886 65.418 26.651 1.00 11.29 121 LEU C CA 1
ATOM 3449 C C . 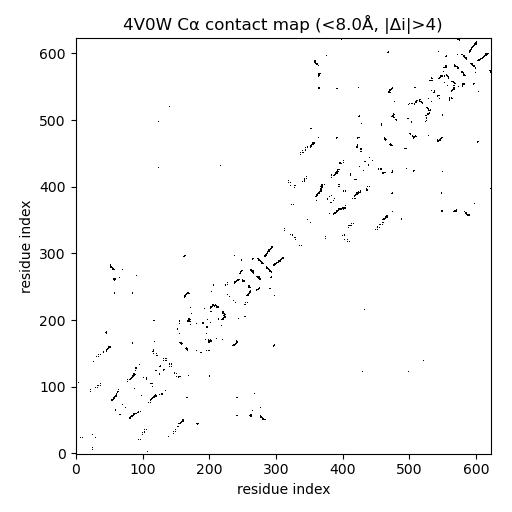LEU C 1 116 ? 37.490 65.999 26.519 1.00 11.88 121 LEU C C 1
ATOM 3450 O O . LEU C 1 116 ? 36.507 65.430 26.995 1.00 12.61 121 LEU C O 1
ATOM 3455 N N . ARG C 1 117 ? 37.407 67.132 25.829 1.00 12.07 122 ARG C N 1
ATOM 3456 C CA . ARG C 1 117 ? 36.128 67.764 25.541 1.00 12.90 122 ARG C CA 1
ATOM 3457 C C . ARG C 1 117 ? 35.452 67.128 24.320 1.00 10.90 122 ARG C C 1
ATOM 3458 O O . ARG C 1 117 ? 36.072 67.015 23.279 1.00 13.12 122 ARG C O 1
ATOM 3466 N N . GLY C 1 118 ? 34.181 66.753 24.435 1.00 13.27 123 GLY C N 1
ATOM 3467 C CA . GLY C 1 118 ? 33.387 66.366 23.273 1.00 13.22 123 GLY C CA 1
ATOM 3468 C C . GLY C 1 118 ? 32.483 67.505 22.828 1.00 12.29 123 GLY C C 1
ATOM 3469 O O . GLY C 1 118 ? 32.389 68.532 23.517 1.00 12.66 123 GLY C O 1
ATOM 3470 N N . ASN C 1 119 ? 31.796 67.340 21.699 1.00 12.64 124 ASN C N 1
ATOM 3471 C CA . ASN C 1 119 ? 30.923 68.418 21.249 1.00 13.87 124 ASN C CA 1
ATOM 3472 C C . ASN C 1 119 ? 29.706 68.576 22.178 1.00 13.85 124 ASN C C 1
ATOM 3473 O O . ASN C 1 119 ? 29.053 69.628 22.171 1.00 17.41 124 ASN C O 1
ATOM 3478 N N . HIS C 1 120 ? 29.417 67.571 23.010 1.00 14.22 125 HIS C N 1
ATOM 3479 C CA . HIS C 1 120 ? 28.306 67.705 23.944 1.00 13.65 125 HIS C CA 1
ATOM 3480 C C . HIS C 1 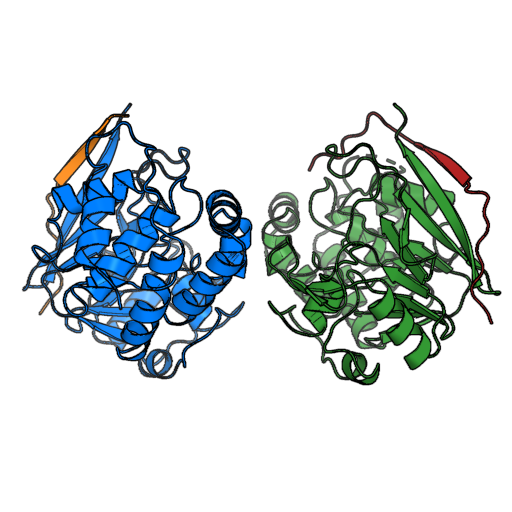120 ? 28.707 68.372 25.252 1.00 17.73 125 HIS C C 1
ATOM 3481 O O . HIS C 1 120 ? 27.846 68.674 26.077 1.00 16.41 125 HIS C O 1
ATOM 3488 N N . GLU C 1 121 ? 30.002 68.638 25.427 1.00 13.33 126 GLU C N 1
ATOM 3489 C CA . GLU C 1 121 ? 30.474 69.393 26.592 1.00 14.48 126 GLU C CA 1
ATOM 3490 C C . GLU C 1 121 ? 30.501 70.857 26.199 1.00 16.60 126 GLU C C 1
ATOM 3491 O O . GLU C 1 121 ? 31.511 71.548 26.322 1.00 17.24 126 GLU C O 1
ATOM 3497 N N A CYS C 1 122 ? 29.346 71.326 25.752 0.57 13.93 127 CYS C N 1
ATOM 3498 N N B CYS C 1 122 ? 29.374 71.295 25.654 0.43 16.21 127 CYS C N 1
ATOM 3499 C CA A CYS C 1 122 ? 29.186 72.663 25.194 0.57 18.02 127 CYS C CA 1
ATOM 3500 C CA B CYS C 1 122 ? 29.173 72.658 25.187 0.43 17.96 127 CYS C CA 1
ATOM 3501 C C A CYS C 1 122 ? 27.760 73.088 25.477 0.57 21.09 127 CYS C C 1
ATOM 3502 C C B CYS C 1 122 ? 27.764 73.038 25.603 0.43 19.36 127 CYS C C 1
ATOM 3503 O O A CYS C 1 122 ? 26.831 72.360 25.129 0.57 18.05 127 CYS C O 1
ATOM 3504 O O B CYS C 1 122 ? 26.844 72.230 25.480 0.43 19.08 127 CYS C O 1
ATOM 3509 N N . ALA C 1 123 ? 27.588 74.258 26.094 1.00 20.06 128 ALA C N 1
ATOM 3510 C CA . ALA C 1 123 ? 26.282 74.676 26.587 1.00 22.35 128 ALA C CA 1
ATOM 3511 C C . ALA C 1 123 ? 25.241 74.780 25.482 1.00 22.07 128 ALA C C 1
ATOM 3512 O O . ALA C 1 123 ? 24.077 74.469 25.706 1.00 23.45 128 ALA C O 1
ATOM 3514 N N . SER C 1 124 ? 25.649 75.219 24.297 1.00 22.92 129 SER C N 1
ATOM 3515 C CA . SER C 1 124 ? 24.708 75.362 23.194 1.00 24.57 129 SER C CA 1
ATOM 3516 C C . SER C 1 124 ? 24.144 74.009 22.750 1.00 24.18 129 SER C C 1
ATOM 3517 O O . SER C 1 124 ? 23.062 73.947 22.156 1.00 28.82 129 SER C O 1
ATOM 3520 N N . ILE C 1 125 ? 24.859 72.927 23.059 1.00 18.99 130 ILE C N 1
ATOM 3521 C CA . ILE C 1 125 ? 24.401 71.585 22.710 1.00 17.02 130 ILE C CA 1
ATOM 3522 C C . ILE C 1 125 ? 23.729 70.881 23.899 1.00 17.74 130 ILE C C 1
ATOM 3523 O O . ILE C 1 125 ? 22.619 70.349 23.770 1.00 16.60 130 ILE C O 1
ATOM 3528 N N . ASN C 1 126 ? 24.370 70.871 25.065 1.00 16.16 131 ASN C N 1
ATOM 3529 C CA . ASN C 1 126 ? 23.769 70.101 26.146 1.00 15.53 131 ASN C CA 1
ATOM 3530 C C . ASN C 1 126 ? 22.601 70.830 26.840 1.00 16.14 131 ASN C C 1
ATOM 3531 O O . ASN C 1 126 ? 21.890 70.229 27.636 1.00 18.78 131 ASN C O 1
ATOM 3536 N N . ARG C 1 127 ? 22.347 72.081 26.474 1.00 17.45 132 ARG C N 1
ATOM 3537 C CA . ARG C 1 127 ? 21.109 72.743 26.868 1.00 17.02 132 ARG C CA 1
ATOM 3538 C C . ARG C 1 127 ? 19.924 72.020 26.243 1.00 18.24 132 ARG C C 1
ATOM 3539 O O . ARG C 1 127 ? 18.850 71.931 26.838 1.00 20.65 132 ARG C O 1
ATOM 3547 N N . ILE C 1 128 ? 20.133 71.525 25.025 1.00 18.76 133 ILE C N 1
ATOM 3548 C CA . ILE C 1 128 ? 19.061 70.965 24.215 1.00 19.81 133 ILE C CA 1
ATOM 3549 C C . ILE C 1 128 ? 18.930 69.449 24.355 1.00 20.90 133 ILE C C 1
ATOM 3550 O O . ILE C 1 128 ? 17.820 68.918 24.404 1.00 23.22 133 ILE C O 1
ATOM 3555 N N . TYR C 1 129 ? 20.048 68.746 24.451 1.00 18.03 134 TYR C N 1
ATOM 3556 C CA . TYR C 1 129 ? 19.979 67.293 24.309 1.00 16.56 134 TYR C CA 1
ATOM 3557 C C . TYR C 1 129 ? 19.917 66.512 25.618 1.00 19.58 134 TYR C C 1
ATOM 3558 O O . TYR C 1 129 ? 20.114 65.294 25.624 1.00 18.38 134 TYR C O 1
ATOM 3567 N N . GLY C 1 130 ? 19.600 67.186 26.723 1.00 15.81 135 GLY C N 1
ATOM 3568 C CA . GLY C 1 130 ? 19.234 66.458 27.925 1.00 20.77 135 GLY C CA 1
ATOM 3569 C C . GLY C 1 130 ? 19.877 66.886 29.230 1.00 19.71 135 GLY C C 1
ATOM 3570 O O . GLY C 1 130 ? 19.243 66.794 30.285 1.00 19.84 135 GLY C O 1
ATOM 3571 N N . PHE C 1 131 ? 21.119 67.356 29.174 1.00 15.36 136 PHE C N 1
ATOM 3572 C CA . PHE C 1 131 ? 21.863 67.596 30.411 1.00 15.18 136 PHE C CA 1
ATOM 3573 C C . PHE C 1 131 ? 21.264 68.746 31.225 1.00 20.42 136 PHE C C 1
ATOM 3574 O O . PHE C 1 131 ? 21.110 68.636 32.438 1.00 19.04 136 PHE C O 1
ATOM 3582 N N A TYR C 1 132 ? 20.906 69.841 30.563 0.48 18.52 137 TYR C N 1
ATOM 3583 N N B TYR C 1 132 ? 20.953 69.844 30.540 0.52 18.35 137 TYR C N 1
ATOM 3584 C CA A TYR C 1 132 ? 20.280 70.952 31.271 0.48 18.41 137 TYR C CA 1
ATOM 3585 C CA B TYR C 1 132 ? 20.233 70.969 31.128 0.52 18.67 137 TYR C CA 1
ATOM 3586 C C A TYR C 1 132 ? 18.939 70.525 31.868 0.48 24.07 137 TYR C C 1
ATOM 3587 C C B TYR C 1 132 ? 18.987 70.486 31.849 0.52 23.13 137 TYR C C 1
ATOM 3588 O O A TYR C 1 132 ? 18.609 70.913 32.990 0.48 25.00 137 TYR C O 1
ATOM 3589 O O B TYR C 1 132 ? 18.778 70.786 33.025 0.52 24.48 137 TYR C O 1
ATOM 3606 N N . ASP C 1 133 ? 18.170 69.725 31.130 1.00 22.77 138 ASP C N 1
ATOM 3607 C CA . ASP C 1 133 ? 16.902 69.221 31.657 1.00 25.49 138 ASP C CA 1
ATOM 3608 C C . ASP C 1 133 ? 17.117 68.368 32.904 1.00 28.41 138 ASP C C 1
ATOM 3609 O O . ASP C 1 133 ? 16.403 68.521 33.893 1.00 29.65 138 ASP C O 1
ATOM 3614 N N . GLU C 1 134 ? 18.109 67.484 32.862 1.00 22.30 139 GLU C N 1
ATOM 3615 C CA . GLU C 1 134 ? 18.421 66.634 34.010 1.00 25.30 139 GLU C CA 1
ATOM 3616 C C . GLU C 1 134 ? 18.862 67.458 35.230 1.00 25.91 139 GLU C C 1
ATOM 3617 O O . GLU C 1 134 ? 18.455 67.189 36.365 1.00 24.05 139 GLU C O 1
ATOM 3623 N N . CYS C 1 135 ? 19.700 68.459 34.989 1.00 24.27 140 CYS C N 1
ATOM 3624 C CA . CYS C 1 135 ? 20.135 69.371 36.046 1.00 23.91 140 CYS C CA 1
ATOM 3625 C C . CYS C 1 135 ? 18.966 70.126 36.665 1.00 26.69 140 CYS C C 1
ATOM 3626 O O . CYS C 1 135 ? 18.868 70.260 37.895 1.00 26.41 140 CYS C O 1
ATOM 3629 N N . LYS C 1 136 ? 18.084 70.637 35.812 1.00 25.74 141 LYS C N 1
ATOM 3630 C CA . LYS C 1 136 ? 16.946 71.409 36.293 1.00 28.64 141 LYS C CA 1
ATOM 3631 C C . LYS C 1 136 ? 15.988 70.552 37.114 1.00 29.05 141 LYS C C 1
ATOM 3632 O O . LYS C 1 136 ? 15.443 70.998 38.129 1.00 33.71 141 LYS C O 1
ATOM 3638 N N . ARG C 1 137 ? 15.794 69.314 36.674 1.00 29.12 142 ARG C N 1
ATOM 3639 C CA . ARG C 1 137 ? 14.857 68.404 37.325 1.00 35.21 142 ARG C CA 1
ATOM 3640 C C . ARG C 1 137 ? 15.360 67.944 38.693 1.00 32.83 142 ARG C C 1
ATOM 3641 O O . ARG C 1 137 ? 14.627 67.985 39.687 1.00 33.21 142 ARG C O 1
ATOM 3649 N N . ARG C 1 138 ? 16.619 67.522 38.742 1.00 33.93 143 ARG C N 1
ATOM 3650 C CA . ARG C 1 138 ? 17.181 66.935 39.951 1.00 33.87 143 ARG C CA 1
ATOM 3651 C C . ARG C 1 138 ? 17.777 67.984 40.881 1.00 29.41 143 ARG C C 1
ATOM 3652 O O . ARG C 1 138 ? 17.767 67.813 42.098 1.00 30.27 143 ARG C O 1
ATOM 3660 N N . TYR C 1 139 ? 18.275 69.077 40.316 1.00 31.37 144 TYR C N 1
ATOM 3661 C CA . TYR C 1 139 ? 18.832 70.152 41.126 1.00 28.14 144 TYR C CA 1
ATOM 3662 C C . TYR C 1 139 ? 18.275 71.502 40.673 1.00 31.58 144 TYR C C 1
ATOM 3663 O O . TYR C 1 139 ? 17.101 71.788 40.898 1.00 36.34 144 TYR C O 1
ATOM 3672 N N . ASN C 1 140 ? 19.104 72.322 40.031 1.00 27.70 145 ASN C N 1
ATOM 3673 C CA . ASN C 1 140 ? 18.630 73.602 39.505 1.00 27.77 145 ASN C CA 1
ATOM 3674 C C . ASN C 1 140 ? 19.548 74.151 38.415 1.00 25.25 145 ASN C C 1
ATOM 3675 O O . ASN C 1 140 ? 20.568 73.536 38.093 1.00 25.12 145 ASN C O 1
ATOM 3680 N N . ILE C 1 141 ? 19.177 75.311 37.868 1.00 30.25 146 ILE C N 1
ATOM 3681 C CA . ILE C 1 141 ? 19.904 75.941 36.761 1.00 31.45 146 ILE C CA 1
ATOM 3682 C C . ILE C 1 141 ? 21.334 76.341 37.107 1.00 25.94 146 ILE C C 1
ATOM 3683 O O . ILE C 1 141 ? 22.234 76.208 36.282 1.00 24.04 146 ILE C O 1
ATOM 3688 N N . LYS C 1 142 ? 21.532 76.862 38.312 1.00 32.07 147 LYS C N 1
ATOM 3689 C CA . LYS C 1 142 ? 22.860 77.259 38.766 1.00 28.91 147 LYS C CA 1
ATOM 3690 C C . LYS C 1 142 ? 23.870 76.115 38.631 1.00 26.27 147 LYS C C 1
ATOM 3691 O O . LYS C 1 142 ? 25.025 76.341 38.274 1.00 31.33 147 LYS C O 1
ATOM 3697 N N . LEU C 1 143 ? 23.428 74.891 38.913 1.00 27.59 148 LEU C N 1
ATOM 3698 C CA . LEU C 1 143 ? 24.292 73.717 38.808 1.00 26.25 148 LEU C CA 1
ATOM 3699 C C . LEU C 1 143 ? 24.745 73.491 37.369 1.00 25.39 148 LEU C C 1
ATOM 3700 O O . LEU C 1 143 ? 25.925 73.262 37.106 1.00 21.35 148 LEU C O 1
ATOM 3705 N N . TRP C 1 144 ? 23.800 73.567 36.439 1.00 23.57 149 TRP C N 1
ATOM 3706 C CA . TRP C 1 144 ? 24.116 73.454 35.021 1.00 21.37 149 TRP C CA 1
ATOM 3707 C C . TRP C 1 144 ? 25.122 74.519 34.581 1.00 23.47 149 TRP C C 1
ATOM 3708 O O . TRP C 1 144 ? 26.071 74.212 33.858 1.00 23.10 149 TRP C O 1
ATOM 3719 N N . LYS C 1 145 ? 24.925 75.759 35.024 1.00 25.84 150 LYS C N 1
ATOM 3720 C CA . LYS C 1 145 ? 25.870 76.830 34.727 1.00 23.10 150 LYS C CA 1
ATOM 3721 C C . LYS C 1 145 ? 27.253 76.512 35.302 1.00 24.60 150 LYS C C 1
ATOM 3722 O O . LYS C 1 145 ? 28.275 76.830 34.698 1.00 21.76 150 LYS C O 1
ATOM 3728 N N . THR C 1 146 ? 27.283 75.868 36.466 1.00 25.15 151 THR C N 1
ATOM 3729 C CA . THR C 1 146 ? 28.553 75.476 37.077 1.00 19.87 151 THR C CA 1
ATOM 3730 C C . THR C 1 146 ? 29.262 74.402 36.240 1.00 18.78 151 THR C C 1
ATOM 3731 O O . THR C 1 146 ? 30.477 74.477 36.026 1.00 19.96 151 THR C O 1
ATOM 3735 N N . PHE C 1 147 ? 28.506 73.425 35.745 1.00 20.73 152 PHE C N 1
ATOM 3736 C CA . PHE C 1 147 ? 29.071 72.450 34.806 1.00 19.74 152 PHE C CA 1
ATOM 3737 C C . PHE C 1 147 ? 29.646 73.104 33.552 1.00 18.68 152 PHE C C 1
ATOM 3738 O O . PHE C 1 147 ? 30.736 72.736 33.108 1.00 19.05 152 PHE C O 1
ATOM 3746 N N . THR C 1 148 ? 28.930 74.073 32.988 1.00 20.46 153 THR C N 1
ATOM 3747 C CA . THR C 1 148 ? 29.406 74.757 31.792 1.00 22.51 153 THR C CA 1
ATOM 3748 C C . THR C 1 148 ? 30.746 75.435 32.056 1.00 23.96 153 THR C C 1
ATOM 3749 O O . THR C 1 148 ? 31.664 75.368 31.243 1.00 20.43 153 THR C O 1
ATOM 3753 N N . ASP C 1 149 ? 30.856 76.037 33.236 1.00 21.29 154 ASP C N 1
ATOM 3754 C CA . ASP C 1 149 ? 32.057 76.739 33.671 1.00 23.15 154 ASP C CA 1
ATOM 3755 C C . ASP C 1 149 ? 33.246 75.778 33.728 1.00 20.59 154 ASP C C 1
ATOM 3756 O O . ASP C 1 149 ? 34.394 76.164 33.515 1.00 27.90 154 ASP C O 1
ATOM 3761 N N . CYS C 1 150 ? 32.945 74.516 34.010 1.00 16.44 155 CYS C N 1
ATOM 3762 C CA . CYS C 1 150 ? 33.935 73.460 34.107 1.00 16.76 155 CYS C CA 1
ATOM 3763 C C . CYS C 1 150 ? 34.277 72.904 32.727 1.00 18.64 155 CYS C C 1
ATOM 3764 O O . CYS C 1 150 ? 35.448 72.788 32.359 1.00 16.45 155 CYS C O 1
ATOM 3767 N N . PHE C 1 151 ? 33.241 72.575 31.964 1.00 16.46 156 PHE C N 1
ATOM 3768 C CA . PHE C 1 151 ? 33.423 72.019 30.620 1.00 15.62 156 PHE C CA 1
ATOM 3769 C C . PHE C 1 151 ? 34.228 72.940 29.698 1.00 16.97 156 PHE C C 1
ATOM 3770 O O . PHE C 1 151 ? 34.986 72.450 28.862 1.00 17.32 156 PHE C O 1
ATOM 3778 N N . ASN C 1 152 ? 34.063 74.259 29.852 1.00 16.09 157 ASN C N 1
ATOM 3779 C CA . ASN C 1 152 ? 34.776 75.249 29.030 1.00 15.77 157 ASN C CA 1
ATOM 3780 C C . ASN C 1 152 ? 36.284 75.185 29.200 1.00 19.29 157 ASN C C 1
ATOM 3781 O O . ASN C 1 152 ? 37.027 75.814 28.450 1.00 17.68 157 ASN C O 1
ATOM 3786 N N . CYS C 1 153 ? 36.729 74.430 30.203 1.00 16.35 158 CYS C N 1
ATOM 3787 C CA . CYS C 1 153 ? 38.143 74.346 30.534 1.00 16.20 158 CYS C CA 1
ATOM 3788 C C . CYS C 1 153 ? 38.738 72.983 30.217 1.00 14.53 158 CYS C C 1
ATOM 3789 O O . CYS C 1 153 ? 39.922 72.759 30.448 1.00 16.57 158 CYS C O 1
ATOM 3792 N N . LEU C 1 154 ? 37.931 72.075 29.675 1.00 13.71 159 LEU C N 1
ATOM 3793 C CA . LEU C 1 154 ? 38.449 70.758 29.312 1.00 15.32 159 LEU C CA 1
ATOM 3794 C C . LEU C 1 154 ? 39.522 70.851 28.227 1.00 12.95 159 LEU C C 1
ATOM 3795 O O . LEU C 1 154 ? 39.446 71.705 27.330 1.00 14.41 159 LEU C O 1
ATOM 3800 N N . PRO C 1 155 ? 40.529 69.967 28.298 1.00 12.69 160 PRO C N 1
ATOM 3801 C CA . PRO C 1 155 ? 41.492 69.892 27.192 1.00 13.60 160 PRO C CA 1
ATOM 3802 C C . PRO C 1 155 ? 40.841 69.341 25.938 1.00 12.11 160 PRO C C 1
ATOM 3803 O O . PRO C 1 155 ? 39.778 68.741 26.014 1.00 12.90 160 PRO C O 1
ATOM 3807 N N . ILE C 1 156 ? 41.491 69.562 24.802 1.00 11.92 161 ILE C N 1
ATOM 3808 C CA . ILE C 1 156 ? 40.875 69.363 23.486 1.00 14.36 161 ILE C CA 1
ATOM 3809 C C . ILE C 1 156 ? 41.432 68.146 22.758 1.00 14.77 161 ILE C C 1
ATOM 3810 O O . ILE C 1 156 ? 40.743 67.520 21.944 1.00 15.77 161 ILE C O 1
ATOM 3815 N N . ALA C 1 157 ? 42.682 67.804 23.039 1.00 12.96 162 ALA C N 1
ATOM 3816 C CA . ALA C 1 157 ? 43.309 66.682 22.350 1.00 13.78 162 ALA C CA 1
ATOM 3817 C C . ALA C 1 157 ? 44.432 66.109 23.184 1.00 12.44 162 ALA C C 1
ATOM 3818 O O . ALA C 1 157 ? 44.876 66.725 24.169 1.00 13.89 162 ALA C O 1
ATOM 3820 N N . ALA C 1 158 ? 44.893 64.928 22.794 1.00 11.30 163 ALA C N 1
ATOM 3821 C CA . ALA C 1 158 ? 45.972 64.275 23.498 1.00 12.17 163 ALA C CA 1
ATOM 3822 C C . ALA C 1 158 ? 46.847 63.520 22.521 1.00 16.58 163 ALA C C 1
ATOM 3823 O O . ALA C 1 158 ? 46.372 63.021 21.504 1.00 17.88 163 ALA C O 1
ATOM 3825 N N . ILE C 1 159 ? 48.137 63.478 22.803 1.00 14.64 164 ILE C N 1
ATOM 3826 C CA . ILE C 1 159 ? 49.028 62.651 22.006 1.00 15.30 164 ILE C CA 1
ATOM 3827 C C . ILE C 1 159 ? 49.680 61.629 22.919 1.00 15.24 164 ILE C C 1
ATOM 3828 O O . ILE C 1 159 ? 50.289 61.969 23.951 1.00 16.21 164 ILE C O 1
ATOM 3833 N N . VAL C 1 160 ? 49.510 60.360 22.562 1.00 14.95 165 VAL C N 1
ATOM 3834 C CA . VAL C 1 160 ? 50.047 59.268 23.366 1.00 17.33 165 VAL C CA 1
ATOM 3835 C C . VAL C 1 160 ? 51.394 58.806 22.812 1.00 17.20 165 VAL C C 1
ATOM 3836 O O . VAL C 1 160 ? 51.462 58.316 21.681 1.00 20.16 165 VAL C O 1
ATOM 3840 N N . ASP C 1 161 ? 52.452 58.995 23.606 1.00 17.65 166 ASP C N 1
ATOM 3841 C CA . ASP C 1 161 ? 53.829 58.628 23.257 1.00 20.58 166 ASP C CA 1
ATOM 3842 C C . ASP C 1 161 ? 54.246 59.117 21.874 1.00 23.71 166 ASP C C 1
ATOM 3843 O O . ASP C 1 161 ? 54.931 58.411 21.134 1.00 24.24 166 ASP C O 1
ATOM 3848 N N . GLU C 1 162 ? 53.819 60.333 21.551 1.00 21.14 167 GLU C N 1
ATOM 3849 C CA . GLU C 1 162 ? 54.176 61.004 20.298 1.00 22.23 167 GLU C CA 1
ATOM 3850 C C . GLU C 1 162 ? 53.766 60.224 19.049 1.00 20.10 167 GLU C C 1
ATOM 3851 O O . GLU C 1 162 ? 54.272 60.500 17.966 1.00 24.36 167 GLU C O 1
ATOM 3857 N N . LYS C 1 163 ? 52.841 59.271 19.189 1.00 19.44 168 LYS C N 1
ATOM 3858 C CA . LYS C 1 163 ? 52.424 58.451 18.048 1.00 17.75 168 LYS C CA 1
ATOM 3859 C C . LYS C 1 163 ? 50.916 58.352 17.825 1.00 16.64 168 LYS C C 1
ATOM 3860 O O . LYS C 1 163 ? 50.489 58.090 16.693 1.00 18.22 168 LYS C O 1
ATOM 3866 N N . ILE C 1 164 ? 50.111 58.527 18.875 1.00 14.81 169 ILE C N 1
ATOM 3867 C CA . ILE C 1 164 ? 48.658 58.443 18.731 1.00 13.96 169 ILE C CA 1
ATOM 3868 C C . ILE C 1 164 ? 48.012 59.786 19.038 1.00 16.54 169 ILE C C 1
ATOM 3869 O O . ILE C 1 164 ? 48.084 60.266 20.168 1.00 16.50 169 ILE C O 1
ATOM 3874 N N . PHE C 1 165 ? 47.386 60.387 18.031 1.00 14.79 170 PHE C N 1
ATOM 3875 C CA . PHE C 1 165 ? 46.706 61.665 18.189 1.00 13.23 170 PHE C CA 1
ATOM 3876 C C . PHE C 1 165 ? 45.230 61.407 18.470 1.00 13.59 170 PHE C C 1
ATOM 3877 O O . PHE C 1 165 ? 44.554 60.713 17.700 1.00 14.44 170 PHE C O 1
ATOM 3885 N N . CYS C 1 166 ? 44.763 61.930 19.604 1.00 12.66 171 CYS C N 1
ATOM 3886 C CA . CYS C 1 166 ? 43.408 61.678 20.093 1.00 12.29 171 CYS C CA 1
ATOM 3887 C C . CYS C 1 166 ? 42.575 62.944 20.193 1.00 14.48 171 CYS C C 1
ATOM 3888 O O . CYS C 1 166 ? 43.032 63.944 20.743 1.00 14.44 171 CYS C O 1
ATOM 3891 N N . CYS C 1 167 ? 41.346 62.896 19.700 1.00 11.97 172 CYS C N 1
ATOM 3892 C CA . CYS C 1 167 ? 40.410 63.994 19.910 1.00 10.81 172 CYS C CA 1
ATOM 3893 C C . CYS C 1 167 ? 39.018 63.444 19.718 1.00 12.76 172 CYS C C 1
ATOM 3894 O O . CYS C 1 167 ? 38.854 62.311 19.241 1.00 14.19 172 CYS C O 1
ATOM 3897 N N . HIS C 1 168 ? 38.008 64.239 20.045 1.00 11.81 173 HIS C N 1
ATOM 3898 C CA . HIS C 1 168 ? 36.650 63.723 19.978 1.00 11.53 173 HIS C CA 1
ATOM 3899 C C . HIS C 1 168 ? 36.196 63.522 18.536 1.00 11.72 173 HIS C C 1
ATOM 3900 O O . HIS C 1 168 ? 35.741 62.438 18.162 1.00 12.19 173 HIS C O 1
ATOM 3907 N N . GLY C 1 169 ? 36.302 64.571 17.732 1.00 11.73 174 GLY C N 1
ATOM 3908 C CA . GLY C 1 169 ? 35.732 64.538 16.400 1.00 11.84 174 GLY C CA 1
ATOM 3909 C C . GLY C 1 169 ? 36.751 64.096 15.380 1.00 14.30 174 GLY C C 1
ATOM 3910 O O . GLY C 1 169 ? 36.769 62.949 14.966 1.00 14.12 174 GLY C O 1
ATOM 3911 N N . GLY C 1 170 ? 37.606 65.007 14.947 1.00 14.86 175 GLY C N 1
ATOM 3912 C CA . GLY C 1 170 ? 38.600 64.622 13.970 1.00 15.36 175 GLY C CA 1
ATOM 3913 C C . GLY C 1 170 ? 39.526 65.737 13.567 1.00 16.44 175 GLY C C 1
ATOM 3914 O O . GLY C 1 170 ? 39.742 66.682 14.313 1.00 16.41 175 GLY C O 1
ATOM 3915 N N . LEU C 1 171 ? 40.067 65.617 12.365 1.00 13.27 176 LEU C N 1
ATOM 3916 C CA . LEU C 1 171 ? 41.029 66.591 11.865 1.00 13.16 176 LEU C CA 1
ATOM 3917 C C . LEU C 1 171 ? 40.362 67.899 11.451 1.00 14.53 176 LEU C C 1
ATOM 3918 O O . LEU C 1 171 ? 39.136 68.005 11.373 1.00 16.51 176 LEU C O 1
ATOM 3923 N N . SER C 1 172 ? 41.190 68.898 11.179 1.00 14.48 177 SER C N 1
ATOM 3924 C CA . SER C 1 172 ? 40.725 70.203 10.705 1.00 15.69 177 SER C CA 1
ATOM 3925 C C . SER C 1 172 ? 41.546 70.659 9.522 1.00 17.33 177 SER C C 1
ATOM 3926 O O . SER C 1 172 ? 42.765 70.501 9.513 1.00 18.31 177 SER C O 1
ATOM 3929 N N . PRO C 1 173 ? 40.894 71.247 8.511 1.00 17.79 178 PRO C N 1
ATOM 3930 C CA . PRO C 1 173 ? 41.714 71.814 7.439 1.00 19.49 178 PRO C CA 1
ATOM 3931 C C . PRO C 1 173 ? 42.560 73.002 7.920 1.00 20.48 178 PRO C C 1
ATOM 3932 O O . PRO C 1 173 ? 43.479 73.412 7.215 1.00 23.20 178 PRO C O 1
ATOM 3936 N N . ASP C 1 174 ? 42.266 73.523 9.112 1.00 21.98 179 ASP C N 1
ATOM 3937 C CA . ASP C 1 174 ? 43.058 74.621 9.674 1.00 25.00 179 ASP C CA 1
ATOM 3938 C C . ASP C 1 174 ? 44.280 74.152 10.444 1.00 27.10 179 ASP C C 1
ATOM 3939 O O . ASP C 1 174 ? 45.152 74.961 10.768 1.00 34.83 179 ASP C O 1
ATOM 3944 N N . LEU C 1 175 ? 44.345 72.860 10.743 1.00 21.47 180 LEU C N 1
ATOM 3945 C CA . LEU C 1 175 ? 45.377 72.340 11.635 1.00 22.69 180 LEU C CA 1
ATOM 3946 C C . LEU C 1 175 ? 46.679 72.046 10.895 1.00 24.63 180 LEU C C 1
ATOM 3947 O O . LEU C 1 175 ? 46.832 70.991 10.277 1.00 24.72 180 LEU C O 1
ATOM 3952 N N . GLN C 1 176 ? 47.611 72.990 10.970 1.00 22.05 181 GLN C N 1
ATOM 3953 C CA . GLN C 1 176 ? 48.927 72.836 10.368 1.00 27.44 181 GLN C CA 1
ATOM 3954 C C . GLN C 1 176 ? 49.986 72.481 11.398 1.00 25.05 181 GLN C C 1
ATOM 3955 O O . GLN C 1 176 ? 50.961 71.797 11.090 1.00 25.36 181 GLN C O 1
ATOM 3961 N N . SER C 1 177 ? 49.799 72.972 12.618 1.00 25.88 182 SER C N 1
ATOM 3962 C CA . SER C 1 177 ? 50.789 72.807 13.671 1.00 26.24 182 SER C CA 1
ATOM 3963 C C . SER C 1 177 ? 50.105 72.529 14.995 1.00 23.50 182 SER C C 1
ATOM 3964 O O . SER C 1 177 ? 49.087 73.147 15.299 1.00 23.49 182 SER C O 1
ATOM 3967 N N . MET C 1 178 ? 50.668 71.618 15.784 1.00 23.34 183 MET C N 1
ATOM 3968 C CA . MET C 1 178 ? 50.126 71.347 17.116 1.00 23.28 183 MET C CA 1
ATOM 3969 C C . MET C 1 178 ? 50.103 72.617 17.963 1.00 23.09 183 MET C C 1
ATOM 3970 O O . MET C 1 178 ? 49.288 72.745 18.861 1.00 22.13 183 MET C O 1
ATOM 3975 N N . GLU C 1 179 ? 50.979 73.567 17.656 1.00 25.04 184 GLU C N 1
ATOM 3976 C CA . GLU C 1 179 ? 51.001 74.831 18.383 1.00 26.11 184 GLU C CA 1
ATOM 3977 C C . GLU C 1 179 ? 49.674 75.590 18.262 1.00 28.97 184 GLU C C 1
ATOM 3978 O O . GLU C 1 179 ? 49.302 76.349 19.152 1.00 25.17 184 GLU C O 1
ATOM 3984 N N . GLN C 1 180 ? 48.947 75.373 17.170 1.00 23.71 185 GLN C N 1
ATOM 3985 C CA . GLN C 1 180 ? 47.639 75.998 17.029 1.00 23.73 185 GLN C CA 1
ATOM 3986 C C . GLN C 1 180 ? 46.653 75.529 18.096 1.00 25.16 185 GLN C C 1
ATOM 3987 O O . GLN C 1 180 ? 45.779 76.279 18.515 1.00 23.11 185 GLN C O 1
ATOM 3993 N N . ILE C 1 181 ? 46.777 74.278 18.516 1.00 20.22 186 ILE C N 1
ATOM 3994 C CA . ILE C 1 181 ? 45.909 73.771 19.573 1.00 19.06 186 ILE C CA 1
ATOM 3995 C C . ILE C 1 181 ? 46.350 74.374 20.902 1.00 21.02 186 ILE C C 1
ATOM 3996 O O . ILE C 1 181 ? 45.524 74.845 21.685 1.00 20.84 186 ILE C O 1
ATOM 4001 N N . ARG C 1 182 ? 47.659 74.383 21.128 1.00 21.74 187 ARG C N 1
ATOM 4002 C CA . ARG C 1 182 ? 48.223 74.899 22.373 1.00 24.53 187 ARG C CA 1
ATOM 4003 C C . ARG C 1 182 ? 47.906 76.362 22.617 1.00 29.75 187 ARG C C 1
ATOM 4004 O O . ARG C 1 182 ? 47.843 76.799 23.766 1.00 30.23 187 ARG C O 1
ATOM 4012 N N . ARG C 1 183 ? 47.726 77.131 21.546 1.00 25.95 188 ARG C N 1
ATOM 4013 C CA . ARG C 1 183 ? 47.530 78.563 21.719 1.00 28.86 188 ARG C CA 1
ATOM 4014 C C . ARG C 1 183 ? 46.066 78.888 21.993 1.00 29.28 188 ARG C C 1
ATOM 4015 O O . ARG C 1 183 ? 45.722 80.039 22.252 1.00 37.71 188 ARG C O 1
ATOM 4023 N N . ILE C 1 184 ? 45.206 77.871 21.946 1.00 27.60 189 ILE C N 1
ATOM 4024 C CA . ILE C 1 184 ? 43.806 78.066 22.293 1.00 26.72 189 ILE C CA 1
ATOM 4025 C C . ILE C 1 184 ? 43.697 78.386 23.783 1.00 26.76 189 ILE C C 1
ATOM 4026 O O . ILE C 1 184 ? 44.173 77.621 24.628 1.00 26.63 189 ILE C O 1
ATOM 4031 N N . MET C 1 185 ? 43.097 79.530 24.099 1.00 28.61 190 MET C N 1
ATOM 4032 C CA . MET C 1 185 ? 42.955 79.947 25.489 1.00 28.37 190 MET C CA 1
ATOM 4033 C C . MET C 1 185 ? 41.674 79.391 26.095 1.00 28.45 190 MET C C 1
ATOM 4034 O O . MET C 1 185 ? 40.668 79.217 25.407 1.00 29.56 190 MET C O 1
ATOM 4039 N N . ARG C 1 186 ? 41.738 79.087 27.385 1.00 24.58 191 ARG C N 1
ATOM 4040 C CA . ARG C 1 186 ? 40.582 78.606 28.126 1.00 24.60 191 ARG C CA 1
ATOM 4041 C C . ARG C 1 186 ? 40.298 79.548 29.283 1.00 26.03 191 ARG C C 1
ATOM 4042 O O . ARG C 1 186 ? 41.217 80.187 29.794 1.00 27.61 191 ARG C O 1
ATOM 4050 N N . PRO C 1 187 ? 39.030 79.646 29.711 1.00 26.19 192 PRO C N 1
ATOM 4051 C CA . PRO C 1 187 ? 37.836 78.959 29.201 1.00 24.80 192 PRO C CA 1
ATOM 4052 C C . PRO C 1 187 ? 37.385 79.469 27.839 1.00 24.35 192 PRO C C 1
ATOM 4053 O O . PRO C 1 187 ? 37.606 80.631 27.488 1.00 25.61 192 PRO C O 1
ATOM 4057 N N . THR C 1 188 ? 36.759 78.589 27.072 1.00 22.81 193 THR C N 1
ATOM 4058 C CA . THR C 1 188 ? 36.250 78.961 25.765 1.00 22.56 193 THR C CA 1
ATOM 4059 C C . THR C 1 188 ? 34.975 78.198 25.454 1.00 25.11 193 THR C C 1
ATOM 4060 O O . THR C 1 188 ? 34.798 77.052 25.883 1.00 21.32 193 THR C O 1
ATOM 4064 N N . ASP C 1 189 ? 34.076 78.844 24.723 1.00 26.94 194 ASP C N 1
ATOM 4065 C CA . ASP C 1 189 ? 32.942 78.144 24.155 1.00 22.07 194 ASP C CA 1
ATOM 4066 C C . ASP C 1 189 ? 33.443 77.471 22.888 1.00 25.22 194 ASP C C 1
ATOM 4067 O O . ASP C 1 189 ? 34.572 77.704 22.456 1.00 28.34 194 ASP C O 1
ATOM 4072 N N . VAL C 1 190 ? 32.619 76.625 22.298 1.00 25.32 195 VAL C N 1
ATOM 4073 C CA . VAL C 1 190 ? 32.987 76.042 21.023 1.00 26.56 195 VAL C CA 1
ATOM 4074 C C . VAL C 1 190 ? 32.238 76.763 19.911 1.00 29.35 195 VAL C C 1
ATOM 4075 O O . VAL C 1 190 ? 31.008 76.774 19.886 1.00 30.51 195 VAL C O 1
ATOM 4079 N N . PRO C 1 191 ? 32.988 77.402 18.999 1.00 30.98 196 PRO C N 1
ATOM 4080 C CA . PRO C 1 191 ? 32.396 78.177 17.909 1.00 35.68 196 PRO C CA 1
ATOM 4081 C C . PRO C 1 191 ? 31.692 77.303 16.871 1.00 28.11 196 PRO C C 1
ATOM 4082 O O . PRO C 1 191 ? 31.877 76.079 16.856 1.00 25.71 196 PRO C O 1
ATOM 4086 N N . ASP C 1 192 ? 30.882 77.953 16.035 1.00 31.96 197 ASP C N 1
ATOM 4087 C CA . ASP C 1 192 ? 30.139 77.309 14.957 1.00 36.01 197 ASP C CA 1
ATOM 4088 C C . ASP C 1 192 ? 31.061 76.833 13.843 1.00 22.84 197 ASP C C 1
ATOM 4089 O O . ASP C 1 192 ? 30.662 76.031 12.998 1.00 27.48 197 ASP C O 1
ATOM 4094 N N . GLN C 1 193 ? 32.284 77.354 13.830 1.00 25.75 198 GLN C N 1
ATOM 4095 C CA . GLN C 1 193 ? 33.275 76.944 12.836 1.00 22.65 198 GLN C CA 1
ATOM 4096 C C . GLN C 1 193 ? 34.691 77.217 13.331 1.00 24.26 198 GLN C C 1
ATOM 4097 O O . GLN C 1 193 ? 34.888 77.935 14.313 1.00 24.71 198 GLN C O 1
ATOM 4103 N N . GLY C 1 194 ? 35.675 76.639 12.650 1.00 20.63 199 GLY C N 1
ATOM 4104 C CA . GLY C 1 194 ? 37.064 76.853 13.007 1.00 22.75 199 GLY C CA 1
ATOM 4105 C C . GLY C 1 194 ? 37.735 75.626 13.583 1.00 18.31 199 GLY C C 1
ATOM 4106 O O . GLY C 1 194 ? 37.136 74.555 13.646 1.00 19.08 199 GLY C O 1
ATOM 4107 N N . LEU C 1 195 ? 38.984 75.792 14.009 1.00 21.30 200 LEU C N 1
ATOM 4108 C CA . LEU C 1 195 ? 39.818 74.684 14.469 1.00 17.88 200 LEU C CA 1
ATOM 4109 C C . LEU C 1 195 ? 39.191 73.884 15.624 1.00 14.74 200 LEU C C 1
ATOM 4110 O O . LEU C 1 195 ? 39.079 72.665 15.548 1.00 15.89 200 LEU C O 1
ATOM 4115 N N . LEU C 1 196 ? 38.798 74.579 16.686 1.00 16.62 201 LEU C N 1
ATOM 4116 C CA . LEU C 1 196 ? 38.208 73.907 17.849 1.00 15.15 201 LEU C CA 1
ATOM 4117 C C . LEU C 1 196 ? 36.923 73.161 17.458 1.00 16.54 201 LEU C C 1
ATOM 4118 O O . LEU C 1 196 ? 36.721 71.995 17.825 1.00 16.69 201 LEU C O 1
ATOM 4123 N N . CYS C 1 197 ? 36.066 73.833 16.695 1.00 15.60 202 CYS C N 1
ATOM 4124 C CA . CYS C 1 197 ? 34.871 73.205 16.155 1.00 14.36 202 CYS C CA 1
ATOM 4125 C C . CYS C 1 197 ? 35.202 71.891 15.451 1.00 16.76 202 CYS C C 1
ATOM 4126 O O . CYS C 1 197 ? 34.633 70.847 15.777 1.00 14.72 202 CYS C O 1
ATOM 4129 N N . ASP C 1 198 ? 36.124 71.941 14.491 1.00 15.48 203 ASP C N 1
ATOM 4130 C CA . ASP C 1 198 ? 36.482 70.753 13.715 1.00 10.88 203 ASP C CA 1
ATOM 4131 C C . ASP C 1 198 ? 37.007 69.617 14.582 1.00 11.10 203 ASP C C 1
ATOM 4132 O O . ASP C 1 198 ? 36.664 68.466 14.379 1.00 12.02 203 ASP C O 1
ATOM 4137 N N . LEU C 1 199 ? 37.847 69.952 15.553 1.00 13.86 204 LEU C N 1
ATOM 4138 C CA . LEU C 1 199 ? 38.403 68.928 16.429 1.00 11.82 204 LEU C CA 1
ATOM 4139 C C . LEU C 1 199 ? 37.322 68.183 17.193 1.00 12.43 204 LEU C C 1
ATOM 4140 O O . LEU C 1 199 ? 37.495 67.013 17.531 1.00 16.74 204 LEU C O 1
ATOM 4145 N N . LEU C 1 200 ? 36.212 68.863 17.475 1.00 12.58 205 LEU C N 1
ATOM 4146 C CA . LEU C 1 200 ? 35.113 68.257 18.212 1.00 11.05 205 LEU C CA 1
ATOM 4147 C C . LEU C 1 200 ? 33.976 67.719 17.324 1.00 10.36 205 LEU C C 1
ATOM 4148 O O . LEU C 1 200 ? 33.110 66.996 17.826 1.00 13.01 205 LEU C O 1
ATOM 4153 N N . TRP C 1 201 ? 33.982 68.048 16.028 1.00 12.44 206 TRP C N 1
ATOM 4154 C CA . TRP C 1 201 ? 32.821 67.754 15.177 1.00 13.32 206 TRP C CA 1
ATOM 4155 C C . TRP C 1 201 ? 33.074 66.988 13.873 1.00 10.81 206 TRP C C 1
ATOM 4156 O O . TRP C 1 201 ? 32.141 66.400 13.335 1.00 12.64 206 TRP C O 1
ATOM 4167 N N . SER C 1 202 ? 34.289 67.032 13.332 1.00 12.62 207 SER C N 1
ATOM 4168 C CA . SER C 1 202 ? 34.496 66.473 11.987 1.00 13.37 207 SER C CA 1
ATOM 4169 C C . SER C 1 202 ? 34.451 64.940 11.970 1.00 12.24 207 SER C C 1
ATOM 4170 O O . SER C 1 202 ? 34.575 64.290 13.005 1.00 11.82 207 SER C O 1
ATOM 4173 N N . ASP C 1 203 ? 34.253 64.371 10.779 1.00 11.50 208 ASP C N 1
ATOM 4174 C CA . ASP C 1 203 ? 34.152 62.926 10.597 1.00 12.51 208 ASP C CA 1
ATOM 4175 C C . ASP C 1 203 ? 34.998 62.469 9.416 1.00 11.08 208 ASP C C 1
ATOM 4176 O O . ASP C 1 203 ? 35.120 63.180 8.420 1.00 13.61 208 ASP C O 1
ATOM 4181 N N . PRO C 1 204 ? 35.538 61.258 9.495 1.00 11.72 209 PRO C N 1
ATOM 4182 C CA . PRO C 1 204 ? 36.144 60.650 8.311 1.00 13.86 209 PRO C CA 1
ATOM 4183 C C . PRO C 1 204 ? 35.065 60.166 7.349 1.00 15.12 209 PRO C C 1
ATOM 4184 O O . PRO C 1 204 ? 33.964 59.836 7.785 1.00 17.34 209 PRO C O 1
ATOM 4188 N N . ASP C 1 205 ? 35.377 60.109 6.056 1.00 13.41 210 ASP C N 1
ATOM 4189 C CA . ASP C 1 205 ? 34.419 59.622 5.073 1.00 16.04 210 ASP C CA 1
ATOM 4190 C C . ASP C 1 205 ? 35.157 58.886 3.953 1.00 16.71 210 ASP C C 1
ATOM 4191 O O . ASP C 1 205 ? 36.141 59.404 3.423 1.00 18.68 210 ASP C O 1
ATOM 4196 N N . LYS C 1 206 ? 34.676 57.692 3.608 1.00 19.54 211 LYS C N 1
ATOM 4197 C CA . LYS C 1 206 ? 35.327 56.835 2.623 1.00 22.95 211 LYS C CA 1
ATOM 4198 C C . LYS C 1 206 ? 35.191 57.398 1.214 1.00 25.52 211 LYS C C 1
ATOM 4199 O O . LYS C 1 206 ? 35.985 57.076 0.331 1.00 26.38 211 LYS C O 1
ATOM 4205 N N . ASP C 1 207 ? 34.192 58.249 1.008 1.00 21.16 212 ASP C N 1
ATOM 4206 C CA . ASP C 1 207 ? 33.864 58.678 -0.347 1.00 24.03 212 ASP C CA 1
ATOM 4207 C C . ASP C 1 207 ? 34.365 60.079 -0.684 1.00 24.97 212 ASP C C 1
ATOM 4208 O O . ASP C 1 207 ? 34.318 60.485 -1.845 1.00 33.11 212 ASP C O 1
ATOM 4213 N N . VAL C 1 208 ? 34.857 60.811 0.306 1.00 21.95 213 VAL C N 1
ATOM 4214 C CA . VAL C 1 208 ? 35.368 62.157 0.051 1.00 20.41 213 VAL C CA 1
ATOM 4215 C C . VAL C 1 208 ? 36.848 62.100 -0.357 1.00 23.10 213 VAL C C 1
ATOM 4216 O O . VAL C 1 208 ? 37.610 61.262 0.137 1.00 22.85 213 VAL C O 1
ATOM 4220 N N . LEU C 1 209 ? 37.238 62.952 -1.305 1.00 22.92 214 LEU C N 1
ATOM 4221 C CA . LEU C 1 209 ? 38.648 63.139 -1.621 1.00 21.98 214 LEU C CA 1
ATOM 4222 C C . LEU C 1 209 ? 39.046 64.535 -1.169 1.00 19.12 214 LEU C C 1
ATOM 4223 O O . LEU C 1 209 ? 38.585 65.530 -1.742 1.00 23.68 214 LEU C O 1
ATOM 4228 N N . GLY C 1 210 ? 39.885 64.599 -0.142 1.00 18.57 215 GLY C N 1
ATOM 4229 C CA . GLY C 1 210 ? 40.225 65.858 0.501 1.00 17.42 215 GLY C CA 1
ATOM 4230 C C . GLY C 1 210 ? 39.221 66.184 1.582 1.00 17.95 215 GLY C C 1
ATOM 4231 O O . GLY C 1 210 ? 38.921 65.344 2.434 1.00 17.26 215 GLY C O 1
ATOM 4232 N N . TRP C 1 211 ? 38.714 67.411 1.556 1.00 16.80 216 TRP C N 1
ATOM 4233 C CA . TRP C 1 211 ? 37.726 67.858 2.529 1.00 15.58 216 TRP C CA 1
ATOM 4234 C C . TRP C 1 211 ? 36.371 67.998 1.858 1.00 15.42 216 TRP C C 1
ATOM 4235 O O . TRP C 1 211 ? 36.292 68.300 0.673 1.00 17.33 216 TRP C O 1
ATOM 4246 N N . GLY C 1 212 ? 35.309 67.794 2.631 1.00 14.70 217 GLY C N 1
ATOM 4247 C CA . GLY C 1 212 ? 33.972 67.976 2.100 1.00 16.69 217 GLY C CA 1
ATOM 4248 C C . GLY C 1 212 ? 33.060 68.512 3.180 1.00 15.77 217 GLY C C 1
ATOM 4249 O O . GLY C 1 212 ? 33.421 68.540 4.346 1.00 14.36 217 GLY C O 1
ATOM 4250 N N . GLU C 1 213 ? 31.866 68.942 2.799 1.00 22.30 218 GLU C N 1
ATOM 4251 C CA . GLU C 1 213 ? 30.925 69.420 3.797 1.00 20.87 218 GLU C CA 1
ATOM 4252 C C . GLU C 1 213 ? 30.280 68.255 4.532 1.00 22.42 218 GLU C C 1
ATOM 4253 O O . GLU C 1 213 ? 29.976 67.220 3.952 1.00 27.66 218 GLU C O 1
ATOM 4259 N N . ASN C 1 214 ? 30.104 68.442 5.830 1.00 19.01 219 ASN C N 1
ATOM 4260 C CA . ASN C 1 214 ? 29.578 67.416 6.709 1.00 16.60 219 ASN C CA 1
ATOM 4261 C C . ASN C 1 214 ? 28.045 67.452 6.745 1.00 18.05 219 ASN C C 1
ATOM 4262 O O . ASN C 1 214 ? 27.459 68.527 6.898 1.00 20.01 219 ASN C O 1
ATOM 4267 N N . ASP C 1 215 ? 27.406 66.288 6.593 1.00 21.10 220 ASP C N 1
ATOM 4268 C CA . ASP C 1 215 ? 25.939 66.161 6.651 1.00 25.05 220 ASP C CA 1
ATOM 4269 C C . ASP C 1 215 ? 25.326 66.686 7.951 1.00 19.85 220 ASP C C 1
ATOM 4270 O O . ASP C 1 215 ? 24.138 67.009 7.993 1.00 24.37 220 ASP C O 1
ATOM 4275 N N . ARG C 1 216 ? 26.123 66.744 9.013 1.00 16.96 221 ARG C N 1
ATOM 4276 C CA . ARG C 1 216 ? 25.653 67.286 10.288 1.00 17.14 221 ARG C CA 1
ATOM 4277 C C . ARG C 1 216 ? 25.279 68.761 10.193 1.00 22.35 221 ARG C C 1
ATOM 4278 O O . ARG C 1 216 ? 24.530 69.261 11.030 1.00 20.73 221 ARG C O 1
ATOM 4286 N N . GLY C 1 217 ? 25.818 69.460 9.195 1.00 18.26 222 GLY C N 1
ATOM 4287 C CA . GLY C 1 217 ? 25.618 70.896 9.082 1.00 17.44 222 GLY C CA 1
ATOM 4288 C C . GLY C 1 217 ? 26.650 71.711 9.844 1.00 19.66 222 GLY C C 1
ATOM 4289 O O . GLY C 1 217 ? 26.586 72.943 9.879 1.00 22.23 222 GLY C O 1
ATOM 4290 N N . VAL C 1 218 ? 27.600 71.011 10.447 1.00 17.76 223 VAL C N 1
ATOM 4291 C CA . VAL C 1 218 ? 28.700 71.596 11.205 1.00 17.46 223 VAL C CA 1
ATOM 4292 C C . VAL C 1 218 ? 29.982 70.947 10.706 1.00 14.45 223 VAL C C 1
ATOM 4293 O O . VAL C 1 218 ? 30.007 69.739 10.499 1.00 15.47 223 VAL C O 1
ATOM 4297 N N . SER C 1 219 ? 31.027 71.739 10.510 1.00 15.48 224 SER C N 1
ATOM 4298 C CA . SER C 1 219 ? 32.361 71.216 10.214 1.00 13.23 224 SER C CA 1
ATOM 4299 C C . SER C 1 219 ? 32.423 70.424 8.907 1.00 13.91 224 SER C C 1
ATOM 4300 O O . SER C 1 219 ? 31.659 70.693 7.968 1.00 16.61 224 SER C O 1
ATOM 4303 N N . PHE C 1 220 ? 33.344 69.466 8.852 1.00 13.13 225 PHE C N 1
ATOM 4304 C CA . PHE C 1 220 ? 33.691 68.819 7.582 1.00 14.45 225 PHE C CA 1
ATOM 4305 C C . PHE C 1 220 ? 33.772 67.311 7.647 1.00 12.54 225 PHE C C 1
ATOM 4306 O O . PHE C 1 220 ? 33.751 66.709 8.723 1.00 13.01 225 PHE C O 1
ATOM 4314 N N . THR C 1 221 ? 33.882 66.711 6.465 1.00 12.38 226 THR C N 1
ATOM 4315 C CA . THR C 1 221 ? 34.382 65.359 6.330 1.00 12.09 226 THR C CA 1
ATOM 4316 C C . THR C 1 221 ? 35.779 65.403 5.734 1.00 13.67 226 THR C C 1
ATOM 4317 O O . THR C 1 221 ? 36.143 66.364 5.058 1.00 14.63 226 THR C O 1
ATOM 4321 N N . PHE C 1 222 ? 36.551 64.353 5.987 1.00 13.83 227 PHE C N 1
ATOM 4322 C CA . PHE C 1 222 ? 37.890 64.233 5.422 1.00 14.85 227 PHE C CA 1
ATOM 4323 C C . PHE C 1 222 ? 38.152 62.795 5.015 1.00 11.85 227 PHE C C 1
ATOM 4324 O O . PHE C 1 222 ? 37.651 61.847 5.639 1.00 12.82 227 PHE C O 1
ATOM 4332 N N . GLY C 1 223 ? 38.938 62.629 3.955 1.00 14.84 228 GLY C N 1
ATOM 4333 C CA . GLY C 1 223 ? 39.209 61.310 3.417 1.00 15.38 228 GLY C CA 1
ATOM 4334 C C . GLY C 1 223 ? 40.494 60.670 3.903 1.00 13.98 228 GLY C C 1
ATOM 4335 O O . GLY C 1 223 ? 41.213 61.222 4.751 1.00 15.68 228 GLY C O 1
ATOM 4336 N N . ALA C 1 224 ? 40.784 59.506 3.332 1.00 16.24 229 ALA C N 1
ATOM 4337 C CA . ALA C 1 224 ? 41.905 58.687 3.772 1.00 16.52 229 ALA C CA 1
ATOM 4338 C C . ALA C 1 224 ? 43.257 59.312 3.480 1.00 21.65 229 ALA C C 1
ATOM 4339 O O . ALA C 1 224 ? 44.201 59.108 4.236 1.00 20.04 229 ALA C O 1
ATOM 4341 N N . GLU C 1 225 ? 43.381 60.048 2.378 1.00 20.12 230 GLU C N 1
ATOM 4342 C CA . GLU C 1 225 ? 44.676 60.635 2.076 1.00 18.34 230 GLU C CA 1
ATOM 4343 C C . GLU C 1 225 ? 44.944 61.842 2.975 1.00 18.43 230 GLU C C 1
ATOM 4344 O O . GLU C 1 225 ? 46.095 62.136 3.281 1.00 20.45 230 GLU C O 1
ATOM 4350 N N . VAL C 1 226 ? 43.887 62.514 3.433 1.00 16.41 231 VAL C N 1
ATOM 4351 C CA . VAL C 1 226 ? 44.065 63.574 4.427 1.00 19.27 231 VAL C CA 1
ATOM 4352 C C . VAL C 1 226 ? 44.705 62.995 5.698 1.00 18.80 231 VAL C C 1
ATOM 4353 O O . VAL C 1 226 ? 45.641 63.570 6.261 1.00 19.06 231 VAL C O 1
ATOM 4357 N N . VAL C 1 227 ? 44.208 61.840 6.125 1.00 16.71 232 VAL C N 1
ATOM 4358 C CA . VAL C 1 227 ? 44.731 61.149 7.308 1.00 12.94 232 VAL C CA 1
ATOM 4359 C C . VAL C 1 227 ? 46.201 60.775 7.106 1.00 16.62 232 VAL C C 1
ATOM 4360 O O . VAL C 1 227 ? 47.046 61.048 7.964 1.00 19.10 232 VAL C O 1
ATOM 4364 N N . ALA C 1 228 ? 46.506 60.164 5.962 1.00 17.48 233 ALA C N 1
ATOM 4365 C CA . ALA C 1 228 ? 47.874 59.756 5.659 1.00 17.53 233 ALA C CA 1
ATOM 4366 C C . ALA C 1 228 ? 48.849 60.936 5.699 1.00 19.79 233 ALA C C 1
ATOM 4367 O O . ALA C 1 228 ? 49.918 60.853 6.308 1.00 23.39 233 ALA C O 1
ATOM 4369 N N . LYS C 1 229 ? 48.481 62.027 5.033 1.00 22.51 234 LYS C N 1
ATOM 4370 C CA . LYS C 1 229 ? 49.328 63.211 4.980 1.00 20.61 234 LYS C CA 1
ATOM 4371 C C . LYS C 1 229 ? 49.542 63.795 6.374 1.00 21.47 234 LYS C C 1
ATOM 4372 O O . LYS C 1 229 ? 50.657 64.182 6.727 1.00 25.71 234 LYS C O 1
ATOM 4378 N N . PHE C 1 230 ? 48.480 63.824 7.173 1.00 20.63 235 PHE C N 1
ATOM 4379 C CA . PHE C 1 230 ? 48.563 64.350 8.526 1.00 18.04 235 PHE C CA 1
ATOM 4380 C C . PHE C 1 230 ? 49.504 63.483 9.356 1.00 23.28 235 PHE C C 1
ATOM 4381 O O . PHE C 1 230 ? 50.394 63.999 10.026 1.00 21.14 235 PHE C O 1
ATOM 4389 N N . LEU C 1 231 ? 49.321 62.166 9.296 1.00 16.86 236 LEU C N 1
ATOM 4390 C CA . LEU C 1 231 ? 50.208 61.261 10.027 1.00 19.35 236 LEU C CA 1
ATOM 4391 C C . LEU C 1 231 ? 51.668 61.399 9.615 1.00 20.54 236 LEU C C 1
ATOM 4392 O O . LEU C 1 231 ? 52.564 61.396 10.467 1.00 23.83 236 LEU C O 1
ATOM 4397 N N . HIS C 1 232 ? 51.927 61.501 8.315 1.00 20.24 237 HIS C N 1
ATOM 4398 C CA . HIS C 1 232 ? 53.305 61.595 7.855 1.00 22.47 237 HIS C CA 1
ATOM 4399 C C . HIS C 1 232 ? 53.919 62.927 8.270 1.00 25.46 237 HIS C C 1
ATOM 4400 O O . HIS C 1 232 ? 55.077 62.985 8.695 1.00 25.35 237 HIS C O 1
ATOM 4407 N N . LYS C 1 233 ? 53.133 63.992 8.153 1.00 24.31 238 LYS C N 1
ATOM 4408 C CA . LYS C 1 233 ? 53.613 65.322 8.487 1.00 27.27 238 LYS C CA 1
ATOM 4409 C C . LYS C 1 233 ? 54.056 65.401 9.941 1.00 26.76 238 LYS C C 1
ATOM 4410 O O . LYS C 1 233 ? 55.133 65.916 10.236 1.00 27.87 238 LYS C O 1
ATOM 4416 N N . HIS C 1 234 ? 53.240 64.869 10.842 1.00 29.83 239 HIS C N 1
ATOM 4417 C CA . HIS C 1 234 ? 53.487 65.013 12.271 1.00 27.00 239 HIS C CA 1
ATOM 4418 C C . HIS C 1 234 ? 54.132 63.778 12.897 1.00 27.12 239 HIS C C 1
ATOM 4419 O O . HIS C 1 234 ? 54.198 63.664 14.123 1.00 29.55 239 HIS C O 1
ATOM 4426 N N . ASP C 1 235 ? 54.622 62.879 12.046 1.00 27.50 240 ASP C N 1
ATOM 4427 C CA . ASP C 1 235 ? 55.265 61.634 12.470 1.00 28.07 240 ASP C CA 1
ATOM 4428 C C . ASP C 1 235 ? 54.434 60.891 13.507 1.00 27.58 240 ASP C C 1
ATOM 4429 O O . ASP C 1 235 ? 54.930 60.514 14.570 1.00 28.54 240 ASP C O 1
ATOM 4434 N N . LEU C 1 236 ? 53.162 60.700 13.178 1.00 23.53 241 LEU C N 1
ATOM 4435 C CA . LEU C 1 236 ? 52.235 59.938 14.008 1.00 21.63 241 LEU C CA 1
ATOM 4436 C C . LEU C 1 236 ? 51.906 58.601 13.348 1.00 20.88 241 LEU C C 1
ATOM 4437 O O . LEU C 1 236 ? 52.119 58.434 12.147 1.00 24.61 241 LEU C O 1
ATOM 4442 N N . ASP C 1 237 ? 51.382 57.655 14.126 1.00 19.98 242 ASP C N 1
ATOM 4443 C CA . ASP C 1 237 ? 50.981 56.350 13.592 1.00 19.58 242 ASP C CA 1
ATOM 4444 C C . ASP C 1 237 ? 49.466 56.173 13.503 1.00 19.05 242 ASP C C 1
ATOM 4445 O O . ASP C 1 237 ? 48.972 55.415 12.658 1.00 20.58 242 ASP C O 1
ATOM 4450 N N . LEU C 1 238 ? 48.723 56.851 14.373 1.00 17.14 243 LEU C N 1
ATOM 4451 C CA . LEU C 1 238 ? 47.297 56.587 14.500 1.00 15.84 243 LEU C CA 1
ATOM 4452 C C . LEU C 1 238 ? 46.533 57.825 14.929 1.00 15.43 243 LEU C C 1
ATOM 4453 O O . LEU C 1 238 ? 47.013 58.596 15.759 1.00 15.92 243 LEU C O 1
ATOM 4458 N N . ILE C 1 239 ? 45.350 58.019 14.356 1.00 14.32 244 ILE C N 1
ATOM 4459 C CA . ILE C 1 239 ? 44.373 58.953 14.912 1.00 14.17 244 ILE C CA 1
ATOM 4460 C C . ILE C 1 239 ? 43.308 58.153 15.639 1.00 12.45 244 ILE C C 1
ATOM 4461 O O . ILE C 1 239 ? 42.763 57.197 15.078 1.00 13.21 244 ILE C O 1
ATOM 4466 N N . CYS C 1 240 ? 43.031 58.525 16.888 1.00 12.38 245 CYS C N 1
ATOM 4467 C CA . CYS C 1 240 ? 42.031 57.859 17.696 1.00 13.21 245 CYS C CA 1
ATOM 4468 C C . CYS C 1 240 ? 40.953 58.868 18.066 1.00 11.33 245 CYS C C 1
ATOM 4469 O O . CYS C 1 240 ? 41.242 59.878 18.701 1.00 15.16 245 CYS C O 1
ATOM 4472 N N . ARG C 1 241 ? 39.728 58.622 17.614 1.00 10.48 246 ARG C N 1
ATOM 4473 C CA . ARG C 1 241 ? 38.626 59.561 17.832 1.00 11.50 246 ARG C CA 1
ATOM 4474 C C . ARG C 1 241 ? 37.345 58.789 18.155 1.00 11.39 246 ARG C C 1
ATOM 4475 O O . ARG C 1 241 ? 37.364 57.564 18.259 1.00 11.54 246 ARG C O 1
ATOM 4483 N N . ALA C 1 242 ? 36.258 59.527 18.362 1.00 11.06 247 ALA C N 1
ATOM 4484 C CA . ALA C 1 242 ? 35.004 58.955 18.835 1.00 12.34 247 ALA C CA 1
ATOM 4485 C C . ALA C 1 242 ? 33.872 59.497 17.957 1.00 11.15 247 ALA C C 1
ATOM 4486 O O . ALA C 1 242 ? 33.965 59.434 16.728 1.00 12.88 247 ALA C O 1
ATOM 4488 N N . HIS C 1 243 ? 32.796 59.980 18.574 1.00 10.98 248 HIS C N 1
ATOM 4489 C CA . HIS C 1 243 ? 31.839 60.887 17.910 1.00 14.23 248 HIS C CA 1
ATOM 4490 C C . HIS C 1 243 ? 30.842 60.194 16.974 1.00 16.09 248 HIS C C 1
ATOM 4491 O O . HIS C 1 243 ? 29.765 60.737 16.720 1.00 23.90 248 HIS C O 1
ATOM 4498 N N . GLN C 1 244 ? 31.169 59.006 16.467 1.00 13.09 249 GLN C N 1
ATOM 4499 C CA . GLN C 1 244 ? 30.216 58.270 15.641 1.00 13.63 249 GLN C CA 1
ATOM 4500 C C . GLN C 1 244 ? 29.878 56.903 16.210 1.00 13.02 249 GLN C C 1
ATOM 4501 O O . GLN C 1 244 ? 30.765 56.176 16.642 1.00 16.97 249 GLN C O 1
ATOM 4507 N N . VAL C 1 245 ? 28.588 56.574 16.233 1.00 14.46 250 VAL C N 1
ATOM 4508 C CA . VAL C 1 245 ? 28.148 55.239 16.614 1.00 16.17 250 VAL C CA 1
ATOM 4509 C C . VAL C 1 245 ? 28.656 54.245 15.595 1.00 19.41 250 VAL C C 1
ATOM 4510 O O . VAL C 1 245 ? 28.476 54.427 14.387 1.00 20.59 250 VAL C O 1
ATOM 4514 N N . VAL C 1 246 ? 29.312 53.198 16.076 1.00 16.24 251 VAL C N 1
ATOM 4515 C CA . VAL C 1 246 ? 29.795 52.144 15.198 1.00 14.48 251 VAL C CA 1
ATOM 4516 C C . VAL C 1 246 ? 29.369 50.804 15.789 1.00 18.98 251 VAL C C 1
ATOM 4517 O O . VAL C 1 246 ? 29.427 50.615 17.006 1.00 19.04 251 VAL C O 1
ATOM 4521 N N . GLU C 1 247 ? 28.934 49.895 14.921 1.00 20.92 252 GLU C N 1
ATOM 4522 C CA . GLU C 1 247 ? 28.220 48.684 15.332 1.00 20.49 252 GLU C CA 1
ATOM 4523 C C . GLU C 1 247 ? 28.983 47.828 16.343 1.00 24.69 252 GLU C C 1
ATOM 4524 O O . GLU C 1 247 ? 28.379 47.271 17.262 1.00 26.74 252 GLU C O 1
ATOM 4530 N N . ASP C 1 248 ? 30.300 47.724 16.181 1.00 19.50 253 ASP C N 1
ATOM 4531 C CA . ASP C 1 248 ? 31.080 46.835 17.044 1.00 25.44 253 ASP C CA 1
ATOM 4532 C C . ASP C 1 248 ? 31.868 47.604 18.103 1.00 16.99 253 ASP C C 1
ATOM 4533 O O . ASP C 1 248 ? 32.738 47.053 18.767 1.00 23.80 253 ASP C O 1
ATOM 4538 N N . GLY C 1 249 ? 31.552 48.879 18.269 1.00 15.34 254 GLY C N 1
ATOM 4539 C CA . GLY C 1 249 ? 32.177 49.670 19.307 1.00 13.82 254 GLY C CA 1
ATOM 4540 C C . GLY C 1 249 ? 33.456 50.345 18.849 1.00 14.73 254 GLY C C 1
ATOM 4541 O O . GLY C 1 249 ? 33.867 51.357 19.406 1.00 14.03 254 GLY C O 1
ATOM 4542 N N . TYR C 1 250 ? 34.112 49.751 17.857 1.00 13.32 255 TYR C N 1
ATOM 4543 C CA . TYR C 1 250 ? 35.282 50.366 17.254 1.00 14.09 255 TYR C CA 1
ATOM 4544 C C . TYR C 1 250 ? 35.228 50.087 15.758 1.00 13.76 255 TYR C C 1
ATOM 4545 O O . TYR C 1 250 ? 34.629 49.098 15.310 1.00 17.76 255 TYR C O 1
ATOM 4554 N N . GLU C 1 251 ? 35.842 50.978 14.993 1.00 12.79 256 GLU C N 1
ATOM 4555 C CA . GLU C 1 251 ? 35.901 50.800 13.552 1.00 14.20 256 GLU C CA 1
ATOM 4556 C C . GLU C 1 251 ? 37.117 51.499 12.971 1.00 12.66 256 GLU C C 1
ATOM 4557 O O . GLU C 1 251 ? 37.372 52.666 13.271 1.00 13.49 256 GLU C O 1
ATOM 4563 N N . PHE C 1 252 ? 37.844 50.778 12.131 1.00 15.79 257 PHE C N 1
ATOM 4564 C CA . PHE C 1 252 ? 39.015 51.325 11.464 1.00 15.69 257 PHE C CA 1
ATOM 4565 C C . PHE C 1 252 ? 38.646 52.099 10.212 1.00 16.43 257 PHE C C 1
ATOM 4566 O O . PHE C 1 252 ? 37.621 51.838 9.554 1.00 17.23 257 PHE C O 1
ATOM 4574 N N . PHE C 1 253 ? 39.521 53.033 9.881 1.00 14.55 258 PHE C N 1
ATOM 4575 C CA . PHE C 1 253 ? 39.408 53.842 8.677 1.00 16.55 258 PHE C CA 1
ATOM 4576 C C . PHE C 1 253 ? 40.800 53.977 8.051 1.00 15.58 258 PHE C C 1
ATOM 4577 O O . PHE C 1 253 ? 41.807 53.992 8.767 1.00 14.69 258 PHE C O 1
ATOM 4585 N N . ALA C 1 254 ? 40.861 54.050 6.724 1.00 18.40 259 ALA C N 1
ATOM 4586 C CA . ALA C 1 254 ? 42.127 54.286 6.029 1.00 20.53 259 ALA C CA 1
ATOM 4587 C C . ALA C 1 254 ? 43.220 53.278 6.397 1.00 23.02 259 ALA C C 1
ATOM 4588 O O . ALA C 1 254 ? 44.312 53.671 6.805 1.00 22.19 259 ALA C O 1
ATOM 4590 N N . LYS C 1 255 ? 42.914 51.991 6.247 1.00 20.59 260 LYS C N 1
ATOM 4591 C CA . LYS C 1 255 ? 43.875 50.907 6.497 1.00 22.12 260 LYS C CA 1
ATOM 4592 C C . LYS C 1 255 ? 44.493 51.013 7.898 1.00 27.51 260 LYS C C 1
ATOM 4593 O O . LYS C 1 255 ? 45.715 50.989 8.060 1.00 29.54 260 LYS C O 1
ATOM 4599 N N . ARG C 1 256 ? 43.619 51.149 8.883 1.00 23.18 261 ARG C N 1
ATOM 4600 C CA . ARG C 1 256 ? 43.976 51.230 10.307 1.00 21.19 261 ARG C CA 1
ATOM 4601 C C . ARG C 1 256 ? 44.824 52.450 10.700 1.00 20.93 261 ARG C C 1
ATOM 4602 O O . ARG C 1 256 ? 45.457 52.451 11.755 1.00 19.89 261 ARG C O 1
ATOM 4610 N N . GLN C 1 257 ? 44.828 53.486 9.867 1.00 17.88 262 GLN C N 1
ATOM 4611 C CA . GLN C 1 257 ? 45.478 54.745 10.243 1.00 16.79 262 GLN C CA 1
ATOM 4612 C C . GLN C 1 257 ? 44.612 55.602 11.165 1.00 19.25 262 GLN C C 1
ATOM 4613 O O . GLN C 1 257 ? 45.094 56.542 11.802 1.00 15.21 262 GLN C O 1
ATOM 4619 N N . LEU C 1 258 ? 43.326 55.283 11.225 1.00 13.06 263 LEU C N 1
ATOM 4620 C CA . LEU C 1 258 ? 42.413 55.962 12.128 1.00 12.04 263 LEU C CA 1
ATOM 4621 C C . LEU C 1 258 ? 41.478 54.930 12.746 1.00 13.77 263 LEU C C 1
ATOM 4622 O O . LEU C 1 258 ? 41.113 53.945 12.099 1.00 14.10 263 LEU C O 1
ATOM 4627 N N . VAL C 1 259 ? 41.115 55.138 14.007 1.00 13.35 264 VAL C N 1
ATOM 4628 C CA . VAL C 1 259 ? 40.105 54.282 14.626 1.00 11.84 264 VAL C CA 1
ATOM 4629 C C . VAL C 1 259 ? 39.071 55.150 15.343 1.00 11.69 264 VAL C C 1
ATOM 4630 O O . VAL C 1 259 ? 39.404 56.180 15.943 1.00 12.47 264 VAL C O 1
ATOM 4634 N N . THR C 1 260 ? 37.812 54.743 15.216 1.00 13.13 265 THR C N 1
ATOM 4635 C CA . THR C 1 260 ? 36.691 55.355 15.920 1.00 12.92 265 THR C CA 1
ATOM 4636 C C . THR C 1 260 ? 36.341 54.439 17.072 1.00 11.89 265 THR C C 1
ATOM 4637 O O . THR C 1 260 ? 36.167 53.232 16.875 1.00 14.40 265 THR C O 1
ATOM 4641 N N . LEU C 1 261 ? 36.227 55.025 18.260 1.00 11.49 266 LEU C N 1
ATOM 4642 C CA . LEU C 1 261 ? 35.797 54.328 19.468 1.00 11.92 266 LEU C CA 1
ATOM 4643 C C . LEU C 1 261 ? 34.477 54.891 19.957 1.00 14.39 266 LEU C C 1
ATOM 4644 O O . LEU C 1 261 ? 34.296 56.108 20.028 1.00 13.32 266 LEU C O 1
ATOM 4649 N N . PHE C 1 262 ? 33.556 54.012 20.326 1.00 12.20 267 PHE C N 1
ATOM 4650 C CA . PHE C 1 262 ? 32.253 54.446 20.819 1.00 11.01 267 PHE C CA 1
ATOM 4651 C C . PHE C 1 262 ? 31.904 53.543 21.998 1.00 11.76 267 PHE C C 1
ATOM 4652 O O . PHE C 1 262 ? 31.939 52.321 21.874 1.00 13.42 267 PHE C O 1
ATOM 4660 N N . SER C 1 263 ? 31.585 54.122 23.154 1.00 11.52 268 SER C N 1
ATOM 4661 C CA . SER C 1 263 ? 31.553 53.310 24.371 1.00 12.04 268 SER C CA 1
ATOM 4662 C C . SER C 1 263 ? 30.197 53.325 25.084 1.00 15.73 268 SER C C 1
ATOM 4663 O O . SER C 1 263 ? 30.097 53.012 26.265 1.00 15.99 268 SER C O 1
ATOM 4666 N N . ALA C 1 264 ? 29.150 53.671 24.345 1.00 12.88 269 ALA C N 1
ATOM 4667 C CA . ALA C 1 264 ? 27.790 53.626 24.850 1.00 14.92 269 ALA C CA 1
ATOM 4668 C C . ALA C 1 264 ? 27.031 52.504 24.170 1.00 15.38 269 ALA C C 1
ATOM 4669 O O . ALA C 1 264 ? 26.501 52.710 23.078 1.00 15.48 269 ALA C O 1
ATOM 4671 N N . PRO C 1 265 ? 26.981 51.314 24.800 1.00 16.68 270 PRO C N 1
ATOM 4672 C CA . PRO C 1 265 ? 26.268 50.175 24.202 1.00 18.36 270 PRO C CA 1
ATOM 4673 C C . PRO C 1 265 ? 24.781 50.444 24.033 1.00 20.91 270 PRO C C 1
ATOM 4674 O O . PRO C 1 265 ? 24.209 51.150 24.869 1.00 20.67 270 PRO C O 1
ATOM 4678 N N . ASN C 1 266 ? 24.162 49.858 23.005 1.00 22.92 271 ASN C N 1
ATOM 4679 C CA . ASN C 1 266 ? 22.737 50.057 22.743 1.00 22.86 271 ASN C CA 1
ATOM 4680 C C . ASN C 1 266 ? 22.357 51.523 22.891 1.00 23.85 271 ASN C C 1
ATOM 4681 O O . ASN C 1 266 ? 21.403 51.856 23.596 1.00 26.27 271 ASN C O 1
ATOM 4686 N N . TYR C 1 267 ? 23.131 52.375 22.224 1.00 24.92 272 TYR C N 1
ATOM 4687 C CA . TYR C 1 267 ? 23.057 53.829 22.341 1.00 25.58 272 TYR C CA 1
ATOM 4688 C C . TYR C 1 267 ? 21.632 54.378 22.287 1.00 29.89 272 TYR C C 1
ATOM 4689 O O . TYR C 1 267 ? 20.896 54.113 21.340 1.00 33.69 272 TYR C O 1
ATOM 4698 N N . CYS C 1 268 ? 21.256 55.133 23.322 1.00 32.12 273 CYS C N 1
ATOM 4699 C CA . CYS C 1 268 ? 19.919 55.727 23.459 1.00 40.71 273 CYS C CA 1
ATOM 4700 C C . CYS C 1 268 ? 18.799 54.704 23.612 1.00 39.03 273 CYS C C 1
ATOM 4701 O O . CYS C 1 268 ? 17.642 55.081 23.787 1.00 43.29 273 CYS C O 1
ATOM 4704 N N . GLY C 1 269 ? 19.130 53.420 23.535 1.00 34.85 274 GLY C N 1
ATOM 4705 C CA . GLY C 1 269 ? 18.108 52.400 23.381 1.00 39.70 274 GLY C CA 1
ATOM 4706 C C . GLY C 1 269 ? 17.553 52.459 21.968 1.00 46.18 274 GLY C C 1
ATOM 4707 O O . GLY C 1 269 ? 16.449 51.985 21.698 1.00 52.90 274 GLY C O 1
ATOM 4708 N N . GLU C 1 270 ? 18.331 53.053 21.064 1.00 50.04 275 GLU C N 1
ATOM 4709 C CA . GLU C 1 270 ? 17.910 53.259 19.680 1.00 58.47 275 GLU C CA 1
ATOM 4710 C C . GLU C 1 270 ? 18.785 52.489 18.694 1.00 54.96 275 GLU C C 1
ATOM 4711 O O . GLU C 1 270 ? 18.387 52.249 17.552 1.00 61.42 275 GLU C O 1
ATOM 4717 N N . PHE C 1 271 ? 19.977 52.109 19.140 1.00 39.00 276 PHE C N 1
ATOM 4718 C CA . PHE C 1 271 ? 20.904 51.338 18.319 1.00 34.82 276 PHE C CA 1
ATOM 4719 C C . PHE C 1 271 ? 21.169 49.980 18.964 1.00 39.39 276 PHE C C 1
ATOM 4720 O O . PHE C 1 271 ? 20.916 49.792 20.153 1.00 44.28 276 PHE C O 1
ATOM 4728 N N . ASP C 1 272 ? 21.666 49.032 18.177 1.00 38.70 277 ASP C N 1
ATOM 4729 C CA . ASP C 1 272 ? 21.994 47.705 18.691 1.00 38.55 277 ASP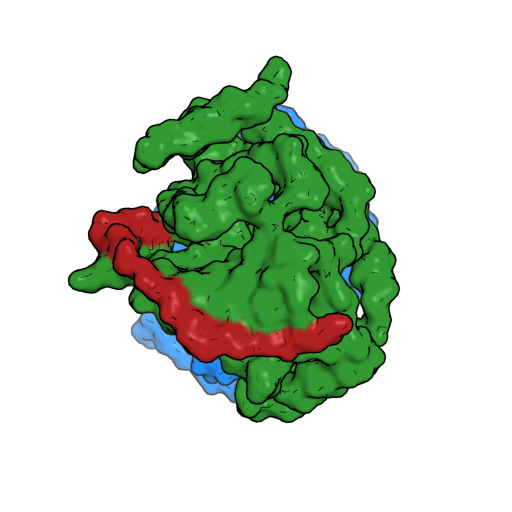 C CA 1
ATOM 4730 C C . ASP C 1 272 ? 23.501 47.514 18.730 1.00 36.38 277 ASP C C 1
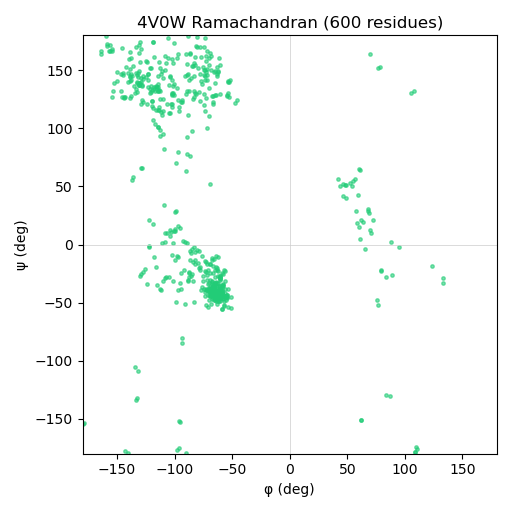ATOM 4731 O O . ASP C 1 272 ? 24.010 46.412 18.534 1.00 34.54 277 ASP C O 1
ATOM 4736 N N . ASN C 1 273 ? 24.208 48.601 19.006 1.00 24.10 278 ASN C N 1
ATOM 4737 C CA . ASN C 1 273 ? 25.658 48.620 18.930 1.00 21.77 278 ASN C CA 1
ATOM 4738 C C . ASN C 1 273 ? 26.346 48.130 20.194 1.00 20.10 278 ASN C C 1
ATOM 4739 O O . ASN C 1 273 ? 25.812 48.254 21.293 1.00 20.36 278 ASN C O 1
ATOM 4744 N N . ALA C 1 274 ? 27.556 47.614 20.036 1.00 18.63 279 ALA C N 1
ATOM 4745 C CA . ALA C 1 274 ? 28.403 47.331 21.177 1.00 17.80 279 ALA C CA 1
ATOM 4746 C C . ALA C 1 274 ? 29.196 48.576 21.549 1.00 19.38 279 ALA C C 1
ATOM 4747 O O . ALA C 1 274 ? 29.279 49.524 20.769 1.00 17.55 279 ALA C O 1
ATOM 4749 N N . GLY C 1 275 ? 29.769 48.582 22.744 1.00 17.43 280 GLY C N 1
ATOM 4750 C CA . GLY C 1 275 ? 30.672 49.643 23.132 1.00 16.50 280 GLY C CA 1
ATOM 4751 C C . GLY C 1 275 ? 32.067 49.063 23.213 1.00 19.68 280 GLY C C 1
ATOM 4752 O O . GLY C 1 275 ? 32.229 47.881 23.514 1.00 23.44 280 GLY C O 1
ATOM 4753 N N . ALA C 1 276 ? 33.085 49.871 22.936 1.00 12.76 281 ALA C N 1
ATOM 4754 C CA . ALA C 1 276 ? 34.449 49.362 22.982 1.00 13.07 281 ALA C CA 1
ATOM 4755 C C . ALA C 1 276 ? 35.363 50.253 23.800 1.00 13.35 281 ALA C C 1
ATOM 4756 O O . ALA C 1 276 ? 35.101 51.442 23.993 1.00 17.80 281 ALA C O 1
ATOM 4758 N N . MET C 1 277 ? 36.438 49.639 24.273 1.00 11.99 282 MET C N 1
ATOM 4759 C CA . MET C 1 277 ? 37.504 50.297 24.997 1.00 14.39 282 MET C CA 1
ATOM 4760 C C . MET C 1 277 ? 38.799 49.804 24.380 1.00 17.23 282 MET C C 1
ATOM 4761 O O . MET C 1 277 ? 38.964 48.595 24.178 1.00 20.63 282 MET C O 1
ATOM 4766 N N . MET C 1 278 ? 39.704 50.716 24.043 1.00 11.20 283 MET C N 1
ATOM 4767 C CA . MET C 1 278 ? 40.977 50.303 23.454 1.00 13.72 283 MET C CA 1
ATOM 4768 C C . MET C 1 278 ? 42.103 50.368 24.484 1.00 15.90 283 MET C C 1
ATOM 4769 O O . MET C 1 278 ? 42.377 51.418 25.055 1.00 16.17 283 MET C O 1
ATOM 4774 N N . SER C 1 279 ? 42.746 49.235 24.733 1.00 13.26 284 SER C N 1
ATOM 4775 C CA . SER C 1 279 ? 43.915 49.209 25.603 1.00 13.31 284 SER C CA 1
ATOM 4776 C C . SER C 1 279 ? 45.165 49.445 24.779 1.00 18.60 284 SER C C 1
ATOM 4777 O O . SER C 1 279 ? 45.347 48.830 23.732 1.00 19.96 284 SER C O 1
ATOM 4780 N N . VAL C 1 280 ? 46.013 50.347 25.252 1.00 15.61 285 VAL C N 1
ATOM 4781 C CA . VAL C 1 280 ? 47.301 50.609 24.631 1.00 19.71 285 VAL C CA 1
ATOM 4782 C C . VAL C 1 280 ? 48.403 50.191 25.594 1.00 19.19 285 VAL C C 1
ATOM 4783 O O . VAL C 1 280 ? 48.513 50.762 26.680 1.00 19.89 285 VAL C O 1
ATOM 4787 N N . ASP C 1 281 ? 49.216 49.194 25.244 1.00 18.53 286 ASP C N 1
ATOM 4788 C CA . ASP C 1 281 ? 50.234 48.764 26.201 1.00 20.89 286 ASP C CA 1
ATOM 4789 C C . ASP C 1 281 ? 51.513 49.588 26.004 1.00 23.35 286 ASP C C 1
ATOM 4790 O O . ASP C 1 281 ? 51.556 50.451 25.131 1.00 22.99 286 ASP C O 1
ATOM 4795 N N . GLU C 1 282 ? 52.542 49.340 26.811 1.00 24.55 287 GLU C N 1
ATOM 4796 C CA . GLU C 1 282 ? 53.716 50.215 26.799 1.00 26.65 287 GLU C CA 1
ATOM 4797 C C . GLU C 1 282 ? 54.461 50.201 25.458 1.00 30.81 287 GLU C C 1
ATOM 4798 O O . GLU C 1 282 ? 55.223 51.124 25.159 1.00 33.28 287 GLU C O 1
ATOM 4804 N N . THR C 1 283 ? 54.231 49.168 24.648 1.00 29.52 288 THR C N 1
ATOM 4805 C CA . THR C 1 283 ? 54.867 49.070 23.338 1.00 28.04 288 THR C CA 1
ATOM 4806 C C . THR C 1 283 ? 53.984 49.675 22.252 1.00 26.77 288 THR C C 1
ATOM 4807 O O . THR C 1 283 ? 54.330 49.627 21.073 1.00 26.82 288 THR C O 1
ATOM 4811 N N . LEU C 1 284 ? 52.846 50.227 22.669 1.00 23.44 289 LEU C N 1
ATOM 4812 C CA . LEU C 1 284 ? 51.819 50.774 21.776 1.00 22.96 289 LEU C CA 1
ATOM 4813 C C . LEU C 1 284 ? 51.122 49.689 20.944 1.00 22.14 289 LEU C C 1
ATOM 4814 O O . LEU C 1 284 ? 50.686 49.940 19.815 1.00 21.71 289 LEU C O 1
ATOM 4819 N N . MET C 1 285 ? 51.020 48.477 21.490 1.00 20.53 290 MET C N 1
ATOM 4820 C CA . MET C 1 285 ? 50.136 47.493 20.882 1.00 20.51 290 MET C CA 1
ATOM 4821 C C . MET C 1 285 ? 48.736 47.763 21.396 1.00 21.69 290 MET C C 1
ATOM 4822 O O . MET C 1 285 ? 48.521 47.869 22.608 1.00 20.13 290 MET C O 1
ATOM 4827 N N . CYS C 1 286 ? 47.798 47.904 20.467 1.00 19.33 291 CYS C N 1
ATOM 4828 C CA . CYS C 1 286 ? 46.423 48.257 20.798 1.00 15.88 291 CYS C CA 1
ATOM 4829 C C . CYS C 1 286 ? 45.525 47.042 20.672 1.00 17.45 291 CYS C C 1
ATOM 4830 O O . CYS C 1 286 ? 45.657 46.238 19.746 1.00 18.65 291 CYS C O 1
ATOM 4833 N N . SER C 1 287 ? 44.633 46.889 21.638 1.00 15.31 292 SER C N 1
ATOM 4834 C CA . SER C 1 287 ? 43.711 45.766 21.640 1.00 16.18 292 SER C CA 1
ATOM 4835 C C . SER C 1 287 ? 42.349 46.258 22.080 1.00 16.52 292 SER C C 1
ATOM 4836 O O . SER C 1 287 ? 42.238 47.292 22.724 1.00 16.10 292 SER C O 1
ATOM 4839 N N . PHE C 1 288 ? 41.312 45.504 21.754 1.00 15.08 293 PHE C N 1
ATOM 4840 C CA . PHE C 1 288 ? 39.965 45.968 22.017 1.00 15.31 293 PHE C CA 1
ATOM 4841 C C . PHE C 1 288 ? 39.195 45.043 22.926 1.00 16.03 293 PHE C C 1
ATOM 4842 O O . PHE C 1 288 ? 39.243 43.823 22.787 1.00 18.50 293 PHE C O 1
ATOM 4850 N N . GLN C 1 289 ? 38.488 45.658 23.865 1.00 17.26 294 GLN C N 1
ATOM 4851 C CA . GLN C 1 289 ? 37.497 44.979 24.683 1.00 15.28 294 GLN C CA 1
ATOM 4852 C C . GLN C 1 289 ? 36.132 45.520 24.324 1.00 16.10 294 GLN C C 1
ATOM 4853 O O . GLN C 1 289 ? 35.935 46.737 24.258 1.00 15.08 294 GLN C O 1
ATOM 4859 N N . ILE C 1 290 ? 35.188 44.616 24.105 1.00 17.69 295 ILE C N 1
ATOM 4860 C CA . ILE C 1 290 ? 33.885 44.977 23.578 1.00 16.18 295 ILE C CA 1
ATOM 4861 C C . ILE C 1 290 ? 32.793 44.552 24.543 1.00 20.39 295 ILE C C 1
ATOM 4862 O O . ILE C 1 290 ? 32.783 43.421 25.023 1.00 20.36 295 ILE C O 1
ATOM 4867 N N . LEU C 1 291 ? 31.893 45.476 24.843 1.00 17.87 296 LEU C N 1
ATOM 4868 C CA . LEU C 1 291 ? 30.752 45.186 25.687 1.00 16.41 296 LEU C CA 1
ATOM 4869 C C . LEU C 1 291 ? 29.529 45.075 24.806 1.00 16.34 296 LEU C C 1
ATOM 4870 O O . LEU C 1 291 ? 29.090 46.071 24.228 1.00 18.60 296 LEU C O 1
ATOM 4875 N N . LYS C 1 292 ? 28.979 43.872 24.726 1.00 17.47 297 LYS C N 1
ATOM 4876 C CA . LYS C 1 292 ? 27.890 43.578 23.809 1.00 18.72 297 LYS C CA 1
ATOM 4877 C C . LYS C 1 292 ? 26.602 43.312 24.574 1.00 20.44 297 LYS C C 1
ATOM 4878 O O . LYS C 1 292 ? 26.498 42.308 25.278 1.00 21.46 297 LYS C O 1
ATOM 4884 N N . PRO C 1 293 ? 25.603 44.191 24.419 1.00 20.95 298 PRO C N 1
ATOM 4885 C CA . PRO C 1 293 ? 24.295 43.952 25.038 1.00 23.28 298 PRO C CA 1
ATOM 4886 C C . PRO C 1 293 ? 23.716 42.593 24.648 1.00 24.27 298 PRO C C 1
ATOM 4887 O O . PRO C 1 293 ? 23.667 42.253 23.465 1.00 24.76 298 PRO C O 1
ATOM 4891 N N . ALA C 1 294 ? 23.306 41.818 25.647 1.00 25.17 299 ALA C N 1
ATOM 4892 C CA . ALA C 1 294 ? 22.673 40.532 25.400 1.00 26.91 299 ALA C CA 1
ATOM 4893 C C . ALA C 1 294 ? 21.344 40.751 24.695 1.00 28.97 299 ALA C C 1
ATOM 4894 O O . ALA C 1 294 ? 20.602 41.674 25.020 1.00 32.87 299 ALA C O 1
ATOM 4896 N N . GLU C 1 295 ? 21.052 39.911 23.715 1.00 30.24 300 GLU C N 1
ATOM 4897 C CA . GLU C 1 295 ? 19.779 39.995 23.013 1.00 32.69 300 GLU C CA 1
ATOM 4898 C C . GLU C 1 295 ? 18.854 38.910 23.535 1.00 34.93 300 GLU C C 1
ATOM 4899 O O . GLU C 1 295 ? 19.329 37.811 23.811 1.00 34.75 300 GLU C O 1
ATOM 4906 N N . LYS D 2 14 ? 58.821 54.028 19.349 1.00 51.49 639 LYS D N 1
ATOM 4907 C CA . LYS D 2 14 ? 57.784 53.003 19.395 1.00 45.16 639 LYS D CA 1
ATOM 4908 C C . LYS D 2 14 ? 56.916 53.042 18.141 1.00 37.06 639 LYS D C 1
ATOM 4909 O O . LYS D 2 14 ? 56.856 54.055 17.448 1.00 36.09 639 LYS D O 1
ATOM 4915 N N . LYS D 2 15 ? 56.244 51.930 17.861 1.00 33.15 640 LYS D N 1
ATOM 4916 C CA . LYS D 2 15 ? 55.380 51.818 16.691 1.00 29.21 640 LYS D CA 1
ATOM 4917 C C . LYS D 2 15 ? 54.050 51.174 17.070 1.00 29.89 640 LYS D C 1
ATOM 4918 O O . LYS D 2 15 ? 54.021 50.132 17.720 1.00 28.50 640 LYS D O 1
ATOM 4924 N N . VAL D 2 16 ? 52.953 51.801 16.657 1.00 24.37 641 VAL D N 1
ATOM 4925 C CA . VAL D 2 16 ? 51.618 51.272 16.911 1.00 21.85 641 VAL D CA 1
ATOM 4926 C C . VAL D 2 16 ? 51.381 49.968 16.156 1.00 25.85 641 VAL D C 1
ATOM 4927 O O . VAL D 2 16 ? 51.594 49.886 14.945 1.00 26.18 641 VAL D O 1
ATOM 4931 N N . THR D 2 17 ? 50.955 48.948 16.893 1.00 22.54 642 THR D N 1
ATOM 4932 C CA . THR D 2 17 ? 50.538 47.679 16.318 1.00 24.19 642 THR D CA 1
ATOM 4933 C C . THR D 2 17 ? 49.167 47.316 16.875 1.00 22.76 642 THR D C 1
ATOM 4934 O O . THR D 2 17 ? 48.698 47.937 17.832 1.00 20.83 642 THR D O 1
ATOM 4938 N N . PHE D 2 18 ? 48.529 46.312 16.288 1.00 24.10 643 PHE D N 1
ATOM 4939 C CA . PHE D 2 18 ? 47.212 45.897 16.749 1.00 23.12 643 PHE D CA 1
ATOM 4940 C C . PHE D 2 18 ? 47.131 44.406 17.002 1.00 25.57 643 PHE D C 1
ATOM 4941 O O . PHE D 2 18 ? 47.674 43.594 16.253 1.00 29.30 643 PHE D O 1
ATOM 4949 N N . LEU D 2 19 ? 46.442 44.059 18.079 1.00 24.68 644 LEU D N 1
ATOM 4950 C CA . LEU D 2 19 ? 46.097 42.679 18.353 1.00 28.00 644 LEU D CA 1
ATOM 4951 C C . LEU D 2 19 ? 44.819 42.345 17.589 1.00 32.83 644 LEU D C 1
ATOM 4952 O O . LEU D 2 19 ? 43.807 43.040 17.730 1.00 29.46 644 LEU D O 1
ATOM 4957 N N . GLU D 2 20 ? 44.866 41.295 16.778 1.00 41.47 645 GLU D N 1
ATOM 4958 C CA . GLU D 2 20 ? 43.711 40.898 15.984 1.00 46.92 645 GLU D CA 1
ATOM 4959 C C . GLU D 2 20 ? 42.567 40.373 16.854 1.00 44.43 645 GLU D C 1
ATOM 4960 O O . GLU D 2 20 ? 41.397 40.672 16.607 1.00 48.12 645 GLU D O 1
ATOM 4966 N N . GLU D 2 21 ? 42.913 39.594 17.875 1.00 38.19 646 GLU D N 1
ATOM 4967 C CA . GLU D 2 21 ? 41.915 38.972 18.738 1.00 40.90 646 GLU D CA 1
ATOM 4968 C C . GLU D 2 21 ? 41.255 39.973 19.687 1.00 34.64 646 GLU D C 1
ATOM 4969 O O . GLU D 2 21 ? 41.897 40.551 20.566 1.00 27.28 646 GLU D O 1
ATOM 4975 N N . VAL D 2 22 ? 39.961 40.174 19.485 1.00 26.57 647 VAL D N 1
ATOM 4976 C CA . VAL D 2 22 ? 39.162 41.049 20.324 1.00 23.76 647 VAL D CA 1
ATOM 4977 C C . VAL D 2 22 ? 38.589 40.242 21.482 1.00 23.91 647 VAL D C 1
ATOM 4978 O O . VAL D 2 22 ? 38.303 39.052 21.327 1.00 27.59 647 VAL D O 1
ATOM 4982 N N . THR D 2 23 ? 38.452 40.875 22.645 1.00 21.93 648 THR D N 1
ATOM 4983 C CA . THR D 2 23 ? 37.782 40.264 23.781 1.00 21.78 648 THR D CA 1
ATOM 4984 C C . THR D 2 23 ? 36.373 40.825 23.935 1.00 23.18 648 THR D C 1
ATOM 4985 O O . THR D 2 23 ? 36.197 42.031 24.100 1.00 21.91 648 THR D O 1
ATOM 4989 N N . GLU D 2 24 ? 35.367 39.959 23.880 1.00 23.25 649 GLU D N 1
ATOM 4990 C CA . GLU D 2 24 ? 33.981 40.405 23.986 1.00 22.75 649 GLU D CA 1
ATOM 4991 C C . GLU D 2 24 ? 33.311 39.890 25.251 1.00 22.36 649 GLU D C 1
ATOM 4992 O O . GLU D 2 24 ? 33.558 38.756 25.689 1.00 28.26 649 GLU D O 1
ATOM 4998 N N . TYR D 2 25 ? 32.435 40.710 25.815 1.00 20.49 650 TYR D N 1
ATOM 4999 C CA . TYR D 2 25 ? 31.626 40.295 26.947 1.00 22.14 650 TYR D CA 1
ATOM 5000 C C . TYR D 2 25 ? 30.162 40.631 26.710 1.00 22.46 650 TYR D C 1
ATOM 5001 O O . TYR D 2 25 ? 29.843 41.724 26.242 1.00 23.04 650 TYR D O 1
ATOM 5010 N N . TYR D 2 26 ? 29.269 39.713 27.053 1.00 22.83 651 TYR D N 1
ATOM 5011 C CA . TYR D 2 26 ? 27.848 40.035 27.093 1.00 23.99 651 TYR D CA 1
ATOM 5012 C C . TYR D 2 26 ? 27.539 40.853 28.336 1.00 24.77 651 TYR D C 1
ATOM 5013 O O . TYR D 2 26 ? 28.062 40.579 29.420 1.00 24.68 651 TYR D O 1
ATOM 5022 N N . ILE D 2 27 ? 26.700 41.870 28.178 1.00 23.54 652 ILE D N 1
ATOM 5023 C CA . ILE D 2 27 ? 26.258 42.670 29.314 1.00 23.28 652 ILE D CA 1
ATOM 5024 C C . ILE D 2 27 ? 24.745 42.787 29.269 1.00 28.24 652 ILE D C 1
ATOM 5025 O O . ILE D 2 27 ? 24.120 42.337 28.314 1.00 27.59 652 ILE D O 1
ATOM 5030 N N . SER D 2 28 ? 24.162 43.390 30.303 1.00 39.81 653 SER D N 1
ATOM 5031 C CA . SER D 2 28 ? 22.711 43.563 30.400 1.00 44.57 653 SER D CA 1
ATOM 5032 C C . SER D 2 28 ? 22.054 44.118 29.131 1.00 44.94 653 SER D C 1
ATOM 5033 O O . SER D 2 28 ? 22.395 45.205 28.651 1.00 36.16 653 SER D O 1
ATOM 5036 N N . GLY D 2 29 ? 21.106 43.358 28.592 1.00 87.06 654 GLY D N 1
ATOM 5037 C CA . GLY D 2 29 ? 20.359 43.787 27.426 1.00 88.96 654 GLY D CA 1
ATOM 5038 C C . GLY D 2 29 ? 19.049 44.438 27.820 1.00 94.46 654 GLY D C 1
ATOM 5039 O O . GLY D 2 29 ? 18.574 45.357 27.152 1.00 96.46 654 GLY D O 1
ATOM 5040 N N . ASP D 2 30 ? 18.464 43.958 28.913 1.00 96.86 655 ASP D N 1
ATOM 5041 C CA . ASP D 2 30 ? 17.205 44.499 29.410 1.00 100.69 655 ASP D CA 1
ATOM 5042 C C . ASP D 2 30 ? 17.467 45.631 30.397 1.00 99.91 655 ASP D C 1
ATOM 5043 O O . ASP D 2 30 ? 17.133 45.532 31.578 1.00 101.47 655 ASP D O 1
ATOM 5048 N N . GLU D 2 31 ? 18.074 46.706 29.905 1.00 98.71 656 GLU D N 1
ATOM 5049 C CA . GLU D 2 31 ? 18.422 47.844 30.744 1.00 97.43 656 GLU D CA 1
ATOM 5050 C C . GLU D 2 31 ? 17.897 49.142 30.138 1.00 95.77 656 GLU D C 1
ATOM 5051 O O . GLU D 2 31 ? 17.985 49.350 28.927 1.00 98.21 656 GLU D O 1
ATOM 5057 N N . ASP D 2 32 ? 17.343 50.006 30.982 1.00 90.67 657 ASP D N 1
ATOM 5058 C CA . ASP D 2 32 ? 16.849 51.302 30.530 1.00 87.56 657 ASP D CA 1
ATOM 5059 C C . ASP D 2 32 ? 18.002 52.222 30.138 1.00 78.17 657 ASP D C 1
ATOM 5060 O O . ASP D 2 32 ? 18.765 52.675 30.993 1.00 73.64 657 ASP D O 1
ATOM 5065 N N . ARG D 2 33 ? 18.127 52.489 28.842 1.00 74.04 658 ARG D N 1
ATOM 5066 C CA . ARG D 2 33 ? 19.145 53.408 28.343 1.00 67.79 658 ARG D CA 1
ATOM 5067 C C . ARG D 2 33 ? 18.500 54.608 27.654 1.00 69.07 658 ARG D C 1
ATOM 5068 O O . ARG D 2 33 ? 19.173 55.592 27.339 1.00 65.70 658 ARG D O 1
ATOM 5076 N N . LYS D 2 34 ? 17.192 54.519 27.429 1.00 74.79 659 LYS D N 1
ATOM 5077 C CA . LYS D 2 34 ? 16.422 55.627 26.871 1.00 80.30 659 LYS D CA 1
ATOM 5078 C C . LYS D 2 34 ? 16.357 56.799 27.847 1.00 80.40 659 LYS D C 1
ATOM 5079 O O . LYS D 2 34 ? 15.861 56.658 28.966 1.00 81.83 659 LYS D O 1
ATOM 5085 N N . GLY D 2 35 ? 16.851 57.956 27.417 1.00 73.44 660 GLY D N 1
ATOM 5086 C CA . GLY D 2 35 ? 16.802 59.153 28.235 1.00 73.56 660 GLY D CA 1
ATOM 5087 C C . GLY D 2 35 ? 15.517 59.937 28.038 1.00 80.88 660 GLY D C 1
ATOM 5088 O O . GLY D 2 35 ? 14.996 60.027 26.925 1.00 80.50 660 GLY D O 1
#

GO terms:
  GO:0042752 regulation of circadian rhythm (P, IDA)
  GO:0016791 phosphatase activity (F, IDA)
  GO:0032922 circadian regulation of gene expression (P, IDA)
  GO:0006470 protein dephosphorylation (P, IDA)
  GO:0042752 regulation of circadian rhythm (P, IMP)
  GO:0043153 entrainment of circadian clock by photoperiod (P, IMP)
  GO:0005515 protein binding (F, IPI)
  GO:0004722 protein serine/threonine phosphatase activity (F, IDA)
  GO:0005739 mitochondrion (C, IDA)
  GO:0005741 mitochondrial outer membrane (C, IDA)
  GO:0001824 blastocyst development (P, IMP)
  GO:0004722 protein serine/threonine phosphatase activity (F, IMP)
  GO:0046822 regulation of nucleocytoplasmic transport (P, IMP)
  GO:0006470 protein dephosphorylation (P, IMP)
  GO:0007283 spermatogenesis (P, IMP)

Nearest PDB structures (foldseek):
  4v0w-assembly2_C  TM=1.003E+00  e=7.129E-68  Mus musculus
  4v0v-assembly2_C  TM=1.001E+00  e=2.256E-66  Mus musculus
  4v0x-assembly1_A  TM=1.003E+00  e=3.622E-65  Mus musculus
  6ghm-assembly1_A  TM=9.990E-01  e=5.698E-63  Homo sapiens
  6g0i-assembly1_A  TM=9.988E-01  e=2.504E-62  Homo sapiens

Organism: Mus musculus (NCBI:txid10090)

Sequence (623 aa):
MLNIDSIIQRLLEVRGSSKPGKNVQLQENEIRRGLCLKSREIFLSQPILLELEAPLKICGDIHGQYYDLLRLFEYGGFPPESNYLFLGDYVDRGKQSLETICLLLAYKIKYPENFFLLRGNHECCASINRIYGFYDECKRRYNIKLWKTFTDCFNCLPIAAIVDEKIFCCHGGLSPDLQSMEQIRRIMRPTDVPDQGLLCDLLWSDPDKDVLGWGENDRGVSFTFGAEVVAKFLHKHDLDLICRAHQVVEDGYEFFAKRQLVTLFSAPNYCGEFDNAGAMMSVDETLMCSFQILKPAEKKVTFLEEVTEYYISGMLNIDSIIQRLLEVRKNVQLQENEIRGLCLKSREIFLSQPILLELEAPLKICGDIHGQYYDLLRLFEYGGFPPESNYLFLGDYVDRGKQSLETICLLLAYKIKYPENFFLLRGNHECCASINRIYGFYYDECKRRYNIKLWKTFTDCFNCLPIAAIVDEKIFCCHGGLSPDLQSMEQIRRIMRPTDVPDQGLLCDLLWSDPDKDVLGWGEND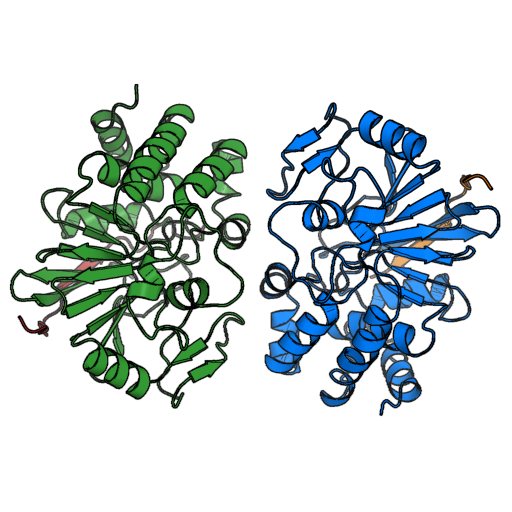RGVSFTFGAEVVAKFLHKHDLDLICRAHQVVEDGYEFFAKRQLVTLFSAPNYCGEFDNAGAMMSVDETLMCSFQILKPAEKKVTFLEEVTEYYISGDEDRKG